Protein AF-0000000074037702 (afdb_homodimer)

Solvent-accessible surface area (backbone atoms only — not comparable to full-atom values): 39899 Å² total; per-residue (Å²): 132,70,35,28,35,38,38,33,36,63,48,64,68,59,49,52,52,49,49,64,68,39,44,64,65,28,54,77,67,60,34,40,82,45,74,21,61,36,52,68,51,40,50,53,49,41,75,76,37,53,92,36,38,46,36,39,38,24,31,40,81,41,82,82,58,33,24,54,58,50,44,34,51,38,41,74,76,39,65,73,39,30,30,32,38,37,31,65,74,81,49,63,68,59,52,51,54,35,53,71,35,64,40,73,46,75,42,53,50,84,68,50,69,69,58,52,50,48,54,50,50,52,41,48,51,50,35,50,50,52,51,50,51,51,51,46,53,51,50,52,52,49,43,45,53,50,23,55,59,33,34,53,66,37,39,57,61,43,72,45,77,73,55,58,32,37,36,6,21,34,71,46,76,30,81,44,92,63,34,65,39,29,72,33,33,47,78,43,48,47,62,93,45,33,35,38,38,37,39,34,43,26,44,36,50,61,50,63,24,32,49,53,43,44,38,48,51,48,50,48,51,48,58,51,39,72,38,62,57,64,87,67,65,45,51,53,57,50,44,51,52,48,49,51,52,50,51,58,48,36,73,73,42,67,80,54,48,74,24,27,32,39,31,38,36,32,60,76,76,29,32,38,31,30,31,27,37,78,39,64,60,64,30,55,39,49,89,86,52,90,56,76,48,74,71,61,78,50,48,76,61,51,72,46,72,46,83,51,54,81,65,25,32,41,35,41,50,32,68,44,35,43,60,30,57,48,42,98,88,45,76,52,48,64,59,49,50,43,49,47,54,56,73,34,65,86,48,84,50,45,24,56,30,33,45,53,46,61,64,69,22,53,92,59,61,58,40,45,29,36,32,38,38,36,34,41,62,45,77,67,78,72,83,124,133,70,35,28,36,38,38,34,37,64,47,65,68,58,50,51,52,49,50,63,68,38,44,66,64,28,53,78,66,57,34,43,83,43,77,22,59,37,51,67,50,40,50,54,48,41,74,77,38,52,93,36,40,46,36,39,41,25,31,40,82,40,80,83,60,33,23,54,58,50,45,33,50,39,41,74,76,41,64,73,41,30,29,34,36,38,34,65,74,82,50,63,68,59,53,52,52,34,53,72,37,66,40,75,47,74,42,54,51,84,67,51,70,70,57,54,51,49,55,50,49,50,41,48,51,50,36,51,49,53,51,50,51,51,51,46,54,51,50,52,52,49,43,46,55,50,22,52,58,32,33,53,68,36,40,57,60,44,73,45,77,72,56,59,33,36,35,7,20,33,72,47,76,31,81,43,93,63,36,65,40,30,74,34,34,45,76,42,48,48,62,94,45,33,36,39,38,37,40,34,42,27,44,35,50,60,49,62,25,33,48,51,45,45,38,49,52,47,51,47,50,49,56,51,37,71,39,61,57,63,88,67,66,44,51,52,57,50,43,50,52,49,48,51,50,49,51,59,47,36,74,73,42,68,80,53,47,75,23,28,34,37,31,40,38,33,61,77,77,29,32,38,32,31,31,27,37,77,41,66,54,61,29,59,40,49,89,85,51,88,54,77,50,68,69,57,80,50,47,74,62,52,71,46,74,45,84,52,54,80,67,25,31,42,34,40,49,32,70,45,36,42,59,31,56,46,41,99,86,45,76,52,48,63,59,50,50,44,49,48,56,57,72,34,65,87,48,83,50,46,24,56,29,32,45,50,45,60,66,68,24,53,91,58,60,57,41,44,30,35,31,38,37,36,34,41,62,44,78,67,78,72,83,122

Foldseek 3Di:
DFAEEEEEALDVVVVVVVCVLCVVVQVVVRYYYHYYNDLVRVVVCCVVQVVRYAEYEYEQDDPDDGLLRSQLVCCVVRVLHAYEYEYQDPDPVSLVSSVVSNHPYYAHPVGDSVVVSVSVVVSNVVSVVVVVVVVVVVVVVVLLVVLVVLQCVQAPADWDDLLFKIKGKDKDFFPDQQAQWDKGWDWDDDPSWKIKIKIKIKRDHSNVRSVLSSVLVVQLVCVCVVVVDCVPVDQLVSLVSSVVSVVVVCVVPVPMDMKMKMWMFTSPQTKIKMAIDPWFDKAKADPPDLDDPPRPPHDRRDIDMDGDDAFIKIKGKGPVLLVQQADPVDNPSNSSLNVLLVVLVVDPGVNVSQVSSSVNGHPDRHHMIMMMMMGGGPPPPPPD/DFAEEEEEALDVVVVVVVCVLCVVVQVVVRYDYHYYNHLVRVVVCCVVQVVRYAEYEYEQDDPDDGLLRSQLVCCVVRVLHAYEYEYQDPDPVSVVSSVVSNHPYYAHPVGDSVVVSVSVVVSNVVSVVVVVVVVVVVVVVVLLVVLVVLQCVQAPADWDDLLFKIKGKDKDFFPDQQAQWDKGWDWDDDPSWKIKIKIKIKRDHSNVRSVLSSVLVVQLVCVCVVVVDCVPVDQLVSLVSSVVSVVVVCVVPVPMDMKMKMWMFTSPQTKIKMAIDPWFDKAKQDPPDLDDRPRDPHDRRDIDMDGDDAFIKIKGKGPVLLVQQADPVDNPSNSSLSVLLVVLVVDPGVNVSQVSSSVNGHPDRHHMIMMMMMGGGRPPPPPD

pLDDT: mean 84.78, std 13.95, range [20.73, 98.31]

InterPro domains:
  IPR001789 Signal transduction response regulator, receiver domain [PF00072] (5-118)
  IPR001789 Signal transduction response regulator, receiver domain [PS50110] (4-124)
  IPR001789 Signal transduction response regulator, receiver domain [SM00448] (3-120)
  IPR011006 CheY-like superfamily [SSF52172] (4-147)
  IPR036457 PPM-type phosphatase-like domain superfamily [G3DSA:3.60.40.10] (162-375)
  IPR050595 Bacterial response regulator [PTHR44591] (5-125)

Radius of gyration: 33.38 Å; Cα contacts (8 Å, |Δi|>4): 1522; chains: 2; bounding box: 56×100×73 Å

Organism: NCBI:txid159291

Sequence (768 aa):
MGRYVLLVDDEQGILSALKRELRPWARDRDLEIATASSAEEAQRFLANNYLDVVIVLSDQRMPGTKGHELLALCEQRYPEIMRLMLTGYTDIKDITSAIRSGINSFILKPWDHEDLIYELTKAYNLFEMHQRNREYHRTVKNELALAAVLRGETARGGDYNHGWCDVGCRHVPSPEQTSRGVDLFQQVPIGKEFLLILAAHLDCDGVRGSMIGATMVLRVLHTVLDRQDCSGLDVAILAAELSSVMGAVSREIPSVIIRYTVGILDNKGPVFRYAGNGYPPFVVVRRDDYGEIETVPEHPGRVRSVQIEEGDLLAVASPGLLESLASPEDLNAPRVLAKHVRDTGQEPSLSRRAELVLAAGSPGELTDKTLLLVQTGGAGEAHCMGRYVLLVDDEQGILSALKRELRPWARDRDLEIATASSAEEAQRFLANNYLDVVIVLSDQRMPGTKGHELLALCEQRYPEIMRLMLTGYTDIKDITSAIRSGINSFILKPWDHEDLIYELTKAYNLFEMHQRNREYHRTVKNELALAAVLRGETARGGDYNHGWCDVGCRHVPSPEQTSRGVDLFQQVPIGKEFLLILAAHLDCDGVRGSMIGATMVLRVLHTVLDRQDCSGLDVAILAAELSSVMGAVSREIPSVIIRYTVGILDNKGPVFRYAGNGYPPFVVVRRDDYGEIETVPEHPGRVRSVQIEEGDLLAVASPGLLESLASPEDLNAPRVLAKHVRDTGQEPSLSRRAELVLAAGSPGELTDKTLLLVQTGGAGEAHC

Structure (mmCIF, N/CA/C/O backbone):
data_AF-0000000074037702-model_v1
#
loop_
_entity.id
_entity.type
_entity.pdbx_description
1 polymer 'Stage II sporulation protein E (SpoIIE)'
#
loop_
_atom_site.group_PDB
_atom_site.id
_atom_site.type_symbol
_atom_site.label_atom_id
_atom_site.label_alt_id
_atom_site.label_comp_id
_atom_site.label_asym_id
_atom_site.label_entity_id
_atom_site.label_seq_id
_atom_site.pdbx_PDB_ins_code
_atom_site.Cartn_x
_atom_site.Cartn_y
_atom_site.Cartn_z
_atom_site.occupancy
_atom_site.B_iso_or_equiv
_atom_site.auth_seq_id
_atom_site.auth_comp_id
_atom_site.auth_asym_id
_atom_site.auth_atom_id
_atom_site.pdbx_PDB_model_num
ATOM 1 N N . MET A 1 1 ? 21.062 -10.047 -16.297 1 53.41 1 MET A N 1
ATOM 2 C CA . MET A 1 1 ? 21.656 -11.328 -16.672 1 53.41 1 MET A CA 1
ATOM 3 C C . MET A 1 1 ? 20.594 -12.312 -17.141 1 53.41 1 MET A C 1
ATOM 5 O O . MET A 1 1 ? 19.453 -12.25 -16.688 1 53.41 1 MET A O 1
ATOM 9 N N . GLY A 1 2 ? 20.781 -12.992 -18.297 1 75.75 2 GLY A N 1
ATOM 10 C CA . GLY A 1 2 ? 19.766 -13.766 -18.969 1 75.75 2 GLY A CA 1
ATOM 11 C C . GLY A 1 2 ? 19.391 -15.039 -18.234 1 75.75 2 GLY A C 1
ATOM 12 O O . GLY A 1 2 ? 20.109 -15.477 -17.328 1 75.75 2 GLY A O 1
ATOM 13 N N . ARG A 1 3 ? 18.328 -15.547 -18.203 1 91.25 3 ARG A N 1
ATOM 14 C CA . ARG A 1 3 ? 17.844 -16.797 -17.609 1 91.25 3 ARG A CA 1
ATOM 15 C C . ARG A 1 3 ? 18.109 -17.969 -18.547 1 91.25 3 ARG A C 1
ATOM 17 O O . ARG A 1 3 ? 18.234 -17.797 -19.766 1 91.25 3 ARG A O 1
ATOM 24 N N . TYR A 1 4 ? 18.359 -19.172 -17.984 1 96.5 4 TYR A N 1
ATOM 25 C CA . TYR A 1 4 ? 18.859 -20.312 -18.75 1 96.5 4 TYR A CA 1
ATOM 26 C C . TYR A 1 4 ? 17.828 -21.438 -18.781 1 96.5 4 TYR A C 1
ATOM 28 O O . TYR A 1 4 ? 17.141 -21.672 -17.781 1 96.5 4 TYR A O 1
ATOM 36 N N . VAL A 1 5 ? 17.812 -22.109 -19.922 1 97.88 5 VAL A N 1
ATOM 37 C CA . VAL A 1 5 ? 17.344 -23.484 -20.016 1 97.88 5 VAL A CA 1
ATOM 38 C C . VAL A 1 5 ? 18.547 -24.422 -20.156 1 97.88 5 VAL A C 1
ATOM 40 O O . VAL A 1 5 ? 19.359 -24.266 -21.062 1 97.88 5 VAL A O 1
ATOM 43 N N . LEU A 1 6 ? 18.625 -25.328 -19.234 1 98.31 6 LEU A N 1
ATOM 44 C CA . LEU A 1 6 ? 19.75 -26.25 -19.266 1 98.31 6 LEU A CA 1
ATOM 45 C C . LEU A 1 6 ? 19.344 -27.578 -19.875 1 98.31 6 LEU A C 1
ATOM 47 O O . LEU A 1 6 ? 18.422 -28.25 -19.375 1 98.31 6 LEU A O 1
ATOM 51 N N . LEU A 1 7 ? 19.953 -27.938 -20.969 1 98.12 7 LEU A N 1
ATOM 52 C CA . LEU A 1 7 ? 19.75 -29.219 -21.641 1 98.12 7 LEU A CA 1
ATOM 53 C C . LEU A 1 7 ? 20.859 -30.203 -21.281 1 98.12 7 LEU A C 1
ATOM 55 O O . LEU A 1 7 ? 22.047 -29.875 -21.406 1 98.12 7 LEU A O 1
ATOM 59 N N . VAL A 1 8 ? 20.453 -31.375 -20.859 1 97.69 8 VAL A N 1
ATOM 60 C CA . VAL A 1 8 ? 21.438 -32.344 -20.406 1 97.69 8 VAL A CA 1
ATOM 61 C C . VAL A 1 8 ? 21.266 -33.656 -21.188 1 97.69 8 VAL A C 1
ATOM 63 O O . VAL A 1 8 ? 20.203 -34.312 -21.094 1 97.69 8 VAL A O 1
ATOM 66 N N . ASP A 1 9 ? 22.188 -34.031 -21.922 1 96.44 9 ASP A N 1
ATOM 67 C CA . ASP A 1 9 ? 22.219 -35.25 -22.703 1 96.44 9 ASP A CA 1
ATOM 68 C C . ASP A 1 9 ? 23.641 -35.656 -23.078 1 96.44 9 ASP A C 1
ATOM 70 O O . ASP A 1 9 ? 24.453 -34.781 -23.422 1 96.44 9 ASP A O 1
ATOM 74 N N . ASP A 1 10 ? 23.922 -36.938 -23.016 1 95.75 10 ASP A N 1
ATOM 75 C CA . ASP A 1 10 ? 25.297 -37.344 -23.328 1 95.75 10 ASP A CA 1
ATOM 76 C C . ASP A 1 10 ? 25.5 -37.469 -24.844 1 95.75 10 ASP A C 1
ATOM 78 O O . ASP A 1 10 ? 26.641 -37.531 -25.312 1 95.75 10 ASP A O 1
ATOM 82 N N . GLU A 1 11 ? 24.453 -37.438 -25.625 1 95.25 11 GLU A N 1
ATOM 83 C CA . GLU A 1 11 ? 24.547 -37.5 -27.078 1 95.25 11 GLU A CA 1
ATOM 84 C C . GLU A 1 11 ? 24.516 -36.094 -27.703 1 95.25 11 GLU A C 1
ATOM 86 O O . GLU A 1 11 ? 23.469 -35.469 -27.75 1 95.25 11 GLU A O 1
ATOM 91 N N . GLN A 1 12 ? 25.578 -35.719 -28.312 1 95.06 12 GLN A N 1
ATOM 92 C CA . GLN A 1 12 ? 25.719 -34.375 -28.875 1 95.06 12 GLN A CA 1
ATOM 93 C C . GLN A 1 12 ? 24.688 -34.125 -29.969 1 95.06 12 GLN A C 1
ATOM 95 O O . GLN A 1 12 ? 24.219 -33 -30.125 1 95.06 12 GLN A O 1
ATOM 100 N N . GLY A 1 13 ? 24.359 -35.125 -30.703 1 95.06 13 GLY A N 1
ATOM 101 C CA . GLY A 1 13 ? 23.344 -35 -31.734 1 95.06 13 GLY A CA 1
ATOM 102 C C . GLY A 1 13 ? 22 -34.562 -31.188 1 95.06 13 GLY A C 1
ATOM 103 O O . GLY A 1 13 ? 21.328 -33.688 -31.781 1 95.06 13 GLY A O 1
ATOM 104 N N . ILE A 1 14 ? 21.656 -35.156 -30.062 1 95.06 14 ILE A N 1
ATOM 105 C CA . ILE A 1 14 ? 20.391 -34.844 -29.422 1 95.06 14 ILE A CA 1
ATOM 106 C C . ILE A 1 14 ? 20.422 -33.406 -28.906 1 95.06 14 ILE A C 1
ATOM 108 O O . ILE A 1 14 ? 19.469 -32.656 -29.078 1 95.06 14 ILE A O 1
ATOM 112 N N . LEU A 1 15 ? 21.531 -32.969 -28.266 1 96.69 15 LEU A N 1
ATOM 113 C CA . LEU A 1 15 ? 21.688 -31.625 -27.75 1 96.69 15 LEU A CA 1
ATOM 114 C C . LEU A 1 15 ? 21.562 -30.594 -28.875 1 96.69 15 LEU A C 1
ATOM 116 O O . LEU A 1 15 ? 20.891 -29.578 -28.719 1 96.69 15 LEU A O 1
ATOM 120 N N . SER A 1 16 ? 22.188 -30.891 -29.969 1 96.5 16 SER A N 1
ATOM 121 C CA . SER A 1 16 ? 22.125 -29.984 -31.109 1 96.5 16 SER A CA 1
ATOM 122 C C . SER A 1 16 ? 20.719 -29.859 -31.656 1 96.5 16 SER A C 1
ATOM 124 O O . SER A 1 16 ? 20.266 -28.766 -32 1 96.5 16 SER A O 1
ATOM 126 N N . ALA A 1 17 ? 20.062 -31.016 -31.766 1 95.69 17 ALA A N 1
ATOM 127 C CA . ALA A 1 17 ? 18.688 -31.031 -32.25 1 95.69 17 ALA A CA 1
ATOM 128 C C . ALA A 1 17 ? 17.781 -30.219 -31.344 1 95.69 17 ALA A C 1
ATOM 130 O O . ALA A 1 17 ? 16.969 -29.406 -31.812 1 95.69 17 ALA A O 1
ATOM 131 N N . LEU A 1 18 ? 17.938 -30.406 -30.047 1 96.5 18 LEU A N 1
ATOM 132 C CA . LEU A 1 18 ? 17.125 -29.688 -29.062 1 96.5 18 LEU A CA 1
ATOM 133 C C . LEU A 1 18 ? 17.391 -28.188 -29.125 1 96.5 18 LEU A C 1
ATOM 135 O O . LEU A 1 18 ? 16.453 -27.391 -29.094 1 96.5 18 LEU A O 1
ATOM 139 N N . LYS A 1 19 ? 18.641 -27.828 -29.172 1 96.38 19 LYS A N 1
ATOM 140 C CA . LYS A 1 19 ? 19.031 -26.422 -29.234 1 96.38 19 LYS A CA 1
ATOM 141 C C . LYS A 1 19 ? 18.375 -25.734 -30.438 1 96.38 19 LYS A C 1
ATOM 143 O O . LYS A 1 19 ? 17.828 -24.641 -30.297 1 96.38 19 LYS A O 1
ATOM 148 N N . ARG A 1 20 ? 18.453 -26.375 -31.531 1 95 20 ARG A N 1
ATOM 149 C CA . ARG A 1 20 ? 17.891 -25.828 -32.75 1 95 20 ARG A CA 1
ATOM 150 C C . ARG A 1 20 ? 16.375 -25.656 -32.594 1 95 20 ARG A C 1
ATOM 152 O O . ARG A 1 20 ? 15.828 -24.609 -32.969 1 95 20 ARG A O 1
ATOM 159 N N . GLU A 1 21 ? 15.789 -26.656 -32.094 1 94.69 21 GLU A N 1
ATOM 160 C CA . GLU A 1 21 ? 14.336 -26.656 -31.953 1 94.69 21 GLU A CA 1
ATOM 161 C C . GLU A 1 21 ? 13.859 -25.609 -30.938 1 94.69 21 GLU A C 1
ATOM 163 O O . GLU A 1 21 ? 12.805 -25.016 -31.125 1 94.69 21 GLU A O 1
ATOM 168 N N . LEU A 1 22 ? 14.664 -25.359 -29.953 1 96.31 22 LEU A N 1
ATOM 169 C CA . LEU A 1 22 ? 14.211 -24.547 -28.828 1 96.31 22 LEU A CA 1
ATOM 170 C C . LEU A 1 22 ? 14.617 -23.094 -29.016 1 96.31 22 LEU A C 1
ATOM 172 O O . LEU A 1 22 ? 14.133 -22.203 -28.312 1 96.31 22 LEU A O 1
ATOM 176 N N . ARG A 1 23 ? 15.484 -22.828 -29.922 1 95.75 23 ARG A N 1
ATOM 177 C CA . ARG A 1 23 ? 16.062 -21.5 -30.094 1 95.75 23 ARG A CA 1
ATOM 178 C C . ARG A 1 23 ? 14.984 -20.438 -30.234 1 95.75 23 ARG A C 1
ATOM 180 O O . ARG A 1 23 ? 15 -19.422 -29.531 1 95.75 23 ARG A O 1
ATOM 187 N N . PRO A 1 24 ? 13.984 -20.625 -31.109 1 95.75 24 PRO A N 1
ATOM 188 C CA . PRO A 1 24 ? 12.945 -19.609 -31.219 1 95.75 24 PRO A CA 1
ATOM 189 C C . PRO A 1 24 ? 12.148 -19.438 -29.922 1 95.75 24 PRO A C 1
ATOM 191 O O . PRO A 1 24 ? 11.852 -18.297 -29.531 1 95.75 24 PRO A O 1
ATOM 194 N N . TRP A 1 25 ? 11.828 -20.531 -29.344 1 95 25 TRP A N 1
ATOM 195 C CA . TRP A 1 25 ? 11.062 -20.516 -28.109 1 95 25 TRP A CA 1
ATOM 196 C C . TRP A 1 25 ? 11.828 -19.781 -27 1 95 25 TRP A C 1
ATOM 198 O O . TRP A 1 25 ? 11.258 -18.953 -26.281 1 95 25 TRP A O 1
ATOM 208 N N . ALA A 1 26 ? 13.109 -20 -26.906 1 95.81 26 ALA A N 1
ATOM 209 C CA . ALA A 1 26 ? 13.961 -19.391 -25.891 1 95.81 26 ALA A CA 1
ATOM 210 C C . ALA A 1 26 ? 14.141 -17.891 -26.156 1 95.81 26 ALA A C 1
ATOM 212 O O . ALA A 1 26 ? 14.086 -17.078 -25.219 1 95.81 26 ALA A O 1
ATOM 213 N N . ARG A 1 27 ? 14.289 -17.547 -27.359 1 94.06 27 ARG A N 1
ATOM 214 C CA . ARG A 1 27 ? 14.469 -16.141 -27.734 1 94.06 27 ARG A CA 1
ATOM 215 C C . ARG A 1 27 ? 13.234 -15.32 -27.375 1 94.06 27 ARG A C 1
ATOM 217 O O . ARG A 1 27 ? 13.352 -14.219 -26.844 1 94.06 27 ARG A O 1
ATOM 224 N N . ASP A 1 28 ? 12.125 -15.883 -27.641 1 93.75 28 ASP A N 1
ATOM 225 C CA . ASP A 1 28 ? 10.867 -15.203 -27.359 1 93.75 28 ASP A CA 1
ATOM 226 C C . ASP A 1 28 ? 10.719 -14.898 -25.875 1 93.75 28 ASP A C 1
ATOM 228 O O . ASP A 1 28 ? 9.93 -14.031 -25.484 1 93.75 28 ASP A O 1
ATOM 232 N N . ARG A 1 29 ? 11.484 -15.57 -25.078 1 93.31 29 ARG A N 1
ATOM 233 C CA . ARG A 1 29 ? 11.344 -15.445 -23.625 1 93.31 29 ARG A CA 1
ATOM 234 C C . ARG A 1 29 ? 12.633 -14.906 -23 1 93.31 29 ARG A C 1
ATOM 236 O O . ARG A 1 29 ? 12.789 -14.938 -21.781 1 93.31 29 ARG A O 1
ATOM 243 N N . ASP A 1 30 ? 13.547 -14.469 -23.906 1 93.81 30 ASP A N 1
ATOM 244 C CA . ASP A 1 30 ? 14.828 -13.914 -23.484 1 93.81 30 ASP A CA 1
ATOM 245 C C . ASP A 1 30 ? 15.602 -14.914 -22.625 1 93.81 30 ASP A C 1
ATOM 247 O O . ASP A 1 30 ? 16.141 -14.547 -21.578 1 93.81 30 ASP A O 1
ATOM 251 N N . LEU A 1 31 ? 15.531 -16.203 -23.031 1 96.25 31 LEU A N 1
ATOM 252 C CA . LEU A 1 31 ? 16.266 -17.266 -22.344 1 96.25 31 LEU A CA 1
ATOM 253 C C . LEU A 1 31 ? 17.5 -17.672 -23.156 1 96.25 31 LEU A C 1
ATOM 255 O O . LEU A 1 31 ? 17.469 -17.656 -24.391 1 96.25 31 LEU A O 1
ATOM 259 N N . GLU A 1 32 ? 18.453 -18 -22.484 1 96.88 32 GLU A N 1
ATOM 260 C CA . GLU A 1 32 ? 19.625 -18.594 -23.109 1 96.88 32 GLU A CA 1
ATOM 261 C C . GLU A 1 32 ? 19.641 -20.109 -22.953 1 96.88 32 GLU A C 1
ATOM 263 O O . GLU A 1 32 ? 19.141 -20.641 -21.938 1 96.88 32 GLU A O 1
ATOM 268 N N . ILE A 1 33 ? 20.172 -20.812 -23.984 1 97.69 33 ILE A N 1
ATOM 269 C CA . ILE A 1 33 ? 20.219 -22.266 -23.922 1 97.69 33 ILE A CA 1
ATOM 270 C C . ILE A 1 33 ? 21.625 -22.719 -23.531 1 97.69 33 ILE A C 1
ATOM 272 O O . ILE A 1 33 ? 22.594 -22.391 -24.219 1 97.69 33 ILE A O 1
ATOM 276 N N . ALA A 1 34 ? 21.719 -23.328 -22.422 1 97.69 34 ALA A N 1
ATOM 277 C CA . ALA A 1 34 ? 22.953 -23.984 -22 1 97.69 34 ALA A CA 1
ATOM 278 C C . ALA A 1 34 ? 22.875 -25.5 -22.156 1 97.69 34 ALA A C 1
ATOM 280 O O . ALA A 1 34 ? 21.781 -26.062 -22.125 1 97.69 34 ALA A O 1
ATOM 281 N N . THR A 1 35 ? 24 -26.141 -22.375 1 97.75 35 THR A N 1
ATOM 282 C CA . THR A 1 35 ? 24.031 -27.578 -22.547 1 97.75 35 THR A CA 1
ATOM 283 C C . THR A 1 35 ? 25.078 -28.219 -21.641 1 97.75 35 THR A C 1
ATOM 285 O O . THR A 1 35 ? 26.047 -27.578 -21.25 1 97.75 35 THR A O 1
ATOM 288 N N . ALA A 1 36 ? 24.797 -29.359 -21.219 1 97.75 36 ALA A N 1
ATOM 289 C CA . ALA A 1 36 ? 25.719 -30.219 -20.5 1 97.75 36 ALA A CA 1
ATOM 290 C C . ALA A 1 36 ? 25.719 -31.641 -21.062 1 97.75 36 ALA A C 1
ATOM 292 O O . ALA A 1 36 ? 24.672 -32.188 -21.375 1 97.75 36 ALA A O 1
ATOM 293 N N . SER A 1 37 ? 26.859 -32.281 -21.156 1 96.88 37 SER A N 1
ATOM 294 C CA . SER A 1 37 ? 26.969 -33.594 -21.797 1 96.88 37 SER A CA 1
ATOM 295 C C . SER A 1 37 ? 27.031 -34.688 -20.75 1 96.88 37 SER A C 1
ATOM 297 O O . SER A 1 37 ? 27.281 -35.844 -21.094 1 96.88 37 SER A O 1
ATOM 299 N N . SER A 1 38 ? 26.938 -34.312 -19.547 1 96 38 SER A N 1
ATOM 300 C CA . SER A 1 38 ? 26.891 -35.281 -18.438 1 96 38 SER A CA 1
ATOM 301 C C . SER A 1 38 ? 26.188 -34.688 -17.219 1 96 38 SER A C 1
ATOM 303 O O . SER A 1 38 ? 26 -33.469 -17.125 1 96 38 SER A O 1
ATOM 305 N N . ALA A 1 39 ? 25.781 -35.594 -16.312 1 95.88 39 ALA A N 1
ATOM 306 C CA . ALA A 1 39 ? 25.156 -35.156 -15.062 1 95.88 39 ALA A CA 1
ATOM 307 C C . ALA A 1 39 ? 26.125 -34.312 -14.234 1 95.88 39 ALA A C 1
ATOM 309 O O . ALA A 1 39 ? 25.719 -33.344 -13.586 1 95.88 39 ALA A O 1
ATOM 310 N N . GLU A 1 40 ? 27.391 -34.688 -14.289 1 95.44 40 GLU A N 1
ATOM 311 C CA . GLU A 1 40 ? 28.406 -33.938 -13.547 1 95.44 40 GLU A CA 1
ATOM 312 C C . GLU A 1 40 ? 28.562 -32.531 -14.07 1 95.44 40 GLU A C 1
ATOM 314 O O . GLU A 1 40 ? 28.656 -31.578 -13.289 1 95.44 40 GLU A O 1
ATOM 319 N N . GLU A 1 41 ? 28.547 -32.438 -15.352 1 96.88 41 GLU A N 1
ATOM 320 C CA . GLU A 1 41 ? 28.641 -31.125 -15.969 1 96.88 41 GLU A CA 1
ATOM 321 C C . GLU A 1 41 ? 27.406 -30.281 -15.641 1 96.88 41 GLU A C 1
ATOM 323 O O . GLU A 1 41 ? 27.531 -29.078 -15.391 1 96.88 41 GLU A O 1
ATOM 328 N N . ALA A 1 42 ? 26.312 -30.906 -15.68 1 97.75 42 ALA A N 1
ATOM 329 C CA . ALA A 1 42 ? 25.062 -30.219 -15.352 1 97.75 42 ALA A CA 1
ATOM 330 C C . ALA A 1 42 ? 25.078 -29.719 -13.914 1 97.75 42 ALA A C 1
ATOM 332 O O . ALA A 1 42 ? 24.703 -28.578 -13.641 1 97.75 42 ALA A O 1
ATOM 333 N N . GLN A 1 43 ? 25.547 -30.531 -12.984 1 96.56 43 GLN A N 1
ATOM 334 C CA . GLN A 1 43 ? 25.609 -30.156 -11.57 1 96.56 43 GLN A CA 1
ATOM 335 C C . GLN A 1 43 ? 26.547 -28.969 -11.352 1 96.56 43 GLN A C 1
ATOM 337 O O . GLN A 1 43 ? 26.25 -28.078 -10.555 1 96.56 43 GLN A O 1
ATOM 342 N N . ARG A 1 44 ? 27.625 -28.984 -12.055 1 96.44 44 ARG A N 1
ATOM 343 C CA . ARG A 1 44 ? 28.562 -27.859 -11.969 1 96.44 44 ARG A CA 1
ATOM 344 C C . ARG A 1 44 ? 27.922 -26.578 -12.477 1 96.44 44 ARG A C 1
ATOM 346 O O . ARG A 1 44 ? 28.062 -25.516 -11.852 1 96.44 44 ARG A O 1
ATOM 353 N N . PHE A 1 45 ? 27.266 -26.688 -13.57 1 96.88 45 PHE A N 1
ATOM 354 C CA . PHE A 1 45 ? 26.578 -25.531 -14.133 1 96.88 45 PHE A CA 1
ATOM 355 C C . PHE A 1 45 ? 25.531 -24.984 -13.156 1 96.88 45 PHE A C 1
ATOM 357 O O . PHE A 1 45 ? 25.469 -23.781 -12.922 1 96.88 45 PHE A O 1
ATOM 364 N N . LEU A 1 46 ? 24.75 -25.859 -12.586 1 96.75 46 LEU A N 1
ATOM 365 C CA . LEU A 1 46 ? 23.703 -25.484 -11.648 1 96.75 46 LEU A CA 1
ATOM 366 C C . LEU A 1 46 ? 24.297 -24.828 -10.398 1 96.75 46 LEU A C 1
ATOM 368 O O . LEU A 1 46 ? 23.781 -23.828 -9.906 1 96.75 46 LEU A O 1
ATOM 372 N N . ALA A 1 47 ? 25.375 -25.422 -9.906 1 95.06 47 ALA A N 1
ATOM 373 C CA . ALA A 1 47 ? 26.016 -24.891 -8.703 1 95.06 47 ALA A CA 1
ATOM 374 C C . ALA A 1 47 ? 26.438 -23.438 -8.906 1 95.06 47 ALA A C 1
ATOM 376 O O . ALA A 1 47 ? 26.359 -22.625 -7.98 1 95.06 47 ALA A O 1
ATOM 377 N N . ASN A 1 48 ? 26.797 -23.094 -10.141 1 94.5 48 ASN A N 1
ATOM 378 C CA . ASN A 1 48 ? 27.344 -21.766 -10.422 1 94.5 48 ASN A CA 1
ATOM 379 C C . ASN A 1 48 ? 26.266 -20.797 -10.906 1 94.5 48 ASN A C 1
ATOM 381 O O . ASN A 1 48 ? 26.438 -19.578 -10.836 1 94.5 48 ASN A O 1
ATOM 385 N N . ASN A 1 49 ? 25.125 -21.422 -11.422 1 93.81 49 ASN A N 1
ATOM 386 C CA . ASN A 1 49 ? 24.188 -20.562 -12.109 1 93.81 49 ASN A CA 1
ATOM 387 C C . ASN A 1 49 ? 22.75 -20.797 -11.648 1 93.81 49 ASN A C 1
ATOM 389 O O . ASN A 1 49 ? 21.797 -20.453 -12.352 1 93.81 49 ASN A O 1
ATOM 393 N N . TYR A 1 50 ? 22.516 -21.391 -10.516 1 92.19 50 TYR A N 1
ATOM 394 C CA . TYR A 1 50 ? 21.188 -21.875 -10.133 1 92.19 50 TYR A CA 1
ATOM 395 C C . TYR A 1 50 ? 20.203 -20.734 -10.047 1 92.19 50 TYR A C 1
ATOM 397 O O . TYR A 1 50 ? 19 -20.906 -10.289 1 92.19 50 TYR A O 1
ATOM 405 N N . LEU A 1 51 ? 20.641 -19.516 -9.797 1 89.25 51 LEU A N 1
ATOM 406 C CA . LEU A 1 51 ? 19.75 -18.375 -9.656 1 89.25 51 LEU A CA 1
ATOM 407 C C . LEU A 1 51 ? 19.188 -17.953 -11.016 1 89.25 51 LEU A C 1
ATOM 409 O O . LEU A 1 51 ? 18.141 -17.297 -11.078 1 89.25 51 LEU A O 1
ATOM 413 N N . ASP A 1 52 ? 19.875 -18.422 -12.062 1 94.06 52 ASP A N 1
ATOM 414 C CA . ASP A 1 52 ? 19.484 -17.953 -13.391 1 94.06 52 ASP A CA 1
ATOM 415 C C . ASP A 1 52 ? 18.906 -19.094 -14.234 1 94.06 52 ASP A C 1
ATOM 417 O O . ASP A 1 52 ? 18.531 -18.891 -15.383 1 94.06 52 ASP A O 1
ATOM 421 N N . VAL A 1 53 ? 18.828 -20.234 -13.664 1 96.19 53 VAL A N 1
ATOM 422 C CA . VAL A 1 53 ? 18.312 -21.375 -14.422 1 96.19 53 VAL A CA 1
ATOM 423 C C . VAL A 1 53 ? 16.797 -21.516 -14.18 1 96.19 53 VAL A C 1
ATOM 425 O O . VAL A 1 53 ? 16.359 -21.547 -13.031 1 96.19 53 VAL A O 1
ATOM 428 N N . VAL A 1 54 ? 16.062 -21.641 -15.281 1 96.38 54 VAL A N 1
ATOM 429 C CA . VAL A 1 54 ? 14.602 -21.703 -15.211 1 96.38 54 VAL A CA 1
ATOM 430 C C . VAL A 1 54 ? 14.156 -23.156 -15.328 1 96.38 54 VAL A C 1
ATOM 432 O O . VAL A 1 54 ? 13.297 -23.625 -14.57 1 96.38 54 VAL A O 1
ATOM 435 N N . ILE A 1 55 ? 14.711 -23.859 -16.281 1 96.88 55 ILE A N 1
ATOM 436 C CA . ILE A 1 55 ? 14.312 -25.219 -16.609 1 96.88 55 ILE A CA 1
ATOM 437 C C . ILE A 1 55 ? 15.555 -26.094 -16.781 1 96.88 55 ILE A C 1
ATOM 439 O O . ILE A 1 55 ? 16.547 -25.656 -17.375 1 96.88 55 ILE A O 1
ATOM 443 N N . VAL A 1 56 ? 15.484 -27.281 -16.297 1 97.12 56 VAL A N 1
ATOM 444 C CA . VAL A 1 56 ? 16.438 -28.328 -16.625 1 97.12 56 VAL A CA 1
ATOM 445 C C . VAL A 1 56 ? 15.734 -29.469 -17.359 1 97.12 56 VAL A C 1
ATOM 447 O O . VAL A 1 56 ? 14.734 -30 -16.875 1 97.12 56 VAL A O 1
ATOM 450 N N . LEU A 1 57 ? 16.094 -29.703 -18.531 1 96.06 57 LEU A N 1
ATOM 451 C CA . LEU A 1 57 ? 15.641 -30.844 -19.328 1 96.06 57 LEU A CA 1
ATOM 452 C C . LEU A 1 57 ? 16.734 -31.906 -19.438 1 96.06 57 LEU A C 1
ATOM 454 O O . LEU A 1 57 ? 17.766 -31.672 -20.078 1 96.06 57 LEU A O 1
ATOM 458 N N . SER A 1 58 ? 16.469 -33.031 -18.859 1 94.12 58 SER A N 1
ATOM 459 C CA . SER A 1 58 ? 17.531 -34.031 -18.766 1 94.12 58 SER A CA 1
ATOM 460 C C . SER A 1 58 ? 17.125 -35.344 -19.422 1 94.12 58 SER A C 1
ATOM 462 O O . SER A 1 58 ? 15.984 -35.781 -19.266 1 94.12 58 SER A O 1
ATOM 464 N N . ASP A 1 59 ? 18.078 -35.906 -20.078 1 91.5 59 ASP A N 1
ATOM 465 C CA . ASP A 1 59 ? 17.922 -37.281 -20.5 1 91.5 59 ASP A CA 1
ATOM 466 C C . ASP A 1 59 ? 17.906 -38.25 -19.297 1 91.5 59 ASP A C 1
ATOM 468 O O . ASP A 1 59 ? 18.531 -37.969 -18.281 1 91.5 59 ASP A O 1
ATOM 472 N N . GLN A 1 60 ? 17.219 -39.281 -19.469 1 86.12 60 GLN A N 1
ATOM 473 C CA . GLN A 1 60 ? 17.109 -40.281 -18.406 1 86.12 60 GLN A CA 1
ATOM 474 C C . GLN A 1 60 ? 18.344 -41.188 -18.359 1 86.12 60 GLN A C 1
ATOM 476 O O . GLN A 1 60 ? 18.844 -41.531 -17.297 1 86.12 60 GLN A O 1
ATOM 481 N N . ARG A 1 61 ? 18.75 -41.625 -19.516 1 87.56 61 ARG A N 1
ATOM 482 C CA . ARG A 1 61 ? 19.828 -42.594 -19.594 1 87.56 61 ARG A CA 1
ATOM 483 C C . ARG A 1 61 ? 21.141 -41.938 -20.016 1 87.56 61 ARG A C 1
ATOM 485 O O . ARG A 1 61 ? 21.281 -41.5 -21.172 1 87.56 61 ARG A O 1
ATOM 492 N N . MET A 1 62 ? 22.047 -41.781 -19.172 1 90.06 62 MET A N 1
ATOM 493 C CA . MET A 1 62 ? 23.406 -41.281 -19.391 1 90.06 62 MET A CA 1
ATOM 494 C C . MET A 1 62 ? 24.422 -42.094 -18.594 1 90.06 62 MET A C 1
ATOM 496 O O . MET A 1 62 ? 24.078 -42.719 -17.609 1 90.06 62 MET A O 1
ATOM 500 N N . PRO A 1 63 ? 25.656 -42.125 -19.141 1 91.44 63 PRO A N 1
ATOM 501 C CA . PRO A 1 63 ? 26.703 -42.781 -18.328 1 91.44 63 PRO A CA 1
ATOM 502 C C . PRO A 1 63 ? 26.859 -42.125 -16.953 1 91.44 63 PRO A C 1
ATOM 504 O O . PRO A 1 63 ? 26.828 -40.906 -16.844 1 91.44 63 PRO A O 1
ATOM 507 N N . GLY A 1 64 ? 26.906 -43.031 -15.984 1 90.5 64 GLY A N 1
ATOM 508 C CA . GLY A 1 64 ? 27.062 -42.5 -14.633 1 90.5 64 GLY A CA 1
ATOM 509 C C . GLY A 1 64 ? 25.75 -42.219 -13.938 1 90.5 64 GLY A C 1
ATOM 510 O O . GLY A 1 64 ? 24.891 -43.125 -13.836 1 90.5 64 GLY A O 1
ATOM 511 N N . THR A 1 65 ? 25.562 -41 -13.539 1 89 65 THR A N 1
ATOM 512 C CA . THR A 1 65 ? 24.344 -40.562 -12.844 1 89 65 THR A CA 1
ATOM 513 C C . THR A 1 65 ? 23.172 -40.469 -13.805 1 89 65 THR A C 1
ATOM 515 O O . THR A 1 65 ? 23.266 -39.844 -14.852 1 89 65 THR A O 1
ATOM 518 N N . LYS A 1 66 ? 22.078 -41.031 -13.477 1 87.69 66 LYS A N 1
ATOM 519 C CA . LYS A 1 66 ? 20.891 -41.031 -14.328 1 87.69 66 LYS A CA 1
ATOM 520 C C . LYS A 1 66 ? 20.109 -39.75 -14.234 1 87.69 66 LYS A C 1
ATOM 522 O O . LYS A 1 66 ? 20.266 -38.969 -13.273 1 87.69 66 LYS A O 1
ATOM 527 N N . GLY A 1 67 ? 19.359 -39.531 -15.258 1 88.88 67 GLY A N 1
ATOM 528 C CA . GLY A 1 67 ? 18.609 -38.281 -15.328 1 88.88 67 GLY A CA 1
ATOM 529 C C . GLY A 1 67 ? 17.703 -38.062 -14.125 1 88.88 67 GLY A C 1
ATOM 530 O O . GLY A 1 67 ? 17.625 -36.969 -13.602 1 88.88 67 GLY A O 1
ATOM 531 N N . HIS A 1 68 ? 16.953 -39.125 -13.617 1 83.75 68 HIS A N 1
ATOM 532 C CA . HIS A 1 68 ? 16.047 -38.969 -12.5 1 83.75 68 HIS A CA 1
ATOM 533 C C . HIS A 1 68 ? 16.781 -38.625 -11.211 1 83.75 68 HIS A C 1
ATOM 535 O O . HIS A 1 68 ? 16.266 -37.906 -10.352 1 83.75 68 HIS A O 1
ATOM 541 N N . GLU A 1 69 ? 18 -39.125 -11.055 1 87.19 69 GLU A N 1
ATOM 542 C CA . GLU A 1 69 ? 18.828 -38.812 -9.891 1 87.19 69 GLU A CA 1
ATOM 543 C C . GLU A 1 69 ? 19.297 -37.344 -9.93 1 87.19 69 GLU A C 1
ATOM 545 O O . GLU A 1 69 ? 19.297 -36.656 -8.898 1 87.19 69 GLU A O 1
ATOM 550 N N . LEU A 1 70 ? 19.703 -36.938 -11.133 1 91.75 70 LEU A N 1
ATOM 551 C CA . LEU A 1 70 ? 20.109 -35.562 -11.32 1 91.75 70 LEU A CA 1
ATOM 552 C C . LEU A 1 70 ? 18.953 -34.625 -10.984 1 91.75 70 LEU A C 1
ATOM 554 O O . LEU A 1 70 ? 19.141 -33.625 -10.25 1 91.75 70 LEU A O 1
ATOM 558 N N . LEU A 1 71 ? 17.781 -34.844 -11.477 1 91.31 71 LEU A N 1
ATOM 559 C CA . LEU A 1 71 ? 16.609 -34 -11.281 1 91.31 71 LEU A CA 1
ATOM 560 C C . LEU A 1 71 ? 16.172 -34.031 -9.82 1 91.31 71 LEU A C 1
ATOM 562 O O . LEU A 1 71 ? 15.672 -33 -9.312 1 91.31 71 LEU A O 1
ATOM 566 N N . ALA A 1 72 ? 16.328 -35.156 -9.133 1 86.06 72 ALA A N 1
ATOM 567 C CA . ALA A 1 72 ? 16.031 -35.25 -7.711 1 86.06 72 ALA A CA 1
ATOM 568 C C . ALA A 1 72 ? 16.953 -34.344 -6.898 1 86.06 72 ALA A C 1
ATOM 570 O O . ALA A 1 72 ? 16.5 -33.656 -5.973 1 86.06 72 ALA A O 1
ATOM 571 N N . LEU A 1 73 ? 18.188 -34.406 -7.27 1 89.25 73 LEU A N 1
ATOM 572 C CA . LEU A 1 73 ? 19.156 -33.5 -6.621 1 89.25 73 LEU A CA 1
ATOM 573 C C . LEU A 1 73 ? 18.797 -32.031 -6.867 1 89.25 73 LEU A C 1
ATOM 575 O O . LEU A 1 73 ? 18.891 -31.219 -5.961 1 89.25 73 LEU A O 1
ATOM 579 N N . CYS A 1 74 ? 18.406 -31.75 -8.062 1 92.5 74 CYS A N 1
ATOM 580 C CA . CYS A 1 74 ? 18 -30.406 -8.43 1 92.5 74 CYS A CA 1
ATOM 581 C C . CYS A 1 74 ? 16.812 -29.953 -7.602 1 92.5 74 CYS A C 1
ATOM 583 O O . CYS A 1 74 ? 16.766 -28.812 -7.133 1 92.5 74 CYS A O 1
ATOM 585 N N . GLU A 1 75 ? 15.898 -30.812 -7.41 1 89 75 GLU A N 1
ATOM 586 C CA . GLU A 1 75 ? 14.719 -30.5 -6.613 1 89 75 GLU A CA 1
ATOM 587 C C . GLU A 1 75 ? 15.102 -30.141 -5.18 1 89 75 GLU A C 1
ATOM 589 O O . GLU A 1 75 ? 14.562 -29.188 -4.605 1 89 75 GLU A O 1
ATOM 594 N N . GLN A 1 76 ? 15.992 -30.891 -4.625 1 87.25 76 GLN A N 1
ATOM 595 C CA . GLN A 1 76 ? 16.406 -30.719 -3.236 1 87.25 76 GLN A CA 1
ATOM 596 C C . GLN A 1 76 ? 17.172 -29.422 -3.051 1 87.25 76 GLN A C 1
ATOM 598 O O . GLN A 1 76 ? 16.953 -28.688 -2.082 1 87.25 76 GLN A O 1
ATOM 603 N N . ARG A 1 77 ? 18.016 -29.141 -4.012 1 91.75 77 ARG A N 1
ATOM 604 C CA . ARG A 1 77 ? 18.922 -28.016 -3.848 1 91.75 77 ARG A CA 1
ATOM 605 C C . ARG A 1 77 ? 18.312 -26.734 -4.43 1 91.75 77 ARG A C 1
ATOM 607 O O . ARG A 1 77 ? 18.547 -25.641 -3.904 1 91.75 77 ARG A O 1
ATOM 614 N N . TYR A 1 78 ? 17.641 -26.984 -5.539 1 92.5 78 TYR A N 1
ATOM 615 C CA . TYR A 1 78 ? 17.109 -25.844 -6.273 1 92.5 78 TYR A CA 1
ATOM 616 C C . TYR A 1 78 ? 15.641 -26.062 -6.633 1 92.5 78 TYR A C 1
ATOM 618 O O . TYR A 1 78 ? 15.297 -26.156 -7.812 1 92.5 78 TYR A O 1
ATOM 626 N N . PRO A 1 79 ? 14.742 -25.969 -5.652 1 87.56 79 PRO A N 1
ATOM 627 C CA . PRO A 1 79 ? 13.352 -26.359 -5.859 1 87.56 79 PRO A CA 1
ATOM 628 C C . PRO A 1 79 ? 12.609 -25.422 -6.82 1 87.56 79 PRO A C 1
ATOM 630 O O . PRO A 1 79 ? 11.555 -25.781 -7.344 1 87.56 79 PRO A O 1
ATOM 633 N N . GLU A 1 80 ? 13.172 -24.281 -7.102 1 88.38 80 GLU A N 1
ATOM 634 C CA . GLU A 1 80 ? 12.484 -23.328 -7.957 1 88.38 80 GLU A CA 1
ATOM 635 C C . GLU A 1 80 ? 12.672 -23.656 -9.43 1 88.38 80 GLU A C 1
ATOM 637 O O . GLU A 1 80 ? 11.922 -23.172 -10.281 1 88.38 80 GLU A O 1
ATOM 642 N N . ILE A 1 81 ? 13.664 -24.469 -9.719 1 93.94 81 ILE A N 1
ATOM 643 C CA . ILE A 1 81 ? 13.961 -24.812 -11.102 1 93.94 81 ILE A CA 1
ATOM 644 C C . ILE A 1 81 ? 13 -25.906 -11.586 1 93.94 81 ILE A C 1
ATOM 646 O O . ILE A 1 81 ? 12.734 -26.859 -10.867 1 93.94 81 ILE A O 1
ATOM 650 N N . MET A 1 82 ? 12.422 -25.609 -12.727 1 93.25 82 MET A N 1
ATOM 651 C CA . MET A 1 82 ? 11.531 -26.609 -13.312 1 93.25 82 MET A CA 1
ATOM 652 C C . MET A 1 82 ? 12.328 -27.781 -13.875 1 93.25 82 MET A C 1
ATOM 654 O O . MET A 1 82 ? 13.344 -27.578 -14.547 1 93.25 82 MET A O 1
ATOM 658 N N . ARG A 1 83 ? 11.875 -28.953 -13.594 1 92.69 83 ARG A N 1
ATOM 659 C CA . ARG A 1 83 ? 12.609 -30.172 -13.914 1 92.69 83 ARG A CA 1
ATOM 660 C C . ARG A 1 83 ? 11.82 -31.031 -14.891 1 92.69 83 ARG A C 1
ATOM 662 O O . ARG A 1 83 ? 10.727 -31.516 -14.57 1 92.69 83 ARG A O 1
ATOM 669 N N . LEU A 1 84 ? 12.383 -31.234 -16.047 1 90.81 84 LEU A N 1
ATOM 670 C CA . LEU A 1 84 ? 11.758 -32.062 -17.062 1 90.81 84 LEU A CA 1
ATOM 671 C C . LEU A 1 84 ? 12.68 -33.219 -17.438 1 90.81 84 LEU A C 1
ATOM 673 O O . LEU A 1 84 ? 13.906 -33.062 -17.469 1 90.81 84 LEU A O 1
ATOM 677 N N . MET A 1 85 ? 12.086 -34.344 -17.781 1 87.81 85 MET A N 1
ATOM 678 C CA . MET A 1 85 ? 12.836 -35.531 -18.203 1 87.81 85 MET A CA 1
ATOM 679 C C . MET A 1 85 ? 12.562 -35.875 -19.672 1 87.81 85 MET A C 1
ATOM 681 O O . MET A 1 85 ? 11.414 -35.812 -20.109 1 87.81 85 MET A O 1
ATOM 685 N N . LEU A 1 86 ? 13.609 -36 -20.438 1 87.06 86 LEU A N 1
ATOM 686 C CA . LEU A 1 86 ? 13.523 -36.5 -21.797 1 87.06 86 LEU A CA 1
ATOM 687 C C . LEU A 1 86 ? 13.875 -38 -21.859 1 87.06 86 LEU A C 1
ATOM 689 O O . LEU A 1 86 ? 14.977 -38.375 -21.469 1 87.06 86 LEU A O 1
ATOM 693 N N . THR A 1 87 ? 12.953 -38.812 -22.234 1 79.44 87 THR A N 1
ATOM 694 C CA . THR A 1 87 ? 13.211 -40.25 -22.094 1 79.44 87 THR A CA 1
ATOM 695 C C . THR A 1 87 ? 12.75 -41.031 -23.328 1 79.44 87 THR A C 1
ATOM 697 O O . THR A 1 87 ? 11.805 -40.625 -24 1 79.44 87 THR A O 1
ATOM 700 N N . GLY A 1 88 ? 13.516 -41.938 -23.797 1 73.62 88 GLY A N 1
ATOM 701 C CA . GLY A 1 88 ? 13.125 -42.844 -24.859 1 73.62 88 GLY A CA 1
ATOM 702 C C . GLY A 1 88 ? 12.25 -43.969 -24.359 1 73.62 88 GLY A C 1
ATOM 703 O O . GLY A 1 88 ? 11.641 -44.688 -25.156 1 73.62 88 GLY A O 1
ATOM 704 N N . TYR A 1 89 ? 12.43 -44.344 -23.047 1 60.78 89 TYR A N 1
ATOM 705 C CA . TYR A 1 89 ? 11.938 -45.625 -22.562 1 60.78 89 TYR A CA 1
ATOM 706 C C . TYR A 1 89 ? 10.438 -45.562 -22.281 1 60.78 89 TYR A C 1
ATOM 708 O O . TYR A 1 89 ? 9.945 -44.562 -21.766 1 60.78 89 TYR A O 1
ATOM 716 N N . THR A 1 90 ? 9.711 -46.281 -22.953 1 55.59 90 THR A N 1
ATOM 717 C CA . THR A 1 90 ? 8.273 -46.562 -22.875 1 55.59 90 THR A CA 1
ATOM 718 C C . THR A 1 90 ? 7.914 -47.219 -21.562 1 55.59 90 THR A C 1
ATOM 720 O O . THR A 1 90 ? 6.75 -47.562 -21.312 1 55.59 90 THR A O 1
ATOM 723 N N . ASP A 1 91 ? 8.914 -47.594 -20.766 1 54.41 91 ASP A N 1
ATOM 724 C CA . ASP A 1 91 ? 8.438 -48.406 -19.656 1 54.41 91 ASP A CA 1
ATOM 725 C C . ASP A 1 91 ? 7.754 -47.531 -18.594 1 54.41 91 ASP A C 1
ATOM 727 O O . ASP A 1 91 ? 8.328 -46.562 -18.125 1 54.41 91 ASP A O 1
ATOM 731 N N . ILE A 1 92 ? 6.582 -47.812 -18.391 1 54.06 92 ILE A N 1
ATOM 732 C CA . ILE A 1 92 ? 5.652 -47.156 -17.469 1 54.06 92 ILE A CA 1
ATOM 733 C C . ILE A 1 92 ? 6.305 -47 -16.094 1 54.06 92 ILE A C 1
ATOM 735 O O . ILE A 1 92 ? 6.062 -46 -15.398 1 54.06 92 ILE A O 1
ATOM 739 N N . LYS A 1 93 ? 7.121 -48 -15.68 1 58.34 93 LYS A N 1
ATOM 740 C CA . LYS A 1 93 ? 7.766 -47.969 -14.367 1 58.34 93 LYS A CA 1
ATOM 741 C C . LYS A 1 93 ? 8.742 -46.812 -14.266 1 58.34 93 LYS A C 1
ATOM 743 O O . LYS A 1 93 ? 8.836 -46.156 -13.227 1 58.34 93 LYS A O 1
ATOM 748 N N . ASP A 1 94 ? 9.383 -46.562 -15.359 1 59.06 94 ASP A N 1
ATOM 749 C CA . ASP A 1 94 ? 10.375 -45.5 -15.391 1 59.06 94 ASP A CA 1
ATOM 750 C C . ASP A 1 94 ? 9.695 -44.125 -15.344 1 59.06 94 ASP A C 1
ATOM 752 O O . ASP A 1 94 ? 10.188 -43.219 -14.688 1 59.06 94 ASP A O 1
ATOM 756 N N . ILE A 1 95 ? 8.594 -44.125 -15.977 1 58.84 95 ILE A N 1
ATOM 757 C CA . ILE A 1 95 ? 7.82 -42.875 -15.984 1 58.84 95 ILE A CA 1
ATOM 758 C C . ILE A 1 95 ? 7.301 -42.594 -14.586 1 58.84 95 ILE A C 1
ATOM 760 O O . ILE A 1 95 ? 7.359 -41.438 -14.125 1 58.84 95 ILE A O 1
ATOM 764 N N . THR A 1 96 ? 6.863 -43.656 -13.961 1 58.19 96 THR A N 1
ATOM 765 C CA . THR A 1 96 ? 6.32 -43.5 -12.609 1 58.19 96 THR A CA 1
ATOM 766 C C . THR A 1 96 ? 7.398 -43.031 -11.648 1 58.19 96 THR A C 1
ATOM 768 O O . THR A 1 96 ? 7.137 -42.188 -10.789 1 58.19 96 THR A O 1
ATOM 771 N N . SER A 1 97 ? 8.578 -43.656 -11.766 1 59.16 97 SER A N 1
ATOM 772 C CA . SER A 1 97 ? 9.688 -43.25 -10.914 1 59.16 97 SER A CA 1
ATOM 773 C C . SER A 1 97 ? 10.031 -41.781 -11.125 1 59.16 97 SER A C 1
ATOM 775 O O . SER A 1 97 ? 10.367 -41.062 -10.172 1 59.16 97 SER A O 1
ATOM 777 N N . ALA A 1 98 ? 9.922 -41.375 -12.336 1 58.72 98 ALA A N 1
ATOM 778 C CA . ALA A 1 98 ? 10.234 -39.969 -12.68 1 58.72 98 ALA A CA 1
ATOM 779 C C . ALA A 1 98 ? 9.25 -39 -12.031 1 58.72 98 ALA A C 1
ATOM 781 O O . ALA A 1 98 ? 9.656 -37.969 -11.516 1 58.72 98 ALA A O 1
ATOM 782 N N . ILE A 1 99 ? 8.094 -39.438 -12.047 1 58.53 99 ILE A N 1
ATOM 783 C CA . ILE A 1 99 ? 7.039 -38.594 -11.469 1 58.53 99 ILE A CA 1
ATOM 784 C C . ILE A 1 99 ? 7.277 -38.438 -9.977 1 58.53 99 ILE A C 1
ATOM 786 O O . ILE A 1 99 ? 7.164 -37.312 -9.445 1 58.53 99 ILE A O 1
ATOM 790 N N . ARG A 1 100 ? 7.785 -39.562 -9.406 1 58.47 100 ARG A N 1
ATOM 791 C CA . ARG A 1 100 ? 8.023 -39.531 -7.969 1 58.47 100 ARG A CA 1
ATOM 792 C C . ARG A 1 100 ? 9.242 -38.688 -7.617 1 58.47 100 ARG A C 1
ATOM 794 O O . ARG A 1 100 ? 9.375 -38.25 -6.477 1 58.47 100 ARG A O 1
ATOM 801 N N . SER A 1 101 ? 10.047 -38.531 -8.633 1 58.34 101 SER A N 1
ATOM 802 C CA . SER A 1 101 ? 11.289 -37.812 -8.383 1 58.34 101 SER A CA 1
ATOM 803 C C . SER A 1 101 ? 11.062 -36.312 -8.383 1 58.34 101 SER A C 1
ATOM 805 O O . SER A 1 101 ? 12.016 -35.531 -8.297 1 58.34 101 SER A O 1
ATOM 807 N N . GLY A 1 102 ? 9.914 -35.938 -8.398 1 67.62 102 GLY A N 1
ATOM 808 C CA . GLY A 1 102 ? 9.641 -34.5 -8.297 1 67.62 102 GLY A CA 1
ATOM 809 C C . GLY A 1 102 ? 9.766 -33.781 -9.625 1 67.62 102 GLY A C 1
ATOM 810 O O . GLY A 1 102 ? 10.047 -32.562 -9.648 1 67.62 102 GLY A O 1
ATOM 811 N N . ILE A 1 103 ? 9.758 -34.594 -10.664 1 75.88 103 ILE A N 1
ATOM 812 C CA . ILE A 1 103 ? 9.859 -33.938 -11.969 1 75.88 103 ILE A CA 1
ATOM 813 C C . ILE A 1 103 ? 8.539 -33.25 -12.305 1 75.88 103 ILE A C 1
ATOM 815 O O . ILE A 1 103 ? 7.48 -33.656 -11.836 1 75.88 103 ILE A O 1
ATOM 819 N N . ASN A 1 104 ? 8.648 -32.219 -13.055 1 75.56 104 ASN A N 1
ATOM 820 C CA . ASN A 1 104 ? 7.465 -31.438 -13.445 1 75.56 104 ASN A CA 1
ATOM 821 C C . ASN A 1 104 ? 6.758 -32.094 -14.633 1 75.56 104 ASN A C 1
ATOM 823 O O . ASN A 1 104 ? 5.539 -31.969 -14.773 1 75.56 104 ASN A O 1
ATOM 827 N N . SER A 1 105 ? 7.547 -32.656 -15.477 1 77 105 SER A N 1
ATOM 828 C CA . SER A 1 105 ? 6.984 -33.312 -16.656 1 77 105 SER A CA 1
ATOM 829 C C . SER A 1 105 ? 8.008 -34.219 -17.328 1 77 105 SER A C 1
ATOM 831 O O . SER A 1 105 ? 9.172 -34.25 -16.922 1 77 105 SER A O 1
ATOM 833 N N . PHE A 1 106 ? 7.496 -35 -18.281 1 78.06 106 PHE A N 1
ATOM 834 C CA . PHE A 1 106 ? 8.391 -35.812 -19.094 1 78.06 106 PHE A CA 1
ATOM 835 C C . PHE A 1 106 ? 8.047 -35.688 -20.562 1 78.06 106 PHE A C 1
ATOM 837 O O . PHE A 1 106 ? 6.902 -35.375 -20.922 1 78.06 106 PHE A O 1
ATOM 844 N N . ILE A 1 107 ? 9.07 -35.812 -21.375 1 80.94 107 ILE A N 1
ATOM 845 C CA . ILE A 1 107 ? 8.945 -35.781 -22.828 1 80.94 107 ILE A CA 1
ATOM 846 C C . ILE A 1 107 ? 9.555 -37.062 -23.422 1 80.94 107 ILE A C 1
ATOM 848 O O . ILE A 1 107 ? 10.633 -37.5 -23.016 1 80.94 107 ILE A O 1
ATOM 852 N N . LEU A 1 108 ? 8.875 -37.594 -24.406 1 78.69 108 LEU A N 1
ATOM 853 C CA . LEU A 1 108 ? 9.336 -38.844 -25 1 78.69 108 LEU A CA 1
ATOM 854 C C . LEU A 1 108 ? 10.312 -38.594 -26.141 1 78.69 108 LEU A C 1
ATOM 856 O O . LEU A 1 108 ? 10.18 -37.625 -26.859 1 78.69 108 LEU A O 1
ATOM 860 N N . LYS A 1 109 ? 11.32 -39.5 -26.281 1 81.31 109 LYS A N 1
ATOM 861 C CA . LYS A 1 109 ? 12.195 -39.562 -27.453 1 81.31 109 LYS A CA 1
ATOM 862 C C . LYS A 1 109 ? 11.711 -40.625 -28.453 1 81.31 109 LYS A C 1
ATOM 864 O O . LYS A 1 109 ? 11.352 -41.75 -28.062 1 81.31 109 LYS A O 1
ATOM 869 N N . PRO A 1 110 ? 11.602 -40.438 -29.703 1 83.94 110 PRO A N 1
ATOM 870 C CA . PRO A 1 110 ? 11.719 -39.094 -30.281 1 83.94 110 PRO A CA 1
ATOM 871 C C . PRO A 1 110 ? 10.539 -38.188 -29.922 1 83.94 110 PRO A C 1
ATOM 873 O O . PRO A 1 110 ? 9.461 -38.688 -29.578 1 83.94 110 PRO A O 1
ATOM 876 N N . TRP A 1 111 ? 10.797 -36.938 -29.906 1 84.75 111 TRP A N 1
ATOM 877 C CA . TRP A 1 111 ? 9.742 -36 -29.5 1 84.75 111 TRP A CA 1
ATOM 878 C C . TRP A 1 111 ? 9.109 -35.344 -30.719 1 84.75 111 TRP A C 1
ATOM 880 O O . TRP A 1 111 ? 9.719 -35.25 -31.781 1 84.75 111 TRP A O 1
ATOM 890 N N . ASP A 1 112 ? 7.816 -34.969 -30.609 1 84.25 112 ASP A N 1
ATOM 891 C CA . ASP A 1 112 ? 7.109 -34.062 -31.5 1 84.25 112 ASP A CA 1
ATOM 892 C C . ASP A 1 112 ? 7.367 -32.625 -31.125 1 84.25 112 ASP A C 1
ATOM 894 O O . ASP A 1 112 ? 7.344 -32.25 -29.953 1 84.25 112 ASP A O 1
ATOM 898 N N . HIS A 1 113 ? 7.695 -31.891 -32.094 1 87.31 113 HIS A N 1
ATOM 899 C CA . HIS A 1 113 ? 8.008 -30.484 -31.891 1 87.31 113 HIS A CA 1
ATOM 900 C C . HIS A 1 113 ? 6.941 -29.812 -31.031 1 87.31 113 HIS A C 1
ATOM 902 O O . HIS A 1 113 ? 7.266 -29.109 -30.062 1 87.31 113 HIS A O 1
ATOM 908 N N . GLU A 1 114 ? 5.719 -29.984 -31.391 1 82.81 114 GLU A N 1
ATOM 909 C CA . GLU A 1 114 ? 4.617 -29.328 -30.688 1 82.81 114 GLU A CA 1
ATOM 910 C C . GLU A 1 114 ? 4.543 -29.781 -29.219 1 82.81 114 GLU A C 1
ATOM 912 O O . GLU A 1 114 ? 4.289 -28.969 -28.328 1 82.81 114 GLU A O 1
ATOM 917 N N . ASP A 1 115 ? 4.828 -31.031 -29.031 1 79.69 115 ASP A N 1
ATOM 918 C CA . ASP A 1 115 ? 4.789 -31.578 -27.672 1 79.69 115 ASP A CA 1
ATOM 919 C C . ASP A 1 115 ? 5.926 -31.016 -26.828 1 79.69 115 ASP A C 1
ATOM 921 O O . ASP A 1 115 ? 5.727 -30.688 -25.656 1 79.69 115 ASP A O 1
ATOM 925 N N . LEU A 1 116 ? 7.059 -30.953 -27.406 1 88.56 116 LEU A N 1
ATOM 926 C CA . LEU A 1 116 ? 8.234 -30.438 -26.719 1 88.56 116 LEU A CA 1
ATOM 927 C C . LEU A 1 116 ? 8 -28.984 -26.266 1 88.56 116 LEU A C 1
ATOM 929 O O . LEU A 1 116 ? 8.188 -28.656 -25.094 1 88.56 116 LEU A O 1
ATOM 933 N N . ILE A 1 117 ? 7.496 -28.188 -27.172 1 89.94 117 ILE A N 1
ATOM 934 C CA . ILE A 1 117 ? 7.281 -26.766 -26.906 1 89.94 117 ILE A CA 1
ATOM 935 C C . ILE A 1 117 ? 6.176 -26.594 -25.875 1 89.94 117 ILE A C 1
ATOM 937 O O . ILE A 1 117 ? 6.277 -25.734 -24.984 1 89.94 117 ILE A O 1
ATOM 941 N N . TYR A 1 118 ? 5.223 -27.359 -26 1 81.38 118 TYR A N 1
ATOM 942 C CA . TYR A 1 118 ? 4.102 -27.297 -25.078 1 81.38 118 TYR A CA 1
ATOM 943 C C . TYR A 1 118 ? 4.562 -27.562 -23.656 1 81.38 118 TYR A C 1
ATOM 945 O O . TYR A 1 118 ? 4.254 -26.797 -22.734 1 81.38 118 TYR A O 1
ATOM 953 N N . GLU A 1 119 ? 5.289 -28.641 -23.453 1 82.88 119 GLU A N 1
ATOM 954 C CA . GLU A 1 119 ? 5.742 -29.016 -22.125 1 82.88 119 GLU A CA 1
ATOM 955 C C . GLU A 1 119 ? 6.707 -27.984 -21.547 1 82.88 119 GLU A C 1
ATOM 957 O O . GLU A 1 119 ? 6.656 -27.672 -20.359 1 82.88 119 GLU A O 1
ATOM 962 N N . LEU A 1 120 ? 7.516 -27.469 -22.375 1 90.62 120 LEU A N 1
ATOM 963 C CA . LEU A 1 120 ? 8.453 -26.438 -21.938 1 90.62 120 LEU A CA 1
ATOM 964 C C . LEU A 1 120 ? 7.707 -25.156 -21.562 1 90.62 120 LEU A C 1
ATOM 966 O O . LEU A 1 120 ? 8.055 -24.5 -20.578 1 90.62 120 LEU A O 1
ATOM 970 N N . THR A 1 121 ? 6.75 -24.859 -22.359 1 88.44 121 THR A N 1
ATOM 971 C CA . THR A 1 121 ? 5.961 -23.656 -22.078 1 88.44 121 THR A CA 1
ATOM 972 C C . THR A 1 121 ? 5.211 -23.812 -20.766 1 88.44 121 THR A C 1
ATOM 974 O O . THR A 1 121 ? 5.16 -22.875 -19.953 1 88.44 121 THR A O 1
ATOM 977 N N . LYS A 1 122 ? 4.688 -24.969 -20.547 1 81 122 LYS A N 1
ATOM 978 C CA . LYS A 1 122 ? 4.004 -25.25 -19.297 1 81 122 LYS A CA 1
ATOM 979 C C . LYS A 1 122 ? 4.953 -25.078 -18.109 1 81 122 LYS A C 1
ATOM 981 O O . LYS A 1 122 ? 4.602 -24.453 -17.109 1 81 122 LYS A O 1
ATOM 986 N N . ALA A 1 123 ? 6.121 -25.641 -18.234 1 86.56 123 ALA A N 1
ATOM 987 C CA . ALA A 1 123 ? 7.125 -25.547 -17.172 1 86.56 123 ALA A CA 1
ATOM 988 C C . ALA A 1 123 ? 7.547 -24.109 -16.953 1 86.56 123 ALA A C 1
ATOM 990 O O . ALA A 1 123 ? 7.676 -23.656 -15.797 1 86.56 123 ALA A O 1
ATOM 991 N N . TYR A 1 124 ? 7.711 -23.406 -18.016 1 91.56 124 TYR A N 1
ATOM 992 C CA . TYR A 1 124 ? 8.094 -22 -17.922 1 91.56 124 TYR A CA 1
ATOM 993 C C . TYR A 1 124 ? 7.027 -21.188 -17.219 1 91.56 124 TYR A C 1
ATOM 995 O O . TYR A 1 124 ? 7.336 -20.359 -16.359 1 91.56 124 TYR A O 1
ATOM 1003 N N . ASN A 1 125 ? 5.82 -21.438 -17.625 1 85.44 125 ASN A N 1
ATOM 1004 C CA . ASN A 1 125 ? 4.715 -20.734 -16.984 1 85.44 125 ASN A CA 1
ATOM 1005 C C . ASN A 1 125 ? 4.637 -21.031 -15.492 1 85.44 125 ASN A C 1
ATOM 1007 O O . ASN A 1 125 ? 4.348 -20.141 -14.695 1 85.44 125 ASN A O 1
ATOM 1011 N N . LEU A 1 126 ? 4.895 -22.281 -15.219 1 83.56 126 LEU A N 1
ATOM 1012 C CA . LEU A 1 126 ? 4.906 -22.656 -13.805 1 83.56 126 LEU A CA 1
ATOM 1013 C C . LEU A 1 126 ? 6.031 -21.938 -13.062 1 83.56 126 LEU A C 1
ATOM 1015 O O . LEU A 1 126 ? 5.832 -21.453 -11.945 1 83.56 126 LEU A O 1
ATOM 1019 N N . PHE A 1 127 ? 7.18 -21.812 -13.672 1 88.19 127 PHE A N 1
ATOM 1020 C CA . PHE A 1 127 ? 8.305 -21.078 -13.109 1 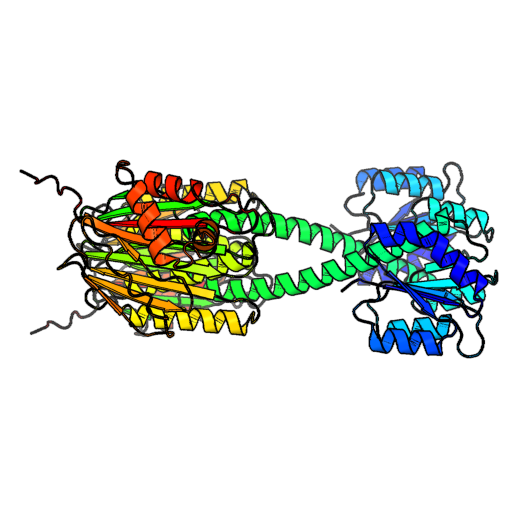88.19 127 PHE A CA 1
ATOM 1021 C C . PHE A 1 127 ? 7.934 -19.625 -12.852 1 88.19 127 PHE A C 1
ATOM 1023 O O . PHE A 1 127 ? 8.164 -19.094 -11.758 1 88.19 127 PHE A O 1
ATOM 1030 N N . GLU A 1 128 ? 7.336 -19.016 -13.812 1 87.5 128 GLU A N 1
ATOM 1031 C CA . GLU A 1 128 ? 6.941 -17.625 -13.695 1 87.5 128 GLU A CA 1
ATOM 1032 C C . GLU A 1 128 ? 5.922 -17.422 -12.578 1 87.5 128 GLU A C 1
ATOM 1034 O O . GLU A 1 128 ? 5.996 -16.438 -11.828 1 87.5 128 GLU A O 1
ATOM 1039 N N . MET A 1 129 ? 5.074 -18.375 -12.523 1 85.12 129 MET A N 1
ATOM 1040 C CA . MET A 1 129 ? 4.051 -18.297 -11.484 1 85.12 129 MET A CA 1
ATOM 1041 C C . MET A 1 129 ? 4.68 -18.391 -10.102 1 85.12 129 MET A C 1
ATOM 1043 O O . MET A 1 129 ? 4.293 -17.656 -9.188 1 85.12 129 MET A O 1
ATOM 1047 N N . HIS A 1 130 ? 5.656 -19.25 -9.969 1 84.75 130 HIS A N 1
ATOM 1048 C CA . HIS A 1 130 ? 6.367 -19.375 -8.703 1 84.75 130 HIS A CA 1
ATOM 1049 C C . HIS A 1 130 ? 7.117 -18.078 -8.359 1 84.75 130 HIS A C 1
ATOM 1051 O O . HIS A 1 130 ? 7.098 -17.641 -7.215 1 84.75 130 HIS A O 1
ATOM 1057 N N . GLN A 1 131 ? 7.711 -17.531 -9.344 1 86.31 131 GLN A N 1
ATOM 1058 C CA . GLN A 1 131 ? 8.445 -16.281 -9.148 1 86.31 131 GLN A CA 1
ATOM 1059 C C . GLN A 1 131 ? 7.508 -15.148 -8.734 1 86.31 131 GLN A C 1
ATOM 1061 O O . GLN A 1 131 ? 7.812 -14.398 -7.805 1 86.31 131 GLN A O 1
ATOM 1066 N N . ARG A 1 132 ? 6.367 -15.094 -9.398 1 82.94 132 ARG A N 1
ATOM 1067 C CA . ARG A 1 132 ? 5.387 -14.062 -9.078 1 82.94 132 ARG A CA 1
ATOM 1068 C C . ARG A 1 132 ? 4.848 -14.242 -7.66 1 82.94 132 ARG A C 1
ATOM 1070 O O . ARG A 1 132 ? 4.629 -13.258 -6.945 1 82.94 132 ARG A O 1
ATOM 1077 N N . ASN A 1 133 ? 4.652 -15.414 -7.32 1 83.56 133 ASN A N 1
ATOM 1078 C CA . ASN A 1 133 ? 4.164 -15.688 -5.973 1 83.56 133 ASN A CA 1
ATOM 1079 C C . ASN A 1 133 ? 5.184 -15.281 -4.914 1 83.56 133 ASN A C 1
ATOM 1081 O O . ASN A 1 133 ? 4.816 -14.727 -3.873 1 83.56 133 ASN A O 1
ATOM 1085 N N . ARG A 1 134 ? 6.402 -15.531 -5.176 1 81.88 134 ARG A N 1
ATOM 1086 C CA . ARG A 1 134 ? 7.453 -15.117 -4.254 1 81.88 134 ARG A CA 1
ATOM 1087 C C . ARG A 1 134 ? 7.527 -13.602 -4.152 1 81.88 134 ARG A C 1
ATOM 1089 O O . ARG A 1 134 ? 7.656 -13.047 -3.057 1 81.88 134 ARG A O 1
ATOM 1096 N N . GLU A 1 135 ? 7.52 -12.992 -5.258 1 82.88 135 GLU A N 1
ATOM 1097 C CA . GLU A 1 135 ? 7.523 -11.531 -5.297 1 82.88 135 GLU A CA 1
ATOM 1098 C C . GLU A 1 135 ? 6.332 -10.953 -4.535 1 82.88 135 GLU A C 1
ATOM 1100 O O . GLU A 1 135 ? 6.473 -9.961 -3.814 1 82.88 135 GLU A O 1
ATOM 1105 N N . TYR A 1 136 ? 5.195 -11.602 -4.695 1 79.38 136 TYR A N 1
ATOM 1106 C CA . TYR A 1 136 ? 3.99 -11.195 -3.98 1 79.38 136 TYR A CA 1
ATOM 1107 C C . TYR A 1 136 ? 4.207 -11.25 -2.473 1 79.38 136 TYR A C 1
ATOM 1109 O O . TYR A 1 136 ? 3.898 -10.297 -1.76 1 79.38 136 TYR A O 1
ATOM 1117 N N . HIS A 1 137 ? 4.742 -12.328 -2.062 1 81.12 137 HIS A N 1
ATOM 1118 C CA . HIS A 1 137 ? 4.949 -12.492 -0.63 1 81.12 137 HIS A CA 1
ATOM 1119 C C . HIS A 1 137 ? 5.902 -11.438 -0.083 1 81.12 137 HIS A C 1
ATOM 1121 O O . HIS A 1 137 ? 5.684 -10.898 1.006 1 81.12 137 HIS A O 1
ATOM 1127 N N . ARG A 1 138 ? 6.867 -11.18 -0.845 1 82 138 ARG A N 1
ATOM 1128 C CA . ARG A 1 138 ? 7.82 -10.156 -0.438 1 82 138 ARG A CA 1
ATOM 1129 C C . ARG A 1 138 ? 7.164 -8.781 -0.42 1 82 138 ARG A C 1
ATOM 1131 O O . ARG A 1 138 ? 7.367 -8 0.515 1 82 138 ARG A O 1
ATOM 1138 N N . THR A 1 139 ? 6.395 -8.484 -1.464 1 82.94 139 THR A N 1
ATOM 1139 C CA . THR A 1 139 ? 5.699 -7.203 -1.573 1 82.94 139 THR A CA 1
ATOM 1140 C C . THR A 1 139 ? 4.746 -7.004 -0.399 1 82.94 139 THR A C 1
ATOM 1142 O O . THR A 1 139 ? 4.746 -5.949 0.237 1 82.94 139 THR A O 1
ATOM 1145 N N . VAL A 1 140 ? 4.012 -8.039 -0.114 1 81.81 140 VAL A N 1
ATOM 1146 C CA . VAL A 1 140 ? 3.031 -7.965 0.965 1 81.81 140 VAL A CA 1
ATOM 1147 C C . VAL A 1 140 ? 3.74 -7.707 2.293 1 81.81 140 VAL A C 1
ATOM 1149 O O . VAL A 1 140 ? 3.312 -6.859 3.078 1 81.81 140 VAL A O 1
ATOM 1152 N N . LYS A 1 141 ? 4.785 -8.367 2.482 1 84.94 141 LYS A N 1
ATOM 1153 C CA . LYS A 1 141 ? 5.527 -8.211 3.73 1 84.94 141 LYS A CA 1
ATOM 1154 C C . LYS A 1 141 ? 6.051 -6.789 3.883 1 84.94 141 LYS A C 1
ATOM 1156 O O . LYS A 1 141 ? 5.883 -6.168 4.938 1 84.94 141 LYS A O 1
ATOM 1161 N N . ASN A 1 142 ? 6.645 -6.285 2.908 1 87.19 142 ASN A N 1
ATOM 1162 C CA . ASN A 1 142 ? 7.184 -4.93 2.926 1 87.19 142 ASN A CA 1
ATOM 1163 C C . ASN A 1 142 ? 6.082 -3.889 3.109 1 87.19 142 ASN A C 1
ATOM 1165 O O . ASN A 1 142 ? 6.246 -2.934 3.871 1 87.19 142 ASN A O 1
ATOM 1169 N N . GLU A 1 143 ? 5.031 -4.113 2.451 1 88.75 143 GLU A N 1
ATOM 1170 C CA . GLU A 1 143 ? 3.938 -3.145 2.502 1 88.75 143 GLU A CA 1
ATOM 1171 C C . GLU A 1 143 ? 3.254 -3.156 3.867 1 88.75 143 GLU A C 1
ATOM 1173 O O . GLU A 1 143 ? 2.814 -2.115 4.355 1 88.75 143 GLU A O 1
ATOM 1178 N N . LEU A 1 144 ? 3.236 -4.293 4.441 1 87.25 144 LEU A N 1
ATOM 1179 C CA . LEU A 1 144 ? 2.697 -4.379 5.793 1 87.25 144 LEU A CA 1
ATOM 1180 C C . LEU A 1 144 ? 3.58 -3.621 6.777 1 87.25 144 LEU A C 1
ATOM 1182 O O . LEU A 1 144 ? 3.074 -2.951 7.684 1 87.25 144 LEU A O 1
ATOM 1186 N N . ALA A 1 145 ? 4.805 -3.766 6.641 1 90.25 145 ALA A N 1
ATOM 1187 C CA . ALA A 1 145 ? 5.742 -3.039 7.492 1 90.25 145 ALA A CA 1
ATOM 1188 C C . ALA A 1 145 ? 5.582 -1.531 7.324 1 90.25 145 ALA A C 1
ATOM 1190 O O . ALA A 1 145 ? 5.574 -0.787 8.305 1 90.25 145 ALA A O 1
ATOM 1191 N N . LEU A 1 146 ? 5.496 -1.078 6.121 1 93.25 146 LEU A N 1
ATOM 1192 C CA . LEU A 1 146 ? 5.305 0.341 5.844 1 93.25 146 LEU A CA 1
ATOM 1193 C C . LEU A 1 146 ? 3.967 0.826 6.395 1 93.25 146 LEU A C 1
ATOM 1195 O O . LEU A 1 146 ? 3.873 1.938 6.918 1 93.25 146 LEU A O 1
ATOM 1199 N N . ALA A 1 147 ? 2.973 -0.022 6.195 1 92.31 147 ALA A N 1
ATOM 1200 C CA . ALA A 1 147 ? 1.652 0.305 6.727 1 92.31 147 ALA A CA 1
ATOM 1201 C C . ALA A 1 147 ? 1.713 0.547 8.234 1 92.31 147 ALA A C 1
ATOM 1203 O O . ALA A 1 147 ? 1.049 1.449 8.75 1 92.31 147 ALA A O 1
ATOM 1204 N N . ALA A 1 148 ? 2.482 -0.241 8.922 1 90.19 148 ALA A N 1
ATOM 1205 C CA . ALA A 1 148 ? 2.635 -0.085 10.367 1 90.19 148 ALA A CA 1
ATOM 1206 C C . ALA A 1 148 ? 3.275 1.257 10.711 1 90.19 148 ALA A C 1
ATOM 1208 O O . ALA A 1 148 ? 2.855 1.928 11.656 1 90.19 148 ALA A O 1
ATOM 1209 N N . VAL A 1 149 ? 4.262 1.66 10.039 1 93.12 149 VAL A N 1
ATOM 1210 C CA . VAL A 1 149 ? 4.93 2.939 10.25 1 93.12 149 VAL A CA 1
ATOM 1211 C C . VAL A 1 149 ? 3.953 4.082 9.984 1 93.12 149 VAL A C 1
ATOM 1213 O O . VAL A 1 149 ? 3.869 5.031 10.773 1 93.12 149 VAL A O 1
ATOM 1216 N N . LEU A 1 150 ? 3.287 3.992 8.906 1 95.69 150 LEU A N 1
ATOM 1217 C CA . LEU A 1 150 ? 2.314 5.012 8.523 1 95.69 150 LEU A CA 1
ATOM 1218 C C . LEU A 1 150 ? 1.198 5.113 9.562 1 95.69 150 LEU A C 1
ATOM 1220 O O . LEU A 1 150 ? 0.756 6.211 9.898 1 95.69 150 LEU A O 1
ATOM 1224 N N . ARG A 1 151 ? 0.782 4.031 10.047 1 91.56 151 ARG A N 1
ATOM 1225 C CA . ARG A 1 151 ? -0.257 4.004 11.078 1 91.56 151 ARG A CA 1
ATOM 1226 C C . ARG A 1 151 ? 0.201 4.73 12.336 1 91.56 151 ARG A C 1
ATOM 1228 O O . ARG A 1 151 ? -0.606 5.352 13.031 1 91.56 151 ARG A O 1
ATOM 1235 N N . GLY A 1 152 ? 1.444 4.645 12.617 1 91.5 152 GLY A N 1
ATOM 1236 C CA . GLY A 1 152 ? 1.982 5.391 13.742 1 91.5 152 GLY A CA 1
ATOM 1237 C C . GLY A 1 152 ? 1.711 6.883 13.648 1 91.5 152 GLY A C 1
ATOM 1238 O O . GLY A 1 152 ? 1.61 7.562 14.672 1 91.5 152 GLY A O 1
ATOM 1239 N N . GLU A 1 153 ? 1.558 7.32 12.406 1 94.44 153 GLU A N 1
ATOM 1240 C CA . GLU A 1 153 ? 1.29 8.742 12.211 1 94.44 153 GLU A CA 1
ATOM 1241 C C . GLU A 1 153 ? -0.21 9.023 12.195 1 94.44 153 GLU A C 1
ATOM 1243 O O . GLU A 1 153 ? -0.645 10.117 12.555 1 94.44 153 GLU A O 1
ATOM 1248 N N . THR A 1 154 ? -0.998 8.023 11.805 1 95.31 154 THR A N 1
ATOM 1249 C CA . THR A 1 154 ? -2.432 8.258 11.664 1 95.31 154 THR A CA 1
ATOM 1250 C C . THR A 1 154 ? -3.17 7.855 12.938 1 95.31 154 THR A C 1
ATOM 1252 O O . THR A 1 154 ? -4.344 8.188 13.109 1 95.31 154 THR A O 1
ATOM 1255 N N . ALA A 1 155 ? -2.555 7.148 13.766 1 92 155 ALA A N 1
ATOM 1256 C CA . ALA A 1 155 ? -3.084 6.75 15.07 1 92 155 ALA A CA 1
ATOM 1257 C C . ALA A 1 155 ? -2.08 7.039 16.188 1 92 155 ALA A C 1
ATOM 1259 O O . ALA A 1 155 ? -1.539 6.113 16.797 1 92 155 ALA A O 1
ATOM 1260 N N . ARG A 1 156 ? -1.952 8.273 16.469 1 88.69 156 ARG A N 1
ATOM 1261 C CA . ARG A 1 156 ? -0.946 8.703 17.438 1 88.69 156 ARG A CA 1
ATOM 1262 C C . ARG A 1 156 ? -1.45 8.531 18.859 1 88.69 156 ARG A C 1
ATOM 1264 O O . ARG A 1 156 ? -2.33 9.273 19.312 1 88.69 156 ARG A O 1
ATOM 1271 N N . GLY A 1 157 ? -0.866 7.578 19.562 1 89.44 157 GLY A N 1
ATOM 1272 C CA . GLY A 1 157 ? -1.203 7.379 20.969 1 89.44 157 GLY A CA 1
ATOM 1273 C C . GLY A 1 157 ? -0.313 8.164 21.922 1 89.44 157 GLY A C 1
ATOM 1274 O O . GLY A 1 157 ? 0.703 8.719 21.5 1 89.44 157 GLY A O 1
ATOM 1275 N N . GLY A 1 158 ? -0.796 8.328 23.172 1 93.12 158 GLY A N 1
ATOM 1276 C CA . GLY A 1 158 ? 0.006 8.984 24.188 1 93.12 158 GLY A CA 1
ATOM 1277 C C . GLY A 1 158 ? -0.716 10.141 24.859 1 93.12 158 GLY A C 1
ATOM 1278 O O . GLY A 1 158 ? -1.938 10.258 24.75 1 93.12 158 GLY A O 1
ATOM 1279 N N . ASP A 1 159 ? 0.05 10.875 25.688 1 95 159 ASP A N 1
ATOM 1280 C CA . ASP A 1 159 ? -0.462 12.055 26.391 1 95 159 ASP A CA 1
ATOM 1281 C C . ASP A 1 159 ? 0.006 13.336 25.703 1 95 159 ASP A C 1
ATOM 1283 O O . ASP A 1 159 ? 1.169 13.445 25.312 1 95 159 ASP A O 1
ATOM 1287 N N . TYR A 1 160 ? -0.906 14.211 25.594 1 93 160 TYR A N 1
ATOM 1288 C CA . TYR A 1 160 ? -0.62 15.523 25.031 1 93 160 TYR A CA 1
ATOM 1289 C C . TYR A 1 160 ? -1.132 16.641 25.938 1 93 160 TYR A C 1
ATOM 1291 O O . TYR A 1 160 ? -2.207 16.516 26.531 1 93 160 TYR A O 1
ATOM 1299 N N . ASN A 1 161 ? -0.27 17.578 26.125 1 92.38 161 ASN A N 1
ATOM 1300 C CA . ASN A 1 161 ? -0.646 18.797 26.844 1 92.38 161 ASN A CA 1
ATOM 1301 C C . ASN A 1 161 ? -0.562 20.031 25.953 1 92.38 161 ASN A C 1
ATOM 1303 O O . ASN A 1 161 ? 0.526 20.422 25.531 1 92.38 161 ASN A O 1
ATOM 1307 N N . HIS A 1 162 ? -1.711 20.641 25.734 1 88.75 162 HIS A N 1
ATOM 1308 C CA . HIS A 1 162 ? -1.75 21.797 24.828 1 88.75 162 HIS A CA 1
ATOM 1309 C C . HIS A 1 162 ? -1.965 23.094 25.594 1 88.75 162 HIS A C 1
ATOM 1311 O O . HIS A 1 162 ? -2.355 24.109 25.016 1 88.75 162 HIS A O 1
ATOM 1317 N N . GLY A 1 163 ? -1.738 23.031 26.875 1 86.62 163 GLY A N 1
ATOM 1318 C CA . GLY A 1 163 ? -1.906 24.203 27.734 1 86.62 163 GLY A CA 1
ATOM 1319 C C . GLY A 1 163 ? -3.316 24.344 28.266 1 86.62 163 GLY A C 1
ATOM 1320 O O . GLY A 1 163 ? -3.523 24.312 29.484 1 86.62 163 GLY A O 1
ATOM 1321 N N . TRP A 1 164 ? -4.332 24.438 27.391 1 87.81 164 TRP A N 1
ATOM 1322 C CA . TRP A 1 164 ? -5.707 24.672 27.828 1 87.81 164 TRP A CA 1
ATOM 1323 C C . TRP A 1 164 ? -6.492 23.375 27.859 1 87.81 164 TRP A C 1
ATOM 1325 O O . TRP A 1 164 ? -7.602 23.312 28.406 1 87.81 164 TRP A O 1
ATOM 1335 N N . CYS A 1 165 ? -5.875 22.344 27.359 1 91.81 165 CYS A N 1
ATOM 1336 C CA . CYS A 1 165 ? -6.516 21.031 27.406 1 91.81 165 CYS A CA 1
ATOM 1337 C C . CYS A 1 165 ? -5.48 19.906 27.406 1 91.81 165 CYS A C 1
ATOM 1339 O O . CYS A 1 165 ? -4.367 20.094 26.906 1 91.81 165 CYS A O 1
ATOM 1341 N N . ASP A 1 166 ? -5.824 18.781 27.984 1 93.56 166 ASP A N 1
ATOM 1342 C CA . ASP A 1 166 ? -5.043 17.547 27.984 1 93.56 166 ASP A CA 1
ATOM 1343 C C . ASP A 1 166 ? -5.734 16.453 27.172 1 93.56 166 ASP A C 1
ATOM 1345 O O . ASP A 1 166 ? -6.961 16.359 27.156 1 93.56 166 ASP A O 1
ATOM 1349 N N . VAL A 1 167 ? -4.918 15.719 26.484 1 95.56 167 VAL A N 1
ATOM 1350 C CA . VAL A 1 167 ? -5.453 14.625 25.688 1 95.56 167 VAL A CA 1
ATOM 1351 C C . VAL A 1 167 ? -4.711 13.336 26.016 1 95.56 167 VAL A C 1
ATOM 1353 O O . VAL A 1 167 ? -3.504 13.344 26.25 1 95.56 167 VAL A O 1
ATOM 1356 N N . GLY A 1 168 ? -5.418 12.266 26.156 1 96.56 168 GLY A N 1
ATOM 1357 C CA . GLY A 1 168 ? -4.883 10.922 26.266 1 96.56 168 GLY A CA 1
ATOM 1358 C C . GLY A 1 168 ? -5.504 9.945 25.281 1 96.56 168 GLY A C 1
ATOM 1359 O O . GLY A 1 168 ? -6.727 9.922 25.109 1 96.56 168 GLY A O 1
ATOM 1360 N N . CYS A 1 169 ? -4.703 9.266 24.562 1 95.38 169 CYS A N 1
ATOM 1361 C CA . CYS A 1 169 ? -5.203 8.305 23.594 1 95.38 169 CYS A CA 1
ATOM 1362 C C . CYS A 1 169 ? -4.453 6.98 23.703 1 95.38 169 CYS A C 1
ATOM 1364 O O . CYS A 1 169 ? -3.242 6.965 23.938 1 95.38 169 CYS A O 1
ATOM 1366 N N . ARG A 1 170 ? -5.188 5.918 23.562 1 94.38 170 ARG A N 1
ATOM 1367 C CA . ARG A 1 170 ? -4.602 4.582 23.547 1 94.38 170 ARG A CA 1
ATOM 1368 C C . ARG A 1 170 ? -5.266 3.705 22.484 1 94.38 170 ARG A C 1
ATOM 1370 O O . ARG A 1 170 ? -6.473 3.797 22.266 1 94.38 170 ARG A O 1
ATOM 1377 N N . HIS A 1 171 ? -4.434 2.953 21.859 1 90.25 171 HIS A N 1
ATOM 1378 C CA . HIS A 1 171 ? -4.855 2.025 20.812 1 90.25 171 HIS A CA 1
ATOM 1379 C C . HIS A 1 171 ? -4.262 0.638 21.031 1 90.25 171 HIS A C 1
ATOM 1381 O O . HIS A 1 171 ? -3.061 0.503 21.281 1 90.25 171 HIS A O 1
ATOM 1387 N N . VAL A 1 172 ? -5.059 -0.372 21.016 1 84.69 172 VAL A N 1
ATOM 1388 C CA . VAL A 1 172 ? -4.625 -1.762 21.109 1 84.69 172 VAL A CA 1
ATOM 1389 C C . VAL A 1 172 ? -5.078 -2.535 19.875 1 84.69 172 VAL A C 1
ATOM 1391 O O . VAL A 1 172 ? -6.273 -2.777 19.688 1 84.69 172 VAL A O 1
ATOM 1394 N N . PRO A 1 173 ? -4.066 -2.963 19.062 1 77.75 173 PRO A N 1
ATOM 1395 C CA . PRO A 1 173 ? -4.449 -3.75 17.891 1 77.75 173 PRO A CA 1
ATOM 1396 C C . PRO A 1 173 ? -4.945 -5.148 18.25 1 77.75 173 PRO A C 1
ATOM 1398 O O . PRO A 1 173 ? -4.539 -5.703 19.281 1 77.75 173 PRO A O 1
ATOM 1401 N N . SER A 1 174 ? -5.852 -5.691 17.391 1 72.94 174 SER A N 1
ATOM 1402 C CA . SER A 1 174 ? -6.309 -7.066 17.562 1 72.94 174 SER A CA 1
ATOM 1403 C C . SER A 1 174 ? -5.176 -8.062 17.312 1 72.94 174 SER A C 1
ATOM 1405 O O . SER A 1 174 ? -4.332 -7.844 16.453 1 72.94 174 SER A O 1
ATOM 1407 N N . PRO A 1 175 ? -4.977 -9.023 18.234 1 61.84 175 PRO A N 1
ATOM 1408 C CA . PRO A 1 175 ? -3.924 -10.031 18.062 1 61.84 175 PRO A CA 1
ATOM 1409 C C . PRO A 1 175 ? -4.012 -10.766 16.734 1 61.84 175 PRO A C 1
ATOM 1411 O O . PRO A 1 175 ? -3 -11.242 16.219 1 61.84 175 PRO A O 1
ATOM 1414 N N . GLU A 1 176 ? -5.227 -11.078 16.391 1 55.41 176 GLU A N 1
ATOM 1415 C CA . GLU A 1 176 ? -5.32 -11.906 15.18 1 55.41 176 GLU A CA 1
ATOM 1416 C C . GLU A 1 176 ? -5.152 -11.062 13.922 1 55.41 176 GLU A C 1
ATOM 1418 O O . GLU A 1 176 ? -5.547 -9.891 13.891 1 55.41 176 GLU A O 1
ATOM 1423 N N . GLN A 1 177 ? -4.152 -11.422 13.094 1 51.22 177 GLN A N 1
ATOM 1424 C CA . GLN A 1 177 ? -3.801 -10.867 11.797 1 51.22 177 GLN A CA 1
ATOM 1425 C C . GLN A 1 177 ? -5.051 -10.5 11 1 51.22 177 GLN A C 1
ATOM 1427 O O . GLN A 1 177 ? -4.953 -9.906 9.922 1 51.22 177 GLN A O 1
ATOM 1432 N N . THR A 1 178 ? -6.191 -10.93 11.539 1 50.19 178 THR A N 1
ATOM 1433 C CA . THR A 1 178 ? -7.398 -10.766 10.734 1 50.19 178 THR A CA 1
ATOM 1434 C C . THR A 1 178 ?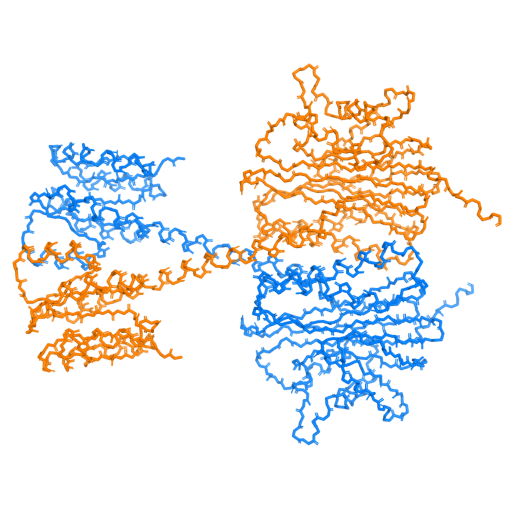 -8.148 -9.5 11.133 1 50.19 178 THR A C 1
ATOM 1436 O O . THR A 1 178 ? -9.375 -9.508 11.227 1 50.19 178 THR A O 1
ATOM 1439 N N . SER A 1 179 ? -7.363 -8.617 11.57 1 56.88 179 SER A N 1
ATOM 1440 C CA . SER A 1 179 ? -8.156 -7.438 11.891 1 56.88 179 SER A CA 1
ATOM 1441 C C . SER A 1 179 ? -9.039 -7.023 10.719 1 56.88 179 SER A C 1
ATOM 1443 O O . SER A 1 179 ? -8.57 -6.988 9.57 1 56.88 179 SER A O 1
ATOM 1445 N N . ARG A 1 180 ? -10.398 -7.16 10.961 1 63.75 180 ARG A N 1
ATOM 1446 C CA . ARG A 1 180 ? -11.438 -6.789 10.008 1 63.75 180 ARG A CA 1
ATOM 1447 C C . ARG A 1 180 ? -11.484 -5.277 9.805 1 63.75 180 ARG A C 1
ATOM 1449 O O . ARG A 1 180 ? -12.43 -4.754 9.219 1 63.75 180 ARG A O 1
ATOM 1456 N N . GLY A 1 181 ? -10.312 -4.59 10.188 1 81.75 181 GLY A N 1
ATOM 1457 C CA . GLY A 1 181 ? -10.406 -3.162 9.922 1 81.75 181 GLY A CA 1
ATOM 1458 C C . GLY A 1 181 ? -9.266 -2.367 10.531 1 81.75 181 GLY A C 1
ATOM 1459 O O . GLY A 1 181 ? -8.477 -2.898 11.312 1 81.75 181 GLY A O 1
ATOM 1460 N N . VAL A 1 182 ? -9.156 -1.114 10.117 1 86.81 182 VAL A N 1
ATOM 1461 C CA . VAL A 1 182 ? -8.109 -0.202 10.562 1 86.81 182 VAL A CA 1
ATOM 1462 C C . VAL A 1 182 ? -8.734 1.011 11.242 1 86.81 182 VAL A C 1
ATOM 1464 O O . VAL A 1 182 ? -9.664 1.626 10.711 1 86.81 182 VAL A O 1
ATOM 1467 N N . ASP A 1 183 ? -8.266 1.322 12.477 1 90.62 183 ASP A N 1
ATOM 1468 C CA . ASP A 1 183 ? -8.695 2.533 13.172 1 90.62 183 ASP A CA 1
ATOM 1469 C C . ASP A 1 183 ? -7.695 3.668 12.961 1 90.62 183 ASP A C 1
ATOM 1471 O O . ASP A 1 183 ? -6.484 3.439 12.938 1 90.62 183 ASP A O 1
ATOM 1475 N N . LEU A 1 184 ? -8.203 4.809 12.781 1 93.12 184 LEU A N 1
ATOM 1476 C CA . LEU A 1 184 ? -7.383 6.016 12.828 1 93.12 184 LEU A CA 1
ATOM 1477 C C . LEU A 1 184 ? -7.926 7 13.852 1 93.12 184 LEU A C 1
ATOM 1479 O O . LEU A 1 184 ? -9.133 7.047 14.102 1 93.12 184 LEU A O 1
ATOM 1483 N N . PHE A 1 185 ? -7.086 7.719 14.508 1 94.62 185 PHE A N 1
ATOM 1484 C CA . PHE A 1 185 ? -7.461 8.758 15.461 1 94.62 185 PHE A CA 1
ATOM 1485 C C . PHE A 1 185 ? -6.43 9.875 15.484 1 94.62 185 PHE A C 1
ATOM 1487 O O . PHE A 1 185 ? -5.223 9.617 15.5 1 94.62 185 PHE A O 1
ATOM 1494 N N . GLN A 1 186 ? -6.879 11.016 15.43 1 94.81 186 GLN A N 1
ATOM 1495 C CA . GLN A 1 186 ? -6.035 12.203 15.406 1 94.81 186 GLN A CA 1
ATOM 1496 C C . GLN A 1 186 ? -6.508 13.234 16.422 1 94.81 186 GLN A C 1
ATOM 1498 O O . GLN A 1 186 ? -7.715 13.414 16.625 1 94.81 186 GLN A O 1
ATOM 1503 N N . GLN A 1 187 ? -5.578 13.742 17.141 1 94.75 187 GLN A N 1
ATOM 1504 C CA . GLN A 1 187 ? -5.754 14.961 17.922 1 94.75 187 GLN A CA 1
ATOM 1505 C C . GLN A 1 187 ? -4.699 16 17.562 1 94.75 187 GLN A C 1
ATOM 1507 O O . GLN A 1 187 ? -3.5 15.742 17.672 1 94.75 187 GLN A O 1
ATOM 1512 N N . VAL A 1 188 ? -5.137 17.078 17.094 1 91.62 188 VAL A N 1
ATOM 1513 C CA . VAL A 1 188 ? -4.184 18.047 16.578 1 91.62 188 VAL A CA 1
ATOM 1514 C C . VAL A 1 188 ? -4.57 19.453 17.047 1 91.62 188 VAL A C 1
ATOM 1516 O O . VAL A 1 188 ? -5.668 19.938 16.75 1 91.62 188 VAL A O 1
ATOM 1519 N N . PRO A 1 189 ? -3.729 20.078 17.75 1 90.62 189 PRO A N 1
ATOM 1520 C CA . PRO A 1 189 ? -4.008 21.469 18.109 1 90.62 189 PRO A CA 1
ATOM 1521 C C . PRO A 1 189 ? -3.9 22.406 16.906 1 90.62 189 PRO A C 1
ATOM 1523 O O . PRO A 1 189 ? -3.029 22.234 16.062 1 90.62 189 PRO A O 1
ATOM 1526 N N . ILE A 1 190 ? -4.793 23.266 16.797 1 86.25 190 ILE A N 1
ATOM 1527 C CA . ILE A 1 190 ? -4.766 24.328 15.789 1 86.25 190 ILE A CA 1
ATOM 1528 C C . ILE A 1 190 ? -4.621 25.688 16.469 1 86.25 190 ILE A C 1
ATOM 1530 O O . ILE A 1 190 ? -5.598 26.234 16.984 1 86.25 190 ILE A O 1
ATOM 1534 N N . GLY A 1 191 ? -3.42 26.219 16.328 1 80.06 191 GLY A N 1
ATOM 1535 C CA . GLY A 1 191 ? -3.143 27.422 17.109 1 80.06 191 GLY A CA 1
ATOM 1536 C C . GLY A 1 191 ? -3.307 27.203 18.609 1 80.06 191 GLY A C 1
ATOM 1537 O O . GLY A 1 191 ? -2.994 26.125 19.125 1 80.06 191 GLY A O 1
ATOM 1538 N N . LYS A 1 192 ? -3.666 28.281 19.297 1 81.06 192 LYS A N 1
ATOM 1539 C CA . LYS A 1 192 ? -3.834 28.219 20.734 1 81.06 192 LYS A CA 1
ATOM 1540 C C . LYS A 1 192 ? -5.309 28.141 21.125 1 81.06 192 LYS A C 1
ATOM 1542 O O . LYS A 1 192 ? -5.656 28.156 22.297 1 81.06 192 LYS A O 1
ATOM 1547 N N . GLU A 1 193 ? -6.129 27.906 20.125 1 84.12 193 GLU A N 1
ATOM 1548 C CA . GLU A 1 193 ? -7.543 28.109 20.422 1 84.12 193 GLU A CA 1
ATOM 1549 C C . GLU A 1 193 ? -8.359 26.859 20.094 1 84.12 193 GLU A C 1
ATOM 1551 O O . GLU A 1 193 ? -9.477 26.688 20.594 1 84.12 193 GLU A O 1
ATOM 1556 N N . PHE A 1 194 ? -7.82 26 19.25 1 89.12 194 PHE A N 1
ATOM 1557 C CA . PHE A 1 194 ? -8.672 24.922 18.781 1 89.12 194 PHE A CA 1
ATOM 1558 C C . PHE A 1 194 ? -7.957 23.578 18.891 1 89.12 194 PHE A C 1
ATOM 1560 O O . PHE A 1 194 ? -6.727 23.516 18.859 1 89.12 194 PHE A O 1
ATOM 1567 N N . LEU A 1 195 ? -8.727 22.562 19.094 1 92.62 195 LEU A N 1
ATOM 1568 C CA . LEU A 1 195 ? -8.273 21.172 19.016 1 92.62 195 LEU A CA 1
ATOM 1569 C C . LEU A 1 195 ? -9.125 20.375 18.031 1 92.62 195 LEU A C 1
ATOM 1571 O O . LEU A 1 195 ? -10.336 20.281 18.203 1 92.62 195 LEU A O 1
ATOM 1575 N N . LEU A 1 196 ? -8.508 19.891 17.031 1 93.75 196 LEU A N 1
ATOM 1576 C CA . LEU A 1 196 ? -9.164 19.031 16.047 1 93.75 196 LEU A CA 1
ATOM 1577 C C . LEU A 1 196 ? -9.094 17.578 16.469 1 93.75 196 LEU A C 1
ATOM 1579 O O . LEU A 1 196 ? -8.031 17.094 16.891 1 93.75 196 LEU A O 1
ATOM 1583 N N . ILE A 1 197 ? -10.195 16.875 16.406 1 95.25 197 ILE A N 1
ATOM 1584 C CA . ILE A 1 197 ? -10.25 15.445 16.688 1 95.25 197 ILE A CA 1
ATOM 1585 C C . ILE A 1 197 ? -10.852 14.703 15.5 1 95.25 197 ILE A C 1
ATOM 1587 O O . ILE A 1 197 ? -11.906 15.086 14.992 1 95.25 197 ILE A O 1
ATOM 1591 N N . LEU A 1 198 ? -10.242 13.734 15.062 1 95.69 198 LEU A N 1
ATOM 1592 C CA . LEU A 1 198 ? -10.734 12.859 14.008 1 95.69 198 LEU A CA 1
ATOM 1593 C C . LEU A 1 198 ? -10.617 11.391 14.406 1 95.69 198 LEU A C 1
ATOM 1595 O O . LEU A 1 198 ? -9.555 10.953 14.852 1 95.69 198 LEU A O 1
ATOM 1599 N N . ALA A 1 199 ? -11.68 10.656 14.383 1 95.25 199 ALA A N 1
ATOM 1600 C CA . ALA A 1 199 ? -11.672 9.211 14.578 1 95.25 199 ALA A CA 1
ATOM 1601 C C . ALA A 1 199 ? -12.391 8.5 13.43 1 95.25 199 ALA A C 1
ATOM 1603 O O . ALA A 1 199 ? -13.422 8.977 12.953 1 95.25 199 ALA A O 1
ATOM 1604 N N . ALA A 1 200 ? -11.828 7.441 12.977 1 94.44 200 ALA A N 1
ATOM 1605 C CA . ALA A 1 200 ? -12.445 6.707 11.875 1 94.44 200 ALA A CA 1
ATOM 1606 C C . ALA A 1 200 ? -12.141 5.215 11.969 1 94.44 200 ALA A C 1
ATOM 1608 O O . ALA A 1 200 ? -11.156 4.812 12.602 1 94.44 200 ALA A O 1
ATOM 1609 N N . HIS A 1 201 ? -12.984 4.453 11.414 1 92.62 201 HIS A N 1
ATOM 1610 C CA . HIS A 1 201 ? -12.828 3.016 11.227 1 92.62 201 HIS A CA 1
ATOM 1611 C C . HIS A 1 201 ? -12.992 2.625 9.766 1 92.62 201 HIS A C 1
ATOM 1613 O O . HIS A 1 201 ? -14.016 2.939 9.141 1 92.62 201 HIS A O 1
ATOM 1619 N N . LEU A 1 202 ? -12 1.979 9.289 1 92.44 202 LEU A N 1
ATOM 1620 C CA . LEU A 1 202 ? -12 1.53 7.898 1 92.44 202 LEU A CA 1
ATOM 1621 C C . LEU A 1 202 ? -12.086 0.01 7.82 1 92.44 202 LEU A C 1
ATOM 1623 O O . LEU A 1 202 ? -11.203 -0.697 8.305 1 92.44 202 LEU A O 1
ATOM 1627 N N . ASP A 1 203 ? -13.078 -0.534 7.141 1 89.81 203 ASP A N 1
ATOM 1628 C CA . ASP A 1 203 ? -13.281 -1.974 7.016 1 89.81 203 ASP A CA 1
ATOM 1629 C C . ASP A 1 203 ? -12.492 -2.541 5.84 1 89.81 203 ASP A C 1
ATOM 1631 O O . ASP A 1 203 ? -13.07 -2.91 4.816 1 89.81 203 ASP A O 1
ATOM 1635 N N . CYS A 1 204 ? -11.266 -2.643 5.98 1 88.19 204 CYS A N 1
ATOM 1636 C CA . CYS A 1 204 ? -10.367 -3.199 4.977 1 88.19 204 CYS A CA 1
ATOM 1637 C C . CYS A 1 204 ? -9.055 -3.654 5.609 1 88.19 204 CYS A C 1
ATOM 1639 O O . CYS A 1 204 ? -8.906 -3.602 6.832 1 88.19 204 CYS A O 1
ATOM 1641 N N . ASP A 1 205 ? -8.148 -4.18 4.77 1 85 205 ASP A N 1
ATOM 1642 C CA . ASP A 1 205 ? -6.891 -4.699 5.301 1 85 205 ASP A CA 1
ATOM 1643 C C . ASP A 1 205 ? -5.973 -3.562 5.746 1 85 205 ASP A C 1
ATOM 1645 O O . ASP A 1 205 ? -6.262 -2.391 5.496 1 85 205 ASP A O 1
ATOM 1649 N N . GLY A 1 206 ? -4.906 -3.914 6.363 1 85.19 206 GLY A N 1
ATOM 1650 C CA . GLY A 1 206 ? -4.008 -2.955 6.988 1 85.19 206 GLY A CA 1
ATOM 1651 C C . GLY A 1 206 ? -3.354 -2.014 5.996 1 85.19 206 GLY A C 1
ATOM 1652 O O . GLY A 1 206 ? -3.193 -0.823 6.273 1 85.19 206 GLY A O 1
ATOM 1653 N N . VAL A 1 207 ? -2.936 -2.533 4.875 1 89.88 207 VAL A N 1
ATOM 1654 C CA . VAL A 1 207 ? -2.219 -1.721 3.898 1 89.88 207 VAL A CA 1
ATOM 1655 C C . VAL A 1 207 ? -3.164 -0.688 3.289 1 89.88 207 VAL A C 1
ATOM 1657 O O . VAL A 1 207 ? -2.887 0.513 3.32 1 89.88 207 VAL A O 1
ATOM 1660 N N . ARG A 1 208 ? -4.312 -1.143 2.785 1 91.75 208 ARG A N 1
ATOM 1661 C CA . ARG A 1 208 ? -5.297 -0.239 2.201 1 91.75 208 ARG A CA 1
ATOM 1662 C C . ARG A 1 208 ? -5.812 0.753 3.238 1 91.75 208 ARG A C 1
ATOM 1664 O O . ARG A 1 208 ? -5.945 1.945 2.951 1 91.75 208 ARG A O 1
ATOM 1671 N N . GLY A 1 209 ? -6.105 0.257 4.406 1 92.5 209 GLY A N 1
ATOM 1672 C CA . GLY A 1 209 ? -6.609 1.11 5.469 1 92.5 209 GLY A CA 1
ATOM 1673 C C . GLY A 1 209 ? -5.648 2.223 5.848 1 92.5 209 GLY A C 1
ATOM 1674 O O . GLY A 1 209 ? -6.07 3.35 6.117 1 92.5 209 GLY A O 1
ATOM 1675 N N . SER A 1 210 ? -4.402 1.864 5.938 1 93.75 210 SER A N 1
ATOM 1676 C CA . SER A 1 210 ? -3.406 2.869 6.293 1 93.75 210 SER A CA 1
ATOM 1677 C C . SER A 1 210 ? -3.318 3.959 5.23 1 93.75 210 SER A C 1
ATOM 1679 O O . SER A 1 210 ? -3.17 5.141 5.555 1 93.75 210 SER A O 1
ATOM 1681 N N . MET A 1 211 ? -3.391 3.619 3.994 1 95.81 211 MET A N 1
ATOM 1682 C CA . MET A 1 211 ? -3.316 4.594 2.908 1 95.81 211 MET A CA 1
ATOM 1683 C C . MET A 1 211 ? -4.535 5.508 2.912 1 95.81 211 MET A C 1
ATOM 1685 O O . MET A 1 211 ? -4.406 6.727 2.768 1 95.81 211 MET A O 1
ATOM 1689 N N . ILE A 1 212 ? -5.688 4.906 3.023 1 96.75 212 ILE A N 1
ATOM 1690 C CA . ILE A 1 212 ? -6.926 5.68 3.066 1 96.75 212 ILE A CA 1
ATOM 1691 C C . ILE A 1 212 ? -6.918 6.598 4.285 1 96.75 212 ILE A C 1
ATOM 1693 O O . ILE A 1 212 ? -7.262 7.777 4.184 1 96.75 212 ILE A O 1
ATOM 1697 N N . GLY A 1 213 ? -6.551 6.016 5.418 1 96.81 213 GLY A N 1
ATOM 1698 C CA . GLY A 1 213 ? -6.453 6.816 6.633 1 96.81 213 GLY A CA 1
ATOM 1699 C C . GLY A 1 213 ? -5.531 8.008 6.488 1 96.81 213 GLY A C 1
ATOM 1700 O O . GLY A 1 213 ? -5.867 9.117 6.918 1 96.81 213 GLY A O 1
ATOM 1701 N N . ALA A 1 214 ? -4.379 7.746 5.938 1 97.88 214 ALA A N 1
ATOM 1702 C CA . ALA A 1 214 ? -3.432 8.836 5.715 1 97.88 214 ALA A CA 1
ATOM 1703 C C . ALA A 1 214 ? -4.031 9.906 4.805 1 97.88 214 ALA A C 1
ATOM 1705 O O . ALA A 1 214 ? -3.824 11.102 5.023 1 97.88 214 ALA A O 1
ATOM 1706 N N . THR A 1 215 ? -4.738 9.492 3.768 1 97.94 215 THR A N 1
ATOM 1707 C CA . THR A 1 215 ? -5.402 10.422 2.859 1 97.94 215 THR A CA 1
ATOM 1708 C C . THR A 1 215 ? -6.391 11.305 3.615 1 97.94 215 THR A C 1
ATOM 1710 O O . THR A 1 215 ? -6.441 12.523 3.4 1 97.94 215 THR A O 1
ATOM 1713 N N . MET A 1 216 ? -7.148 10.719 4.426 1 97.38 216 MET A N 1
ATOM 1714 C CA . MET A 1 216 ? -8.148 11.438 5.215 1 97.38 216 MET A CA 1
ATOM 1715 C C . MET A 1 216 ? -7.484 12.461 6.129 1 97.38 216 MET A C 1
ATOM 1717 O O . MET A 1 216 ? -7.898 13.617 6.176 1 97.38 216 MET A O 1
ATOM 1721 N N . VAL A 1 217 ? -6.484 12.008 6.832 1 97.75 217 VAL A N 1
ATOM 1722 C CA . VAL A 1 217 ? -5.809 12.875 7.789 1 97.75 217 VAL A CA 1
ATOM 1723 C C . VAL A 1 217 ? -5.16 14.047 7.055 1 97.75 217 VAL A C 1
ATOM 1725 O O . VAL A 1 217 ? -5.305 15.203 7.469 1 97.75 217 VAL A O 1
ATOM 1728 N N . LEU A 1 218 ? -4.469 13.75 5.996 1 97.69 218 LEU A N 1
ATOM 1729 C CA . LEU A 1 218 ? -3.799 14.797 5.238 1 97.69 218 LEU A CA 1
ATOM 1730 C C . LEU A 1 218 ? -4.809 15.797 4.676 1 97.69 218 LEU A C 1
ATOM 1732 O O . LEU A 1 218 ? -4.582 17 4.723 1 97.69 218 LEU A O 1
ATOM 1736 N N . ARG A 1 219 ? -5.922 15.289 4.16 1 96.44 219 ARG A N 1
ATOM 1737 C CA . ARG A 1 219 ? -6.961 16.172 3.635 1 96.44 219 ARG A CA 1
ATOM 1738 C C . ARG A 1 219 ? -7.469 17.125 4.715 1 96.44 219 ARG A C 1
ATOM 1740 O O . ARG A 1 219 ? -7.625 18.312 4.465 1 96.44 219 ARG A O 1
ATOM 1747 N N . VAL A 1 220 ? -7.699 16.609 5.844 1 94.94 220 VAL A N 1
ATOM 1748 C CA . VAL A 1 220 ? -8.219 17.406 6.949 1 94.94 220 VAL A CA 1
ATOM 1749 C C . VAL A 1 220 ? -7.18 18.438 7.371 1 94.94 220 VAL A C 1
ATOM 1751 O O . VAL A 1 220 ? -7.5 19.625 7.539 1 94.94 220 VAL A O 1
ATOM 1754 N N . LEU A 1 221 ? -5.949 18.016 7.523 1 93.75 221 LEU A N 1
ATOM 1755 C CA . LEU A 1 221 ? -4.895 18.922 7.953 1 93.75 221 LEU A CA 1
ATOM 1756 C C . LEU A 1 221 ? -4.656 20.016 6.914 1 93.75 221 LEU A C 1
ATOM 1758 O O . LEU A 1 221 ? -4.508 21.188 7.258 1 93.75 221 LEU A O 1
ATOM 1762 N N . HIS A 1 222 ? -4.641 19.609 5.676 1 93.81 222 HIS A N 1
ATOM 1763 C CA . HIS A 1 222 ? -4.473 20.578 4.605 1 93.81 222 HIS A CA 1
ATOM 1764 C C . HIS A 1 222 ? -5.609 21.594 4.609 1 93.81 222 HIS A C 1
ATOM 1766 O O . HIS A 1 222 ? -5.379 22.797 4.441 1 93.81 222 HIS A O 1
ATOM 1772 N N . THR A 1 223 ? -6.816 21.109 4.781 1 91.75 223 THR A N 1
ATOM 1773 C CA . THR A 1 223 ? -7.992 21.969 4.789 1 91.75 223 THR A CA 1
ATOM 1774 C C . THR A 1 223 ? -7.895 23 5.902 1 91.75 223 THR A C 1
ATOM 1776 O O . THR A 1 223 ? -8.211 24.172 5.695 1 91.75 223 THR A O 1
ATOM 1779 N N . VAL A 1 224 ? -7.414 22.578 7.027 1 89.44 224 VAL A N 1
ATOM 1780 C CA . VAL A 1 224 ? -7.316 23.469 8.188 1 89.44 224 VAL A CA 1
ATOM 1781 C C . VAL A 1 224 ? -6.164 24.453 7.996 1 89.44 224 VAL A C 1
ATOM 1783 O O . VAL A 1 224 ? -6.305 25.641 8.273 1 89.44 224 VAL A O 1
ATOM 1786 N N . LEU A 1 225 ? -5.086 24 7.508 1 88.5 225 LEU A N 1
ATOM 1787 C CA . LEU A 1 225 ? -3.881 24.828 7.406 1 88.5 225 LEU A CA 1
ATOM 1788 C C . LEU A 1 225 ? -3.996 25.828 6.262 1 88.5 225 LEU A C 1
ATOM 1790 O O . LEU A 1 225 ? -3.465 26.938 6.344 1 88.5 225 LEU A O 1
ATOM 1794 N N . ASP A 1 226 ? -4.676 25.391 5.27 1 86.94 226 ASP A N 1
ATOM 1795 C CA . ASP A 1 226 ? -4.883 26.297 4.145 1 86.94 226 ASP A CA 1
ATOM 1796 C C . ASP A 1 226 ? -5.754 27.484 4.551 1 86.94 226 ASP A C 1
ATOM 1798 O O . ASP A 1 226 ? -5.703 28.547 3.92 1 86.94 226 ASP A O 1
ATOM 1802 N N . ARG A 1 227 ? -6.508 27.203 5.652 1 80.81 227 ARG A N 1
ATOM 1803 C CA . ARG A 1 227 ? -7.391 28.266 6.121 1 80.81 227 ARG A CA 1
ATOM 1804 C C . ARG A 1 227 ? -6.73 29.078 7.23 1 80.81 227 ARG A C 1
ATOM 1806 O O . ARG A 1 227 ? -6.18 28.516 8.18 1 80.81 227 ARG A O 1
ATOM 1813 N N . GLN A 1 228 ? -5.844 29.922 7.094 1 63.25 228 GLN A N 1
ATOM 1814 C CA . GLN A 1 228 ? -5.027 30.75 7.969 1 63.25 228 GLN A CA 1
ATOM 1815 C C . GLN A 1 228 ? -5.82 31.219 9.188 1 63.25 228 GLN A C 1
ATOM 1817 O O . GLN A 1 228 ? -5.242 31.562 10.219 1 63.25 228 GLN A O 1
ATOM 1822 N N . ASP A 1 229 ? -7.074 31.344 9.07 1 59.72 229 ASP A N 1
ATOM 1823 C CA . ASP A 1 229 ? -7.93 31.797 10.164 1 59.72 229 ASP A CA 1
ATOM 1824 C C . ASP A 1 229 ? -8.898 30.688 10.594 1 59.72 229 ASP A C 1
ATOM 1826 O O . ASP A 1 229 ? -9.789 30.312 9.828 1 59.72 229 ASP A O 1
ATOM 1830 N N . CYS A 1 230 ? -8.539 30 11.609 1 58.62 230 CYS A N 1
ATOM 1831 C CA . CYS A 1 230 ? -9.344 28.891 12.125 1 58.62 230 CYS A CA 1
ATOM 1832 C C . CYS A 1 230 ? -10.672 29.406 12.672 1 58.62 230 CYS A C 1
ATOM 1834 O O . CYS A 1 230 ? -11.531 28.609 13.055 1 58.62 230 CYS A O 1
ATOM 1836 N N . SER A 1 231 ? -10.75 30.656 12.758 1 57.53 231 SER A N 1
ATOM 1837 C CA . SER A 1 231 ? -12.023 31.172 13.25 1 57.53 231 SER A CA 1
ATOM 1838 C C . SER A 1 231 ? -13.18 30.688 12.375 1 57.53 231 SER A C 1
ATOM 1840 O O . SER A 1 231 ? -14.297 30.516 12.867 1 57.53 231 SER A O 1
ATOM 1842 N N . GLY A 1 232 ? -12.797 30.344 11.203 1 59.69 232 GLY A N 1
ATOM 1843 C CA . GLY A 1 232 ? -13.828 29.906 10.266 1 59.69 232 GLY A CA 1
ATOM 1844 C C . GLY A 1 232 ? -13.852 28.406 10.07 1 59.69 232 GLY A C 1
ATOM 1845 O O . GLY A 1 232 ? -14.5 27.906 9.141 1 59.69 232 GLY A O 1
ATOM 1846 N N . LEU A 1 233 ? -13.148 27.875 10.945 1 65.38 233 LEU A N 1
ATOM 1847 C CA . LEU A 1 233 ? -13.117 26.422 10.781 1 65.38 233 LEU A CA 1
ATOM 1848 C C . LEU A 1 233 ? -14.484 25.812 11.086 1 65.38 233 LEU A C 1
ATOM 1850 O O . LEU A 1 233 ? -14.984 25.938 12.203 1 65.38 233 LEU A O 1
ATOM 1854 N N . ASP A 1 234 ? -14.984 25.375 10.07 1 83.19 234 ASP A N 1
ATOM 1855 C CA . ASP A 1 234 ? -16.297 24.75 10.133 1 83.19 234 ASP A CA 1
ATOM 1856 C C . ASP A 1 234 ? -16.203 23.234 9.969 1 83.19 234 ASP A C 1
ATOM 1858 O O . ASP A 1 234 ? -15.641 22.75 8.984 1 83.19 234 ASP A O 1
ATOM 1862 N N . VAL A 1 235 ? -16.703 22.609 10.961 1 90.25 235 VAL A N 1
ATOM 1863 C CA . VAL A 1 235 ? -16.75 21.156 10.969 1 90.25 235 VAL A CA 1
ATOM 1864 C C . VAL A 1 235 ? -17.469 20.656 9.727 1 90.25 235 VAL A C 1
ATOM 1866 O O . VAL A 1 235 ? -17.125 19.609 9.18 1 90.25 235 VAL A O 1
ATOM 1869 N N . ALA A 1 236 ? -18.359 21.484 9.281 1 89.56 236 ALA A N 1
ATOM 1870 C CA . ALA A 1 236 ? -19.109 21.109 8.078 1 89.56 236 ALA A CA 1
ATOM 1871 C C . ALA A 1 236 ? -18.188 21 6.867 1 89.56 236 ALA A C 1
ATOM 1873 O O . ALA A 1 236 ? -18.391 20.141 6.004 1 89.56 236 ALA A O 1
ATOM 1874 N N . ILE A 1 237 ? -17.266 21.875 6.793 1 91.06 237 ILE A N 1
ATOM 1875 C CA . ILE A 1 237 ? -16.297 21.859 5.691 1 91.06 237 ILE A CA 1
ATOM 1876 C C . ILE A 1 237 ? -15.438 20.609 5.781 1 91.06 237 ILE A C 1
ATOM 1878 O O . ILE A 1 237 ? -15.18 19.953 4.77 1 91.06 237 ILE A O 1
ATOM 1882 N N . LEU A 1 238 ? -14.969 20.281 6.977 1 92.75 238 LEU A N 1
ATOM 1883 C CA . LEU A 1 238 ? -14.156 19.094 7.168 1 92.75 238 LEU A CA 1
ATOM 1884 C C . LEU A 1 238 ? -14.938 17.844 6.789 1 92.75 238 LEU A C 1
ATOM 1886 O O . LEU A 1 238 ? -14.398 16.938 6.137 1 92.75 238 LEU A O 1
ATOM 1890 N N . ALA A 1 239 ? -16.219 17.812 7.176 1 92 239 ALA A N 1
ATOM 1891 C CA . ALA A 1 239 ? -17.062 16.672 6.836 1 92 239 ALA A CA 1
ATOM 1892 C C . ALA A 1 239 ? -17.234 16.547 5.324 1 92 239 ALA A C 1
ATOM 1894 O O . ALA A 1 239 ? -17.234 15.438 4.781 1 92 239 ALA A O 1
ATOM 1895 N N . ALA A 1 240 ? -17.391 17.656 4.695 1 92.31 240 ALA A N 1
ATOM 1896 C CA . ALA A 1 240 ? -17.531 17.656 3.24 1 92.31 240 ALA A CA 1
ATOM 1897 C C . ALA A 1 240 ? -16.266 17.141 2.568 1 92.31 240 ALA A C 1
ATOM 1899 O O . ALA A 1 240 ? -16.328 16.391 1.59 1 92.31 240 ALA A O 1
ATOM 1900 N N . GLU A 1 241 ? -15.117 17.594 3.051 1 93.5 241 GLU A N 1
ATOM 1901 C CA . GLU A 1 241 ? -13.844 17.141 2.5 1 93.5 241 GLU A CA 1
ATOM 1902 C C . GLU A 1 241 ? -13.648 15.648 2.719 1 93.5 241 GLU A C 1
ATOM 1904 O O . GLU A 1 241 ? -13.141 14.945 1.839 1 93.5 241 GLU A O 1
ATOM 1909 N N . LEU A 1 242 ? -14.016 15.18 3.896 1 94.56 242 LEU A N 1
ATOM 1910 C CA . LEU A 1 242 ? -13.906 13.75 4.18 1 94.56 242 LEU A CA 1
ATOM 1911 C C . LEU A 1 242 ? -14.844 12.953 3.281 1 94.56 242 LEU A C 1
ATOM 1913 O O . LEU A 1 242 ? -14.477 11.867 2.811 1 94.56 242 LEU A O 1
ATOM 1917 N N . SER A 1 243 ? -16.016 13.477 3.021 1 92.44 243 SER A N 1
ATOM 1918 C CA . SER A 1 243 ? -16.938 12.828 2.1 1 92.44 243 SER A CA 1
ATOM 1919 C C . SER A 1 243 ? -16.359 12.742 0.695 1 92.44 243 SER A C 1
ATOM 1921 O O . SER A 1 243 ? -16.547 11.742 -0.003 1 92.44 243 SER A O 1
ATOM 1923 N N . SER A 1 244 ? -15.68 13.797 0.303 1 93.94 244 SER A N 1
ATOM 1924 C CA . SER A 1 244 ? -15.023 13.789 -0.999 1 93.94 244 SER A CA 1
ATOM 1925 C C . SER A 1 244 ? -13.969 12.695 -1.082 1 93.94 244 SER A C 1
ATOM 1927 O O . SER A 1 244 ? -13.836 12.023 -2.111 1 93.94 244 SER A O 1
ATOM 1929 N N . VAL A 1 245 ? -13.195 12.539 -0.032 1 94.25 245 VAL A N 1
ATOM 1930 C CA . VAL A 1 245 ? -12.195 11.477 0.017 1 94.25 245 VAL A CA 1
ATOM 1931 C C . VAL A 1 245 ? -12.875 10.117 -0.081 1 94.25 245 VAL A C 1
ATOM 1933 O O . VAL A 1 245 ? -12.43 9.242 -0.833 1 94.25 245 VAL A O 1
ATOM 1936 N N . MET A 1 246 ? -13.922 9.938 0.659 1 93.44 246 MET A N 1
ATOM 1937 C CA . MET A 1 246 ? -14.672 8.68 0.643 1 93.44 246 MET A CA 1
ATOM 1938 C C . MET A 1 246 ? -15.211 8.383 -0.752 1 93.44 246 MET A C 1
ATOM 1940 O O . MET A 1 246 ? -15.18 7.242 -1.206 1 93.44 246 MET A O 1
ATOM 1944 N N . GLY A 1 247 ? -15.68 9.438 -1.357 1 92.56 247 GLY A N 1
ATOM 1945 C CA . GLY A 1 247 ? -16.156 9.266 -2.725 1 92.56 247 GLY A CA 1
ATOM 1946 C C . GLY A 1 247 ? -15.062 8.805 -3.676 1 92.56 247 GLY A C 1
ATOM 1947 O O . GLY A 1 247 ? -15.289 7.914 -4.5 1 92.56 247 GLY A O 1
ATOM 1948 N N . ALA A 1 248 ? -13.914 9.398 -3.557 1 92.38 248 ALA A N 1
ATOM 1949 C CA . ALA A 1 248 ? -12.781 9.031 -4.406 1 92.38 248 ALA A CA 1
ATOM 1950 C C . ALA A 1 248 ? -12.359 7.582 -4.16 1 92.38 248 ALA A C 1
ATOM 1952 O O . ALA A 1 248 ? -12.055 6.852 -5.105 1 92.38 248 ALA A O 1
ATOM 1953 N N . VAL A 1 249 ? -12.312 7.129 -2.922 1 91.69 249 VAL A N 1
ATOM 1954 C CA . VAL A 1 249 ? -11.914 5.777 -2.545 1 91.69 249 VAL A CA 1
ATOM 1955 C C . VAL A 1 249 ? -12.953 4.773 -3.033 1 91.69 249 VAL A C 1
ATOM 1957 O O . VAL A 1 249 ? -12.609 3.734 -3.596 1 91.69 249 VAL A O 1
ATOM 1960 N N . SER A 1 250 ? -14.211 5.086 -2.83 1 90.5 250 SER A N 1
ATOM 1961 C CA . SER A 1 250 ? -15.305 4.176 -3.17 1 90.5 250 SER A CA 1
ATOM 1962 C C . SER A 1 250 ? -15.383 3.941 -4.676 1 90.5 250 SER A C 1
ATOM 1964 O O . SER A 1 250 ? -15.82 2.879 -5.121 1 90.5 250 SER A O 1
ATOM 1966 N N . ARG A 1 251 ? -15.031 4.93 -5.387 1 88.38 251 ARG A N 1
ATOM 1967 C CA . ARG A 1 251 ? -15.016 4.789 -6.84 1 88.38 251 ARG A CA 1
ATOM 1968 C C . ARG A 1 251 ? -14.008 3.729 -7.273 1 88.38 251 ARG A C 1
ATOM 1970 O O . ARG A 1 251 ? -14.25 3.002 -8.242 1 88.38 251 ARG A O 1
ATOM 1977 N N . GLU A 1 252 ? -12.953 3.639 -6.508 1 83.62 252 GLU A N 1
ATOM 1978 C CA . GLU A 1 252 ? -11.891 2.707 -6.867 1 83.62 252 GLU A CA 1
ATOM 1979 C C . GLU A 1 252 ? -12.094 1.354 -6.191 1 83.62 252 GLU A C 1
ATOM 1981 O O . GLU A 1 252 ? -11.797 0.311 -6.777 1 83.62 252 GLU A O 1
ATOM 1986 N N . ILE A 1 253 ? -12.523 1.398 -4.973 1 87.88 253 ILE A N 1
ATOM 1987 C CA . ILE A 1 253 ? -12.734 0.186 -4.188 1 87.88 253 ILE A CA 1
ATOM 1988 C C . ILE A 1 253 ? -14.086 0.256 -3.482 1 87.88 253 ILE A C 1
ATOM 1990 O O . ILE A 1 253 ? -14.164 0.604 -2.303 1 87.88 253 ILE A O 1
ATOM 1994 N N . PRO A 1 254 ? -15.047 -0.255 -4.062 1 86 254 PRO A N 1
ATOM 1995 C CA . PRO A 1 254 ? -16.406 -0.101 -3.529 1 86 254 PRO A CA 1
ATOM 1996 C C . PRO A 1 254 ? -16.641 -0.936 -2.273 1 86 254 PRO A C 1
ATOM 1998 O O . PRO A 1 254 ? -17.594 -0.672 -1.523 1 86 254 PRO A O 1
ATOM 2001 N N . SER A 1 255 ? -15.875 -1.854 -1.961 1 85.88 255 SER A N 1
ATOM 2002 C CA . SER A 1 255 ? -16.109 -2.787 -0.863 1 85.88 255 SER A CA 1
ATOM 2003 C C . SER A 1 255 ? -15.664 -2.193 0.47 1 85.88 255 SER A C 1
ATOM 2005 O O . SER A 1 255 ? -16 -2.725 1.532 1 85.88 255 SER A O 1
ATOM 2007 N N . VAL A 1 256 ? -15.016 -1.099 0.415 1 89.19 256 VAL A N 1
ATOM 2008 C CA . VAL A 1 256 ? -14.484 -0.534 1.652 1 89.19 256 VAL A CA 1
ATOM 2009 C C . VAL A 1 256 ? -15.547 0.337 2.318 1 89.19 256 VAL A C 1
ATOM 2011 O O . VAL A 1 256 ? -16.109 1.229 1.684 1 89.19 256 VAL A O 1
ATOM 2014 N N . ILE A 1 257 ? -15.844 0.144 3.525 1 91.38 257 ILE A N 1
ATOM 2015 C CA . ILE A 1 257 ? -16.766 0.951 4.32 1 91.38 257 ILE A CA 1
ATOM 2016 C C . ILE A 1 257 ? -15.969 1.836 5.281 1 91.38 257 ILE A C 1
ATOM 2018 O O . ILE A 1 257 ? -15.141 1.343 6.051 1 91.38 257 ILE A O 1
ATOM 2022 N N . ILE A 1 258 ? -16.25 3.1 5.223 1 93.25 258 ILE A N 1
ATOM 2023 C CA . ILE A 1 258 ? -15.547 4.066 6.062 1 93.25 258 ILE A CA 1
ATOM 2024 C C . ILE A 1 258 ? -16.531 4.738 7.012 1 93.25 258 ILE A C 1
ATOM 2026 O O . ILE A 1 258 ? -17.547 5.289 6.574 1 93.25 258 ILE A O 1
ATOM 2030 N N . ARG A 1 259 ? -16.359 4.703 8.258 1 91.88 259 ARG A N 1
ATOM 2031 C CA . ARG A 1 259 ? -17.078 5.453 9.289 1 91.88 259 ARG A CA 1
ATOM 2032 C C . ARG A 1 259 ? -16.141 6.43 10 1 91.88 259 ARG A C 1
ATOM 2034 O O . ARG A 1 259 ? -14.977 6.117 10.242 1 91.88 259 ARG A O 1
ATOM 2041 N N . TYR A 1 260 ? -16.609 7.633 10.25 1 93.62 260 TYR A N 1
ATOM 2042 C CA . TYR A 1 260 ? -15.734 8.602 10.891 1 93.62 260 TYR A CA 1
ATOM 2043 C C . TYR A 1 260 ? -16.547 9.586 11.734 1 93.62 260 TYR A C 1
ATOM 2045 O O . TYR A 1 260 ? -17.766 9.68 11.594 1 93.62 260 TYR A O 1
ATOM 2053 N N . THR A 1 261 ? -15.914 10.203 12.641 1 92.38 261 THR A N 1
ATOM 2054 C CA . THR A 1 261 ? -16.375 11.398 13.328 1 92.38 261 THR A CA 1
ATOM 2055 C C . THR A 1 261 ? -15.266 12.438 13.414 1 92.38 261 THR A C 1
ATOM 2057 O O . THR A 1 261 ? -14.086 12.094 13.531 1 92.38 261 THR A O 1
ATOM 2060 N N . VAL A 1 262 ? -15.609 13.656 13.195 1 93.69 262 VAL A N 1
ATOM 2061 C CA . VAL A 1 262 ? -14.656 14.758 13.25 1 93.69 262 VAL A CA 1
ATOM 2062 C C . VAL A 1 262 ? -15.242 15.906 14.062 1 93.69 262 VAL A C 1
ATOM 2064 O O . VAL A 1 262 ? -16.453 16.141 14.039 1 93.69 262 VAL A O 1
ATOM 2067 N N . GLY A 1 263 ? -14.391 16.516 14.789 1 91.75 263 GLY A N 1
ATOM 2068 C CA . GLY A 1 263 ? -14.867 17.625 15.594 1 91.75 263 GLY A CA 1
ATOM 2069 C C . GLY A 1 263 ? -13.781 18.625 15.93 1 91.75 263 GLY A C 1
ATOM 2070 O O . GLY A 1 263 ? -12.594 18.344 15.789 1 91.75 263 GLY A O 1
ATOM 2071 N N . ILE A 1 264 ? -14.219 19.797 16.312 1 92.62 264 ILE A N 1
ATOM 2072 C CA . ILE A 1 264 ? -13.336 20.875 16.719 1 92.62 264 ILE A CA 1
ATOM 2073 C C . ILE A 1 264 ? -13.766 21.391 18.094 1 92.62 264 ILE A C 1
ATOM 2075 O O . ILE A 1 264 ? -14.922 21.766 18.297 1 92.62 264 ILE A O 1
ATOM 2079 N N . LEU A 1 265 ? -12.859 21.312 18.984 1 92.38 265 LEU A N 1
ATOM 2080 C CA . LEU A 1 265 ? -13.047 21.922 20.297 1 92.38 265 LEU A CA 1
ATOM 2081 C C . LEU A 1 265 ? -12.492 23.344 20.328 1 92.38 265 LEU A C 1
ATOM 2083 O O . LEU A 1 265 ? -11.312 23.547 20.047 1 92.38 265 LEU A O 1
ATOM 2087 N N . ASP A 1 266 ? -13.383 24.25 20.625 1 90 266 ASP A N 1
ATOM 2088 C CA . ASP A 1 266 ? -13.016 25.656 20.703 1 90 266 ASP A CA 1
ATOM 2089 C C . ASP A 1 266 ? -12.773 26.062 22.156 1 90 266 ASP A C 1
ATOM 2091 O O . ASP A 1 266 ? -13.664 25.938 23 1 90 266 ASP A O 1
ATOM 2095 N N . ASN A 1 267 ? -11.602 26.594 22.453 1 87.5 267 ASN A N 1
ATOM 2096 C CA . ASN A 1 267 ? -11.203 26.969 23.812 1 87.5 267 ASN A CA 1
ATOM 2097 C C . ASN A 1 267 ? -12.047 28.125 24.344 1 87.5 267 ASN A C 1
ATOM 2099 O O . ASN A 1 267 ? -12.219 28.266 25.547 1 87.5 267 ASN A O 1
ATOM 2103 N N . LYS A 1 268 ? -12.398 29.031 23.469 1 82 268 LYS A N 1
ATOM 2104 C CA . LYS A 1 268 ? -13.25 30.141 23.906 1 82 268 LYS A CA 1
ATOM 2105 C C . LYS A 1 268 ? -14.672 29.656 24.172 1 82 268 LYS A C 1
ATOM 2107 O O . LYS A 1 268 ? -15.422 29.344 23.25 1 82 268 LYS A O 1
ATOM 2112 N N . GLY A 1 269 ? -15.18 29.688 25.688 1 76 269 GLY A N 1
ATOM 2113 C CA . GLY A 1 269 ? -16.438 29 25.938 1 76 269 GLY A CA 1
ATOM 2114 C C . GLY A 1 269 ? -16.516 27.641 25.266 1 76 269 GLY A C 1
ATOM 2115 O O . GLY A 1 269 ? -17.203 27.484 24.25 1 76 269 GLY A O 1
ATOM 2116 N N . PRO A 1 270 ? -15.758 26.922 25.922 1 78 270 PRO A N 1
ATOM 2117 C CA . PRO A 1 270 ? -15.43 25.75 25.109 1 78 270 PRO A CA 1
ATOM 2118 C C . PRO A 1 270 ? -16.672 25.062 24.562 1 78 270 PRO A C 1
ATOM 2120 O O . PRO A 1 270 ? -17.578 24.703 25.312 1 78 270 PRO A O 1
ATOM 2123 N N . VAL A 1 271 ? -16.75 25.047 23.375 1 88.88 271 VAL A N 1
ATOM 2124 C CA . VAL A 1 271 ? -17.797 24.375 22.625 1 88.88 271 VAL A CA 1
ATOM 2125 C C . VAL A 1 271 ? -17.172 23.344 21.672 1 88.88 271 VAL A C 1
ATOM 2127 O O . VAL A 1 271 ? -16.156 23.625 21.047 1 88.88 271 VAL A O 1
ATOM 2130 N N . PHE A 1 272 ? -17.734 22.188 21.719 1 91.25 272 PHE A N 1
ATOM 2131 C CA . PHE A 1 272 ? -17.297 21.141 20.812 1 91.25 272 PHE A CA 1
ATOM 2132 C C . PHE A 1 272 ? -18.312 20.938 19.703 1 91.25 272 PHE A C 1
ATOM 2134 O O . PHE A 1 272 ? -19.469 20.609 19.953 1 91.25 272 PHE A O 1
ATOM 2141 N N . ARG A 1 273 ? -17.906 21.188 18.438 1 89.94 273 ARG A N 1
ATOM 2142 C CA . ARG A 1 273 ? -18.719 20.953 17.25 1 89.94 273 ARG A CA 1
ATOM 2143 C C . ARG A 1 273 ? -18.219 19.719 16.5 1 89.94 273 ARG A C 1
ATOM 2145 O O . ARG A 1 273 ? -17.016 19.516 16.344 1 89.94 273 ARG A O 1
ATOM 2152 N N . TYR A 1 274 ? -19.125 18.875 16.141 1 91 274 TYR A N 1
ATOM 2153 C CA . TYR A 1 274 ? -18.672 17.641 15.523 1 91 274 TYR A CA 1
ATOM 2154 C C . TYR A 1 274 ? -19.688 17.125 14.5 1 91 274 TYR A C 1
ATOM 2156 O O . TYR A 1 274 ? -20.844 17.562 14.5 1 91 274 TYR A O 1
ATOM 2164 N N . ALA A 1 275 ? -19.234 16.359 13.586 1 90.25 275 ALA A N 1
ATOM 2165 C CA . ALA A 1 275 ? -20.016 15.648 12.57 1 90.25 275 ALA A CA 1
ATOM 2166 C C . ALA A 1 275 ? -19.438 14.266 12.305 1 90.25 275 ALA A C 1
ATOM 2168 O O . ALA A 1 275 ? -18.328 13.953 12.727 1 90.25 275 ALA A O 1
ATOM 2169 N N . GLY A 1 276 ? -20.234 13.383 11.672 1 89.69 276 GLY A N 1
ATOM 2170 C CA . GLY A 1 276 ? -19.734 12.047 11.414 1 89.69 276 GLY A CA 1
ATOM 2171 C C . GLY A 1 276 ? -20.547 11.289 10.391 1 89.69 276 GLY A C 1
ATOM 2172 O O . GLY A 1 276 ? -21.5 11.836 9.812 1 89.69 276 GLY A O 1
ATOM 2173 N N . ASN A 1 277 ? -20.062 10.133 10.156 1 89.31 277 ASN A N 1
ATOM 2174 C CA . ASN A 1 277 ? -20.688 9.172 9.258 1 89.31 277 ASN A CA 1
ATOM 2175 C C . ASN A 1 277 ? -20.625 7.754 9.82 1 89.31 277 ASN A C 1
ATOM 2177 O O . ASN A 1 277 ? -19.75 6.969 9.438 1 89.31 277 ASN A O 1
ATOM 2181 N N . GLY A 1 278 ? -21.547 7.406 10.656 1 87.94 278 GLY A N 1
ATOM 2182 C CA . GLY A 1 278 ? -21.719 6.039 11.125 1 87.94 278 GLY A CA 1
ATOM 2183 C C . GLY A 1 278 ? -20.766 5.664 12.234 1 87.94 278 GLY A C 1
ATOM 2184 O O . GLY A 1 278 ? -20.797 4.535 12.734 1 87.94 278 GLY A O 1
ATOM 2185 N N . TYR A 1 279 ? -19.828 6.48 12.641 1 90.25 279 TYR A N 1
ATOM 2186 C CA . TYR A 1 279 ? -18.938 6.23 13.766 1 90.25 279 TYR A CA 1
ATOM 2187 C C . TYR A 1 279 ? -19.656 6.488 15.094 1 90.25 279 TYR A C 1
ATOM 2189 O O . TYR A 1 279 ? -20.594 7.293 15.148 1 90.25 279 TYR A O 1
ATOM 2197 N N . PRO A 1 280 ? -19.25 5.801 16.125 1 87.12 280 PRO A N 1
ATOM 2198 C CA . PRO A 1 280 ? -19.859 6.082 17.422 1 87.12 280 PRO A CA 1
ATOM 2199 C C . PRO A 1 280 ? -19.719 7.543 17.844 1 87.12 280 PRO A C 1
ATOM 2201 O O . PRO A 1 280 ? -18.672 8.156 17.594 1 87.12 280 PRO A O 1
ATOM 2204 N N . PRO A 1 281 ? -20.641 8.039 18.5 1 81.44 281 PRO A N 1
ATOM 2205 C CA . PRO A 1 281 ? -20.594 9.453 18.859 1 81.44 281 PRO A CA 1
ATOM 2206 C C . PRO A 1 281 ? -19.625 9.75 20 1 81.44 281 PRO A C 1
ATOM 2208 O O . PRO A 1 281 ? -19.234 8.836 20.734 1 81.44 281 PRO A O 1
ATOM 2211 N N . PHE A 1 282 ? -19.312 11.008 20.141 1 89.38 282 PHE A N 1
ATOM 2212 C CA . PHE A 1 282 ? -18.547 11.492 21.281 1 89.38 282 PHE A CA 1
ATOM 2213 C C . PHE A 1 282 ? -19.391 11.438 22.547 1 89.38 282 PHE A C 1
ATOM 2215 O O . PHE A 1 282 ? -20.609 11.625 22.5 1 89.38 282 PHE A O 1
ATOM 2222 N N . VAL A 1 283 ? -18.75 11.188 23.641 1 88.69 283 VAL A N 1
ATOM 2223 C CA . VAL A 1 283 ? -19.422 11.164 24.938 1 88.69 283 VAL A CA 1
ATOM 2224 C C . VAL A 1 283 ? -18.797 12.211 25.859 1 88.69 283 VAL A C 1
ATOM 2226 O O . VAL A 1 283 ? -17.578 12.281 26 1 88.69 283 VAL A O 1
ATOM 2229 N N . VAL A 1 284 ? -19.625 13.039 26.438 1 89.94 284 VAL A N 1
ATOM 2230 C CA . VAL A 1 284 ? -19.156 13.984 27.438 1 89.94 284 VAL A CA 1
ATOM 2231 C C . VAL A 1 284 ? -19.438 13.43 28.844 1 89.94 284 VAL A C 1
ATOM 2233 O O . VAL A 1 284 ? -20.578 13.141 29.188 1 89.94 284 VAL A O 1
ATOM 2236 N N . VAL A 1 285 ? -18.422 13.234 29.547 1 88.38 285 VAL A N 1
ATOM 2237 C CA . VAL A 1 285 ? -18.531 12.742 30.922 1 88.38 285 VAL A CA 1
ATOM 2238 C C . VAL A 1 285 ? -18.375 13.906 31.906 1 88.38 285 VAL A C 1
ATOM 2240 O O . VAL A 1 285 ? -17.281 14.461 32.062 1 88.38 285 VAL A O 1
ATOM 2243 N N . ARG A 1 286 ? -19.484 14.203 32.625 1 83.62 286 ARG A N 1
ATOM 2244 C CA . ARG A 1 286 ? -19.484 15.312 33.594 1 83.62 286 ARG A CA 1
ATOM 2245 C C . ARG A 1 286 ? -19.297 14.812 35 1 83.62 286 ARG A C 1
ATOM 2247 O O . ARG A 1 286 ? -19.562 13.641 35.312 1 83.62 286 ARG A O 1
ATOM 2254 N N . ARG A 1 287 ? -18.625 15.547 36 1 69.56 287 ARG A N 1
ATOM 2255 C CA . ARG A 1 287 ? -18.375 15.172 37.375 1 69.56 287 ARG A CA 1
ATOM 2256 C C . ARG A 1 287 ? -19.656 14.773 38.094 1 69.56 287 ARG A C 1
ATOM 2258 O O . ARG A 1 287 ? -19.672 13.844 38.875 1 69.56 287 ARG A O 1
ATOM 2265 N N . ASP A 1 288 ? -20.594 15.68 38.062 1 59.06 288 ASP A N 1
ATOM 2266 C CA . ASP A 1 288 ? -21.766 15.406 38.875 1 59.06 288 ASP A CA 1
ATOM 2267 C C . ASP A 1 288 ? -22.75 14.508 38.156 1 59.06 288 ASP A C 1
ATOM 2269 O O . ASP A 1 288 ? -23.562 13.82 38.781 1 59.06 288 ASP A O 1
ATOM 2273 N N . ASP A 1 289 ? -23.297 14.805 36.938 1 52.56 289 ASP A N 1
ATOM 2274 C CA . ASP A 1 289 ? -24.547 14.344 36.344 1 52.56 289 ASP A CA 1
ATOM 2275 C C . ASP A 1 289 ? -24.297 13.266 35.281 1 52.56 289 ASP A C 1
ATOM 2277 O O . ASP A 1 289 ? -23.188 13.164 34.75 1 52.56 289 ASP A O 1
ATOM 2281 N N . TYR A 1 290 ? -25.234 12.148 35.281 1 45.75 290 TYR A N 1
ATOM 2282 C CA . TYR A 1 290 ? -25.531 11.227 34.188 1 45.75 290 TYR A CA 1
ATOM 2283 C C . TYR A 1 290 ? -25.609 11.961 32.844 1 45.75 290 TYR A C 1
ATOM 2285 O O . TYR A 1 290 ? -26.688 12.055 32.25 1 45.75 290 TYR A O 1
ATOM 2293 N N . GLY A 1 291 ? -25.031 12.945 32.594 1 45.56 291 GLY A N 1
ATOM 2294 C CA . GLY A 1 291 ? -25.328 13.758 31.422 1 45.56 291 GLY A CA 1
ATOM 2295 C C . GLY A 1 291 ? -25.312 12.969 30.125 1 45.56 291 GLY A C 1
ATOM 2296 O O . GLY A 1 291 ? -24.516 12.039 29.969 1 45.56 291 GLY A O 1
ATOM 2297 N N . GLU A 1 292 ? -26.562 12.875 29.578 1 46.44 292 GLU A N 1
ATOM 2298 C CA . GLU A 1 292 ? -27.016 12.25 28.344 1 46.44 292 GLU A CA 1
ATOM 2299 C C . GLU A 1 292 ? -26.141 12.656 27.156 1 46.44 292 GLU A C 1
ATOM 2301 O O . GLU A 1 292 ? -25.844 13.836 26.984 1 46.44 292 GLU A O 1
ATOM 2306 N N . ILE A 1 293 ? -25.297 11.828 26.875 1 50.44 293 ILE A N 1
ATOM 2307 C CA . ILE A 1 293 ? -24.641 11.906 25.562 1 50.44 293 ILE A CA 1
ATOM 2308 C C . ILE A 1 293 ? -25.688 11.867 24.453 1 50.44 293 ILE A C 1
ATOM 2310 O O . ILE A 1 293 ? -26.609 11.047 24.5 1 50.44 293 ILE A O 1
ATOM 2314 N N . GLU A 1 294 ? -26.109 13.016 24 1 46.97 294 GLU A N 1
ATOM 2315 C CA . GLU A 1 294 ? -27.016 12.898 22.859 1 46.97 294 GLU A CA 1
ATOM 2316 C C . GLU A 1 294 ? -26.375 12.102 21.719 1 46.97 294 GLU A C 1
ATOM 2318 O O . GLU A 1 294 ? -25.297 12.461 21.234 1 46.97 294 GLU A O 1
ATOM 2323 N N . THR A 1 295 ? -26.547 10.828 21.797 1 48.69 295 THR A N 1
ATOM 2324 C CA . THR A 1 295 ? -26.188 9.953 20.688 1 48.69 295 THR A CA 1
ATOM 2325 C C . THR A 1 295 ? -26.797 10.461 19.375 1 48.69 295 THR A C 1
ATOM 2327 O O . THR A 1 295 ? -28.016 10.609 19.281 1 48.69 295 THR A O 1
ATOM 2330 N N . VAL A 1 296 ? -26.531 11.477 18.766 1 46.41 296 VAL A N 1
ATOM 2331 C CA . VAL A 1 296 ? -27.25 11.844 17.547 1 46.41 296 VAL A CA 1
ATOM 2332 C C . VAL A 1 296 ? -26.812 10.961 16.391 1 46.41 296 VAL A C 1
ATOM 2334 O O . VAL A 1 296 ? -25.609 10.797 16.141 1 46.41 296 VAL A O 1
ATOM 2337 N N . PRO A 1 297 ? -27.844 10.219 16.047 1 48.88 297 PRO A N 1
ATOM 2338 C CA . PRO A 1 297 ? -27.609 9.523 14.773 1 48.88 297 PRO A CA 1
ATOM 2339 C C . PRO A 1 297 ? -26.922 10.398 13.734 1 48.88 297 PRO A C 1
ATOM 2341 O O . PRO A 1 297 ? -27.266 11.578 13.586 1 48.88 297 PRO A O 1
ATOM 2344 N N . GLU A 1 298 ? -25.75 10.227 13.516 1 52.22 298 GLU A N 1
ATOM 2345 C CA . GLU A 1 298 ? -24.984 11.023 12.555 1 52.22 298 GLU A CA 1
ATOM 2346 C C . GLU A 1 298 ? -25.578 10.898 11.148 1 52.22 298 GLU A C 1
ATOM 2348 O O . GLU A 1 298 ? -25.875 9.789 10.695 1 52.22 298 GLU A O 1
ATOM 2353 N N . HIS A 1 299 ? -26.547 11.742 10.781 1 53.44 299 HIS A N 1
ATOM 2354 C CA . HIS A 1 299 ? -26.672 11.906 9.336 1 53.44 299 HIS A CA 1
ATOM 2355 C C . HIS A 1 299 ? -25.406 12.508 8.734 1 53.44 299 HIS A C 1
ATOM 2357 O O . HIS A 1 299 ? -24.797 13.406 9.328 1 53.44 299 HIS A O 1
ATOM 2363 N N . PRO A 1 300 ? -25.031 11.844 7.715 1 59.31 300 PRO A N 1
ATOM 2364 C CA . PRO A 1 300 ? -23.859 12.398 7.043 1 59.31 300 PRO A CA 1
ATOM 2365 C C . PRO A 1 300 ? -23.953 13.914 6.848 1 59.31 300 PRO A C 1
ATOM 2367 O O . PRO A 1 300 ? -24.938 14.406 6.312 1 59.31 300 PRO A O 1
ATOM 2370 N N . GLY A 1 301 ? -23.094 14.602 7.473 1 64.25 301 GLY A N 1
ATOM 2371 C CA . GLY A 1 301 ? -22.875 16 7.141 1 64.25 301 GLY A CA 1
ATOM 2372 C C . GLY A 1 301 ? -23.531 16.953 8.109 1 64.25 301 GLY A C 1
ATOM 2373 O O . GLY A 1 301 ? -23.344 18.172 8.031 1 64.25 301 GLY A O 1
ATOM 2374 N N . ARG A 1 302 ? -24.391 16.469 9.031 1 79.31 302 ARG A N 1
ATOM 2375 C CA . ARG A 1 302 ? -25 17.406 9.961 1 79.31 302 ARG A CA 1
ATOM 2376 C C . ARG A 1 302 ? -24.062 17.734 11.117 1 79.31 302 ARG A C 1
ATOM 2378 O O . ARG A 1 302 ? -23.484 16.828 11.711 1 79.31 302 ARG A O 1
ATOM 2385 N N . VAL A 1 303 ? -23.953 19.016 11.43 1 87.69 303 VAL A N 1
ATOM 2386 C CA . VAL A 1 303 ? -23.062 19.469 12.492 1 87.69 303 VAL A CA 1
ATOM 2387 C C . VAL A 1 303 ? -23.844 19.562 13.805 1 87.69 303 VAL A C 1
ATOM 2389 O O . VAL A 1 303 ? -24.984 20.031 13.828 1 87.69 303 VAL A O 1
ATOM 2392 N N . ARG A 1 304 ? -23.312 19.094 14.828 1 86 304 ARG A N 1
ATOM 2393 C CA . ARG A 1 304 ? -23.828 19.203 16.188 1 86 304 ARG A CA 1
ATOM 2394 C C . ARG A 1 304 ? -22.828 19.906 17.094 1 86 304 ARG A C 1
ATOM 2396 O O . ARG A 1 304 ? -21.656 20.062 16.734 1 86 304 ARG A O 1
ATOM 2403 N N . SER A 1 305 ? -23.375 20.438 18.203 1 88.12 305 SER A N 1
ATOM 2404 C CA . SER A 1 305 ? -22.484 21.109 19.141 1 88.12 305 SER A CA 1
ATOM 2405 C C . SER A 1 305 ? -22.859 20.797 20.594 1 88.12 305 SER A C 1
ATOM 2407 O O . SER A 1 305 ? -24.016 20.484 20.891 1 88.12 305 SER A O 1
ATOM 2409 N N . VAL A 1 306 ? -21.922 20.781 21.406 1 86.62 306 VAL A N 1
ATOM 2410 C CA . VAL A 1 306 ? -22.125 20.578 22.844 1 86.62 306 VAL A CA 1
ATOM 2411 C C . VAL A 1 306 ? -21.203 21.5 23.625 1 86.62 306 VAL A C 1
ATOM 2413 O O . VAL A 1 306 ? -20.047 21.703 23.25 1 86.62 306 VAL A O 1
ATOM 2416 N N . GLN A 1 307 ? -21.797 22.094 24.641 1 88.5 307 GLN A N 1
ATOM 2417 C CA . GLN A 1 307 ? -21 22.922 25.547 1 88.5 307 GLN A CA 1
ATOM 2418 C C . GLN A 1 307 ? -20.141 22.062 26.469 1 88.5 307 GLN A C 1
ATOM 2420 O O . GLN A 1 307 ? -20.625 21.047 27 1 88.5 307 GLN A O 1
ATOM 2425 N N . ILE A 1 308 ? -18.875 22.422 26.547 1 88.88 308 ILE A N 1
ATOM 2426 C CA . ILE A 1 308 ? -17.953 21.719 27.422 1 88.88 308 ILE A CA 1
ATOM 2427 C C . ILE A 1 308 ? -17.578 22.609 28.625 1 88.88 308 ILE A C 1
ATOM 2429 O O . ILE A 1 308 ? -17.188 23.75 28.438 1 88.88 308 ILE A O 1
ATOM 2433 N N . GLU A 1 309 ? -17.766 22.047 29.781 1 84.81 309 GLU A N 1
ATOM 2434 C CA . GLU A 1 309 ? -17.422 22.781 30.984 1 84.81 309 GLU A CA 1
ATOM 2435 C C . GLU A 1 309 ? -16.062 22.328 31.531 1 84.81 309 GLU A C 1
ATOM 2437 O O . GLU A 1 309 ? -15.539 21.281 31.125 1 84.81 309 GLU A O 1
ATOM 2442 N N . GLU A 1 310 ? -15.477 23.219 32.375 1 83.75 310 GLU A N 1
ATOM 2443 C CA . GLU A 1 310 ? -14.211 22.859 33 1 83.75 310 GLU A CA 1
ATOM 2444 C C . GLU A 1 310 ? -14.336 21.547 33.781 1 83.75 310 GLU A C 1
ATOM 2446 O O . GLU A 1 310 ? -15.281 21.359 34.531 1 83.75 310 GLU A O 1
ATOM 2451 N N . GLY A 1 311 ? -13.453 20.625 33.5 1 79.88 311 GLY A N 1
ATOM 2452 C CA . GLY A 1 311 ? -13.461 19.344 34.188 1 79.88 311 GLY A CA 1
ATOM 2453 C C . GLY A 1 311 ? -14.188 18.25 33.406 1 79.88 311 GLY A C 1
ATOM 2454 O O . GLY A 1 311 ? -14.031 17.062 33.719 1 79.88 311 GLY A O 1
ATOM 2455 N N . ASP A 1 312 ? -14.984 18.641 32.469 1 85.94 312 ASP A N 1
ATOM 2456 C CA . ASP A 1 312 ? -15.641 17.641 31.609 1 85.94 312 ASP A CA 1
ATOM 2457 C C . ASP A 1 312 ? -14.617 16.797 30.859 1 85.94 312 ASP A C 1
ATOM 2459 O O . ASP A 1 312 ? -13.516 17.281 30.562 1 85.94 312 ASP A O 1
ATOM 2463 N N . LEU A 1 313 ? -14.953 15.602 30.672 1 90.81 313 LEU A N 1
ATOM 2464 C CA . LEU A 1 313 ? -14.141 14.734 29.828 1 90.81 313 LEU A CA 1
ATOM 2465 C C . LEU A 1 313 ? -14.859 14.398 28.531 1 90.81 313 LEU A C 1
ATOM 2467 O O . LEU A 1 313 ? -16 13.922 28.547 1 90.81 313 LEU A O 1
ATOM 2471 N N . LEU A 1 314 ? -14.289 14.75 27.453 1 92.25 314 LEU A N 1
ATOM 2472 C CA . LEU A 1 314 ? -14.766 14.328 26.156 1 92.25 314 LEU A CA 1
ATOM 2473 C C . LEU A 1 314 ? -14.133 13.008 25.734 1 92.25 314 LEU A C 1
ATOM 2475 O O . LEU A 1 314 ? -12.914 12.875 25.75 1 92.25 314 LEU A O 1
ATOM 2479 N N . ALA A 1 315 ? -14.969 12.023 25.391 1 93.5 315 ALA A N 1
ATOM 2480 C CA . ALA A 1 315 ? -14.469 10.688 25.078 1 93.5 315 ALA A CA 1
ATOM 2481 C C . ALA A 1 315 ? -14.984 10.219 23.719 1 93.5 315 ALA A C 1
ATOM 2483 O O . ALA A 1 315 ? -16.141 10.469 23.375 1 93.5 315 ALA A O 1
ATOM 2484 N N . VAL A 1 316 ? -14.133 9.586 22.953 1 93.31 316 VAL A N 1
ATOM 2485 C CA . VAL A 1 316 ? -14.531 8.883 21.734 1 93.31 316 VAL A CA 1
ATOM 2486 C C . VAL A 1 316 ? -13.859 7.512 21.688 1 93.31 316 VAL A C 1
ATOM 2488 O O . VAL A 1 316 ? -12.672 7.383 22 1 93.31 316 VAL A O 1
ATOM 2491 N N . ALA A 1 317 ? -14.656 6.523 21.406 1 93.19 317 ALA A N 1
ATOM 2492 C CA . ALA A 1 317 ? -14.188 5.145 21.438 1 93.19 317 ALA A CA 1
ATOM 2493 C C . ALA A 1 317 ? -14.5 4.43 20.125 1 93.19 317 ALA A C 1
ATOM 2495 O O . ALA A 1 317 ? -15.516 4.715 19.484 1 93.19 317 ALA A O 1
ATOM 2496 N N . SER A 1 318 ? -13.648 3.51 19.781 1 91 318 SER A N 1
ATOM 2497 C CA . SER A 1 318 ? -13.883 2.693 18.609 1 91 318 SER A CA 1
ATOM 2498 C C . SER A 1 318 ? -15.062 1.748 18.797 1 91 318 SER A C 1
ATOM 2500 O O . SER A 1 318 ? -15.398 1.396 19.938 1 91 318 SER A O 1
ATOM 2502 N N . PRO A 1 319 ? -15.648 1.331 17.656 1 87.06 319 PRO A N 1
ATOM 2503 C CA . PRO A 1 319 ? -16.734 0.349 17.75 1 87.06 319 PRO A CA 1
ATOM 2504 C C . PRO A 1 319 ? -16.297 -0.925 18.484 1 87.06 319 PRO A C 1
ATOM 2506 O O . PRO A 1 319 ? -17.078 -1.479 19.266 1 87.06 319 PRO A O 1
ATOM 2509 N N . GLY A 1 320 ? -15.117 -1.369 18.203 1 85.81 320 GLY A N 1
ATOM 2510 C CA . GLY A 1 320 ? -14.617 -2.568 18.859 1 85.81 320 GLY A CA 1
ATOM 2511 C C . GLY A 1 320 ? -14.57 -2.447 20.359 1 85.81 320 GLY A C 1
ATOM 2512 O O . GLY A 1 320 ? -14.875 -3.404 21.078 1 85.81 320 GLY A O 1
ATOM 2513 N N . LEU A 1 321 ? -14.117 -1.331 20.859 1 90.38 321 LEU A N 1
ATOM 2514 C CA . LEU A 1 321 ? -14.07 -1.118 22.297 1 90.38 321 LEU A CA 1
ATOM 2515 C C . LEU A 1 321 ? -15.477 -1.104 22.891 1 90.38 321 LEU A C 1
ATOM 2517 O O . LEU A 1 321 ? -15.719 -1.706 23.938 1 90.38 321 LEU A O 1
ATOM 2521 N N . LEU A 1 322 ? -16.391 -0.389 22.297 1 89.5 322 LEU A N 1
ATOM 2522 C CA . LEU A 1 322 ? -17.75 -0.297 22.797 1 89.5 322 LEU A CA 1
ATOM 2523 C C . LEU A 1 322 ? -18.406 -1.676 22.859 1 89.5 322 LEU A C 1
ATOM 2525 O O . LEU A 1 322 ? -19.125 -1.983 23.812 1 89.5 322 LEU A O 1
ATOM 2529 N N . GLU A 1 323 ? -18.125 -2.473 21.844 1 85.75 323 GLU A N 1
ATOM 2530 C CA . GLU A 1 323 ? -18.641 -3.838 21.828 1 85.75 323 GLU A CA 1
ATOM 2531 C C . GLU A 1 323 ? -18.062 -4.652 22.984 1 85.75 323 GLU A C 1
ATOM 2533 O O . GLU A 1 323 ? -18.75 -5.469 23.578 1 85.75 323 GLU A O 1
ATOM 2538 N N . SER A 1 324 ? -16.844 -4.449 23.234 1 87.75 324 SER A N 1
ATOM 2539 C CA . SER A 1 324 ? -16.172 -5.215 24.266 1 87.75 324 SER A CA 1
ATOM 2540 C C . SER A 1 324 ? -16.656 -4.812 25.656 1 87.75 324 SER A C 1
ATOM 2542 O O . SER A 1 324 ? -16.562 -5.602 26.609 1 87.75 324 SER A O 1
ATOM 2544 N N . LEU A 1 325 ? -17.094 -3.533 25.797 1 88.81 325 LEU A N 1
ATOM 2545 C CA . LEU A 1 325 ? -17.547 -3.023 27.094 1 88.81 325 LEU A CA 1
ATOM 2546 C C . LEU A 1 325 ? -19.016 -3.369 27.328 1 88.81 325 LEU A C 1
ATOM 2548 O O . LEU A 1 325 ? -19.5 -3.285 28.469 1 88.81 325 LEU A O 1
ATOM 2552 N N . ALA A 1 326 ? -19.672 -3.746 26.266 1 82.06 326 ALA A N 1
ATOM 2553 C CA . ALA A 1 326 ? -21.109 -3.99 26.328 1 82.06 326 ALA A CA 1
ATOM 2554 C C . ALA A 1 326 ? -21.406 -5.195 27.219 1 82.06 326 ALA A C 1
ATOM 2556 O O . ALA A 1 326 ? -20.656 -6.164 27.25 1 82.06 326 ALA A O 1
ATOM 2557 N N . SER A 1 327 ? -22.406 -5.027 28.094 1 76.94 327 SER A N 1
ATOM 2558 C CA . SER A 1 327 ? -22.922 -6.109 28.922 1 76.94 327 SER A CA 1
ATOM 2559 C C . SER A 1 327 ? -24.406 -6.355 28.641 1 76.94 327 SER A C 1
ATOM 2561 O O . SER A 1 327 ? -25.109 -5.465 28.156 1 76.94 327 SER A O 1
ATOM 2563 N N . PRO A 1 328 ? -24.828 -7.645 28.766 1 75.88 328 PRO A N 1
ATOM 2564 C CA . PRO A 1 328 ? -26.25 -7.941 28.562 1 75.88 328 PRO A CA 1
ATOM 2565 C C . PRO A 1 328 ? -27.156 -7.016 29.375 1 75.88 328 PRO A C 1
ATOM 2567 O O . PRO A 1 328 ? -28.297 -6.773 28.969 1 75.88 328 PRO A O 1
ATOM 2570 N N . GLU A 1 329 ? -26.688 -6.414 30.359 1 74.12 329 GLU A N 1
ATOM 2571 C CA . GLU A 1 329 ? -27.484 -5.586 31.25 1 74.12 329 GLU A CA 1
ATOM 2572 C C . GLU A 1 329 ? -27.578 -4.152 30.734 1 74.12 329 GLU A C 1
ATOM 2574 O O . GLU A 1 329 ? -28.516 -3.428 31.078 1 74.12 329 GLU A O 1
ATOM 2579 N N . ASP A 1 330 ? -26.688 -3.707 30.016 1 70.69 330 ASP A N 1
ATOM 2580 C CA . ASP A 1 330 ? -26.641 -2.342 29.5 1 70.69 330 ASP A CA 1
ATOM 2581 C C . ASP A 1 330 ? -26.031 -2.293 28.109 1 70.69 330 ASP A C 1
ATOM 2583 O O . ASP A 1 330 ? -24.812 -2.369 27.953 1 70.69 330 ASP A O 1
ATOM 2587 N N . LEU A 1 331 ? -26.938 -2.039 27.219 1 69.06 331 LEU A N 1
ATOM 2588 C CA . LEU A 1 331 ? -26.516 -2.082 25.828 1 69.06 331 LEU A CA 1
ATOM 2589 C C . LEU A 1 331 ? -26.312 -0.673 25.281 1 69.06 331 LEU A C 1
ATOM 2591 O O . LEU A 1 331 ? -25.984 -0.502 24.109 1 69.06 331 LEU A O 1
ATOM 2595 N N . ASN A 1 332 ? -26.547 0.269 26.219 1 80.38 332 ASN A N 1
ATOM 2596 C CA . ASN A 1 332 ? -26.312 1.638 25.781 1 80.38 332 ASN A CA 1
ATOM 2597 C C . ASN A 1 332 ? -24.828 1.98 25.781 1 80.38 332 ASN A C 1
ATOM 2599 O O . ASN A 1 332 ? -24.281 2.4 26.812 1 80.38 332 ASN A O 1
ATOM 2603 N N . ALA A 1 333 ? -24.172 1.974 24.641 1 82.81 333 ALA A N 1
ATOM 2604 C CA . ALA A 1 333 ? -22.719 2.047 24.5 1 82.81 333 ALA A CA 1
ATOM 2605 C C . ALA A 1 333 ? -22.188 3.355 25.078 1 82.81 333 ALA A C 1
ATOM 2607 O O . ALA A 1 333 ? -21.219 3.352 25.844 1 82.81 333 ALA A O 1
ATOM 2608 N N . PRO A 1 334 ? -22.812 4.492 24.812 1 80.69 334 PRO A N 1
ATOM 2609 C CA . PRO A 1 334 ? -22.312 5.746 25.391 1 80.69 334 PRO A CA 1
ATOM 2610 C C . PRO A 1 334 ? -22.359 5.762 26.906 1 80.69 334 PRO A C 1
ATOM 2612 O O . PRO A 1 334 ? -21.438 6.273 27.547 1 80.69 334 PRO A O 1
ATOM 2615 N N . ARG A 1 335 ? -23.422 5.199 27.438 1 83.5 335 ARG A N 1
ATOM 2616 C CA . ARG A 1 335 ? -23.562 5.168 28.891 1 83.5 335 ARG A CA 1
ATOM 2617 C C . ARG A 1 335 ? -22.531 4.254 29.516 1 83.5 335 ARG A C 1
ATOM 2619 O O . ARG A 1 335 ? -21.953 4.582 30.562 1 83.5 335 ARG A O 1
ATOM 2626 N N . VAL A 1 336 ? -22.359 3.148 28.906 1 85.69 336 VAL A N 1
ATOM 2627 C CA . VAL A 1 336 ? -21.375 2.191 29.422 1 85.69 336 VAL A CA 1
ATOM 2628 C C . VAL A 1 336 ? -19.984 2.801 29.375 1 85.69 336 VAL A C 1
ATOM 2630 O O . VAL A 1 336 ? -19.203 2.674 30.312 1 85.69 336 VAL A O 1
ATOM 2633 N N . LEU A 1 337 ? -19.672 3.443 28.281 1 89.94 337 LEU A N 1
ATOM 2634 C CA . LEU A 1 337 ? -18.375 4.09 28.156 1 89.94 337 LEU A CA 1
ATOM 2635 C C . LEU A 1 337 ? -18.188 5.141 29.25 1 89.94 337 LEU A C 1
ATOM 2637 O O . LEU A 1 337 ? -17.125 5.199 29.875 1 89.94 337 LEU A O 1
ATOM 2641 N N . ALA A 1 338 ? -19.188 5.961 29.453 1 88.69 338 ALA A N 1
ATOM 2642 C CA . ALA A 1 338 ? -19.125 7.023 30.453 1 88.69 338 ALA A CA 1
ATOM 2643 C C . ALA A 1 338 ? -18.844 6.445 31.844 1 88.69 338 ALA A C 1
ATOM 2645 O O . ALA A 1 338 ? -18.062 7.008 32.625 1 88.69 338 ALA A O 1
ATOM 2646 N N . LYS A 1 339 ? -19.516 5.379 32.125 1 87.44 339 LYS A N 1
ATOM 2647 C CA . LYS A 1 339 ? -19.344 4.738 33.438 1 87.44 339 LYS A CA 1
ATOM 2648 C C . LYS A 1 339 ? -17.891 4.277 33.625 1 87.44 339 LYS A C 1
ATOM 2650 O O . LYS A 1 339 ? -17.297 4.531 34.656 1 87.44 339 LYS A O 1
ATOM 2655 N N . HIS A 1 340 ? -17.375 3.605 32.656 1 91.25 340 HIS A N 1
ATOM 2656 C CA . HIS A 1 340 ? -16.016 3.084 32.75 1 91.25 340 HIS A CA 1
ATOM 2657 C C . HIS A 1 340 ? -14.992 4.215 32.875 1 91.25 340 HIS A C 1
ATOM 2659 O O . HIS A 1 340 ? -14 4.09 33.594 1 91.25 340 HIS A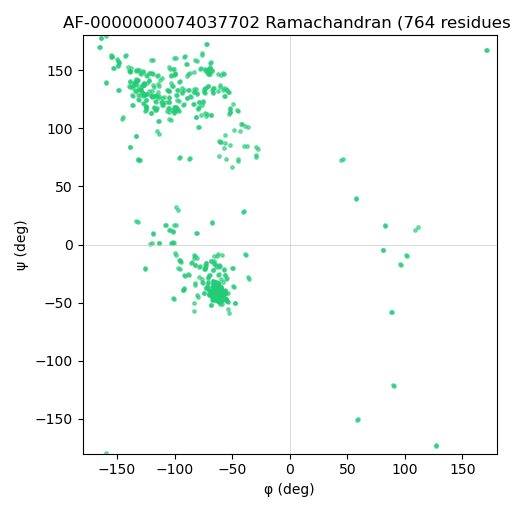 O 1
ATOM 2665 N N . VAL A 1 341 ? -15.219 5.246 32.125 1 91.56 341 VAL A N 1
ATOM 2666 C CA . VAL A 1 341 ? -14.32 6.391 32.188 1 91.56 341 VAL A CA 1
ATOM 2667 C C . VAL A 1 341 ? -14.352 7.027 33.562 1 91.56 341 VAL A C 1
ATOM 2669 O O . VAL A 1 341 ? -13.312 7.387 34.125 1 91.56 341 VAL A O 1
ATOM 2672 N N . ARG A 1 342 ? -15.523 7.129 34.125 1 88.94 342 ARG A N 1
ATOM 2673 C CA . ARG A 1 342 ? -15.68 7.703 35.469 1 88.94 342 ARG A CA 1
ATOM 2674 C C . ARG A 1 342 ? -14.953 6.863 36.5 1 88.94 342 ARG A C 1
ATOM 2676 O O . ARG A 1 342 ? -14.406 7.402 37.469 1 88.94 342 ARG A O 1
ATOM 2683 N N . ASP A 1 343 ? -15.031 5.586 36.281 1 90.19 343 ASP A N 1
ATOM 2684 C CA . ASP A 1 343 ? -14.438 4.656 37.25 1 90.19 343 ASP A CA 1
ATOM 2685 C C . ASP A 1 343 ? -12.922 4.828 37.281 1 90.19 343 ASP A C 1
ATOM 2687 O O . ASP A 1 343 ? -12.273 4.414 38.25 1 90.19 343 ASP A O 1
ATOM 2691 N N . THR A 1 344 ? -12.352 5.465 36.281 1 91.69 344 THR A N 1
ATOM 2692 C CA . THR A 1 344 ? -10.906 5.633 36.25 1 91.69 344 THR A CA 1
ATOM 2693 C C . THR A 1 344 ? -10.508 7.027 36.719 1 91.69 344 THR A C 1
ATOM 2695 O O . THR A 1 344 ? -9.375 7.461 36.5 1 91.69 344 THR A O 1
ATOM 2698 N N . GLY A 1 345 ? -11.336 7.762 37.375 1 87.75 345 GLY A N 1
ATOM 2699 C CA . GLY A 1 345 ? -11.156 9.156 37.719 1 87.75 345 GLY A CA 1
ATOM 2700 C C . GLY A 1 345 ? -9.977 9.398 38.656 1 87.75 345 GLY A C 1
ATOM 2701 O O . GLY A 1 345 ? -9.453 10.516 38.719 1 87.75 345 GLY A O 1
ATOM 2702 N N . GLN A 1 346 ? -9.492 8.383 39.312 1 88.25 346 GLN A N 1
ATOM 2703 C CA . GLN A 1 346 ? -8.391 8.531 40.25 1 88.25 346 GLN A CA 1
ATOM 2704 C C . GLN A 1 346 ? -7.055 8.617 39.5 1 88.25 346 GLN A C 1
ATOM 2706 O O . GLN A 1 346 ? -6.055 9.062 40.094 1 88.25 346 GLN A O 1
ATOM 2711 N N . GLU A 1 347 ? -7.016 8.188 38.312 1 91.31 347 GLU A N 1
ATOM 2712 C CA . GLU A 1 347 ? -5.797 8.203 37.5 1 91.31 347 GLU A CA 1
ATOM 2713 C C . GLU A 1 347 ? -5.594 9.562 36.844 1 91.31 347 GLU A C 1
ATOM 2715 O O . GLU A 1 347 ? -6.438 10.016 36.062 1 91.31 347 GLU A O 1
ATOM 2720 N N . PRO A 1 348 ? -4.449 10.188 37.156 1 90 348 PRO A N 1
ATOM 2721 C CA . PRO A 1 348 ? -4.227 11.531 36.594 1 90 348 PRO A CA 1
ATOM 2722 C C . PRO A 1 348 ? -3.922 11.516 35.094 1 90 348 PRO A C 1
ATOM 2724 O O . PRO A 1 348 ? -4.352 12.406 34.375 1 90 348 PRO A O 1
ATOM 2727 N N . SER A 1 349 ? -3.178 10.516 34.656 1 93.75 349 SER A N 1
ATOM 2728 C CA . SER A 1 349 ? -2.82 10.422 33.219 1 93.75 349 SER A CA 1
ATOM 2729 C C . SER A 1 349 ? -4.004 9.961 32.406 1 93.75 349 SER A C 1
ATOM 2731 O O . SER A 1 349 ? -4.559 8.883 32.625 1 93.75 349 SER A O 1
ATOM 2733 N N . LEU A 1 350 ? -4.363 10.75 31.438 1 95.19 350 LEU A N 1
ATOM 2734 C CA . LEU A 1 350 ? -5.512 10.406 30.594 1 95.19 350 LEU A CA 1
ATOM 2735 C C . LEU A 1 350 ? -5.215 9.164 29.75 1 95.19 350 LEU A C 1
ATOM 2737 O O . LEU A 1 350 ? -6.109 8.359 29.5 1 95.19 350 LEU A O 1
ATOM 2741 N N . SER A 1 351 ? -3.99 9.047 29.281 1 95.12 351 SER A N 1
ATOM 2742 C CA . SER A 1 351 ? -3.643 7.855 28.516 1 95.12 351 SER A CA 1
ATOM 2743 C C . SER A 1 351 ? -3.717 6.602 29.391 1 95.12 351 SER A C 1
ATOM 2745 O O . SER A 1 351 ? -4.102 5.535 28.906 1 95.12 351 SER A O 1
ATOM 2747 N N . ARG A 1 352 ? -3.346 6.742 30.625 1 95.75 352 ARG A N 1
ATOM 2748 C CA . ARG A 1 352 ? -3.457 5.613 31.531 1 95.75 352 ARG A CA 1
ATOM 2749 C C . ARG A 1 352 ? -4.918 5.293 31.828 1 95.75 352 ARG A C 1
ATOM 2751 O O . ARG A 1 352 ? -5.285 4.125 31.984 1 95.75 352 ARG A O 1
ATOM 2758 N N . ARG A 1 353 ? -5.715 6.34 32 1 95.69 353 ARG A N 1
ATOM 2759 C CA . ARG A 1 353 ? -7.148 6.117 32.125 1 95.69 353 ARG A CA 1
ATOM 2760 C C . ARG A 1 353 ? -7.703 5.336 30.953 1 95.69 353 ARG A C 1
ATOM 2762 O O . ARG A 1 353 ? -8.469 4.391 31.125 1 95.69 353 ARG A O 1
ATOM 2769 N N . ALA A 1 354 ? -7.348 5.785 29.766 1 95.69 354 ALA A N 1
ATOM 2770 C CA . ALA A 1 354 ? -7.781 5.086 28.547 1 95.69 354 ALA A CA 1
ATOM 2771 C C . ALA A 1 354 ? -7.332 3.627 28.578 1 95.69 354 ALA A C 1
ATOM 2773 O O . ALA A 1 354 ? -8.094 2.734 28.188 1 95.69 354 ALA A O 1
ATOM 2774 N N . GLU A 1 355 ? -6.133 3.393 29 1 94.75 355 GLU A N 1
ATOM 2775 C CA . GLU A 1 355 ? -5.59 2.041 29.078 1 94.75 355 GLU A CA 1
ATOM 2776 C C . GLU A 1 355 ? -6.426 1.175 30.031 1 94.75 355 GLU A C 1
ATOM 2778 O O . GLU A 1 355 ? -6.676 0.003 29.734 1 94.75 355 GLU A O 1
ATOM 2783 N N . LEU A 1 356 ? -6.762 1.739 31.109 1 95.25 356 LEU A N 1
ATOM 2784 C CA . LEU A 1 356 ? -7.559 1.023 32.094 1 95.25 356 LEU A CA 1
ATOM 2785 C C . LEU A 1 356 ? -8.938 0.677 31.547 1 95.25 356 LEU A C 1
ATOM 2787 O O . LEU A 1 356 ? -9.445 -0.422 31.766 1 95.25 356 LEU A O 1
ATOM 2791 N N . VAL A 1 357 ? -9.539 1.582 30.844 1 94.19 357 VAL A N 1
ATOM 2792 C CA . VAL A 1 357 ? -10.844 1.33 30.234 1 94.19 357 VAL A CA 1
ATOM 2793 C C . VAL A 1 357 ? -10.719 0.223 29.188 1 94.19 357 VAL A C 1
ATOM 2795 O O . VAL A 1 357 ? -11.586 -0.656 29.109 1 94.19 357 VAL A O 1
ATOM 2798 N N . LEU A 1 358 ? -9.688 0.278 28.375 1 92.62 358 LEU A N 1
ATOM 2799 C CA . LEU A 1 358 ? -9.453 -0.751 27.359 1 92.62 358 LEU A CA 1
ATOM 2800 C C . LEU A 1 358 ? -9.297 -2.121 28.016 1 92.62 358 LEU A C 1
ATOM 2802 O O . LEU A 1 358 ? -9.789 -3.123 27.484 1 92.62 358 LEU A O 1
ATOM 2806 N N . ALA A 1 359 ? -8.641 -2.148 29.125 1 90.5 359 ALA A N 1
ATOM 2807 C CA . ALA A 1 359 ? -8.383 -3.396 29.844 1 90.5 359 ALA A CA 1
ATOM 2808 C C . ALA A 1 359 ? -9.664 -3.965 30.438 1 90.5 359 ALA A C 1
ATOM 2810 O O . ALA A 1 359 ? -9.766 -5.172 30.672 1 90.5 359 ALA A O 1
ATOM 2811 N N . ALA A 1 360 ? -10.625 -3.078 30.703 1 89.88 360 ALA A N 1
ATOM 2812 C CA . ALA A 1 360 ? -11.891 -3.492 31.312 1 89.88 360 ALA A CA 1
ATOM 2813 C C . ALA A 1 360 ? -12.766 -4.227 30.297 1 89.88 360 ALA A C 1
ATOM 2815 O O . ALA A 1 360 ? -13.695 -4.945 30.672 1 89.88 360 ALA A O 1
ATOM 2816 N N . GLY A 1 361 ? -12.5 -4.004 29.016 1 84.5 361 GLY A N 1
ATOM 2817 C CA . GLY A 1 361 ? -13.281 -4.676 27.984 1 84.5 361 GLY A CA 1
ATOM 2818 C C . GLY A 1 361 ? -12.953 -6.156 27.875 1 84.5 361 GLY A C 1
ATOM 2819 O O . GLY A 1 361 ? -11.883 -6.598 28.281 1 84.5 361 GLY A O 1
ATOM 2820 N N . SER A 1 362 ? -13.969 -6.98 27.469 1 78.25 362 SER A N 1
ATOM 2821 C CA . SER A 1 362 ? -13.766 -8.406 27.234 1 78.25 362 SER A CA 1
ATOM 2822 C C . SER A 1 362 ? -12.617 -8.656 26.266 1 78.25 362 SER A C 1
ATOM 2824 O O . SER A 1 362 ? -12.453 -7.914 25.297 1 78.25 362 SER A O 1
ATOM 2826 N N . PRO A 1 363 ? -11.781 -9.609 26.781 1 63.56 363 PRO A N 1
ATOM 2827 C CA . PRO A 1 363 ? -10.695 -9.961 25.859 1 63.56 363 PRO A CA 1
ATOM 2828 C C . PRO A 1 363 ? -11.195 -10.555 24.547 1 63.56 363 PRO A C 1
ATOM 2830 O O . PRO A 1 363 ? -12.047 -11.445 24.562 1 63.56 363 PRO A O 1
ATOM 2833 N N . GLY A 1 364 ? -11.695 -9.797 23.672 1 58.78 364 GLY A N 1
ATOM 2834 C CA . GLY A 1 364 ? -12.148 -10.375 22.422 1 58.78 364 GLY A CA 1
ATOM 2835 C C . GLY A 1 364 ? -11.211 -10.086 21.25 1 58.78 364 GLY A C 1
ATOM 2836 O O . GLY A 1 364 ? -10.461 -9.109 21.281 1 58.78 364 GLY A O 1
ATOM 2837 N N . GLU A 1 365 ? -10.93 -11.156 20.547 1 58.53 365 GLU A N 1
ATOM 2838 C CA . GLU A 1 365 ? -9.852 -11.453 19.609 1 58.53 365 GLU A CA 1
ATOM 2839 C C . GLU A 1 365 ? -9.945 -10.586 18.359 1 58.53 365 GLU A C 1
ATOM 2841 O O . GLU A 1 365 ? -8.977 -10.445 17.609 1 58.53 365 GLU A O 1
ATOM 2846 N N . LEU A 1 366 ? -11.094 -9.867 17.984 1 58.84 366 LEU A N 1
ATOM 2847 C CA . LEU A 1 366 ? -11.109 -9.703 16.547 1 58.84 366 LEU A CA 1
ATOM 2848 C C . LEU A 1 366 ? -11.102 -8.227 16.156 1 58.84 366 LEU A C 1
ATOM 2850 O O . LEU A 1 366 ? -11.242 -7.879 14.984 1 58.84 366 LEU A O 1
ATOM 2854 N N . THR A 1 367 ? -11.055 -7.285 17.188 1 69.62 367 THR A N 1
ATOM 2855 C CA . THR A 1 367 ? -11.102 -5.945 16.625 1 69.62 367 THR A CA 1
ATOM 2856 C C . THR A 1 367 ? -10.133 -5.016 17.344 1 69.62 367 THR A C 1
ATOM 2858 O O . THR A 1 367 ? -9.789 -5.246 18.5 1 69.62 367 THR A O 1
ATOM 2861 N N . ASP A 1 368 ? -9.602 -4.066 16.672 1 79.56 368 ASP A N 1
ATOM 2862 C CA . ASP A 1 368 ? -8.812 -2.98 17.25 1 79.56 368 ASP A CA 1
ATOM 2863 C C . ASP A 1 368 ? -9.633 -2.176 18.25 1 79.56 368 ASP A C 1
ATOM 2865 O O . ASP A 1 368 ? -10.844 -2.043 18.109 1 79.56 368 ASP A O 1
ATOM 2869 N N . LYS A 1 369 ? -9.07 -1.811 19.406 1 88.5 369 LYS A N 1
ATOM 2870 C CA . LYS A 1 369 ? -9.727 -0.974 20.406 1 88.5 369 LYS A CA 1
ATOM 2871 C C . LYS A 1 369 ? -8.984 0.347 20.594 1 88.5 369 LYS A C 1
ATOM 2873 O O . LYS A 1 369 ? -7.762 0.361 20.75 1 88.5 369 LYS A O 1
ATOM 2878 N N . THR A 1 370 ? -9.727 1.369 20.5 1 92.56 370 THR A N 1
ATOM 2879 C CA . THR A 1 370 ? -9.141 2.699 20.641 1 92.56 370 THR A CA 1
ATOM 2880 C C . THR A 1 370 ? -10.008 3.582 21.531 1 92.56 370 THR A C 1
ATOM 2882 O O . THR A 1 370 ? -11.234 3.52 21.469 1 92.56 370 THR A O 1
ATOM 2885 N N . LEU A 1 371 ? -9.406 4.363 22.391 1 95.69 371 LEU A N 1
ATOM 2886 C CA . LEU A 1 371 ? -10.086 5.359 23.219 1 95.69 371 LEU A CA 1
ATOM 2887 C C . LEU A 1 371 ? -9.289 6.66 23.25 1 95.69 371 LEU A C 1
ATOM 2889 O O . LEU A 1 371 ? -8.078 6.645 23.469 1 95.69 371 LEU A O 1
ATOM 2893 N N . LEU A 1 372 ? -9.906 7.73 22.969 1 96.44 372 LEU A N 1
ATOM 2894 C CA . LEU A 1 372 ? -9.336 9.07 23.078 1 96.44 372 LEU A CA 1
ATOM 2895 C C . LEU A 1 372 ? -10.102 9.906 24.094 1 96.44 372 LEU A C 1
ATOM 2897 O O . LEU A 1 372 ? -11.328 9.953 24.078 1 96.44 372 LEU A O 1
ATOM 2901 N N . LEU A 1 373 ? -9.398 10.484 25.031 1 95.81 373 LEU A N 1
ATOM 2902 C CA . LEU A 1 373 ? -9.961 11.328 26.078 1 95.81 373 LEU A CA 1
ATOM 2903 C C . LEU A 1 373 ? -9.398 12.742 26 1 95.81 373 LEU A C 1
ATOM 2905 O O . LEU A 1 373 ? -8.203 12.93 25.781 1 95.81 373 LEU A O 1
ATOM 2909 N N . VAL A 1 374 ? -10.258 13.703 26.156 1 95 374 VAL A N 1
ATOM 2910 C CA . VAL A 1 374 ? -9.859 15.102 26.188 1 95 374 VAL A CA 1
ATOM 2911 C C . VAL A 1 374 ? -10.445 15.773 27.438 1 95 374 VAL A C 1
ATOM 2913 O O . VAL A 1 374 ? -11.633 15.625 27.734 1 95 374 VAL A O 1
ATOM 2916 N N . GLN A 1 375 ? -9.641 16.453 28.141 1 92.94 375 GLN A N 1
ATOM 2917 C CA . GLN A 1 375 ? -10.094 17.188 29.312 1 92.94 375 GLN A CA 1
ATOM 2918 C C . GLN A 1 375 ? -9.664 18.656 29.219 1 92.94 375 GLN A C 1
ATOM 2920 O O . GLN A 1 375 ? -8.492 18.953 28.984 1 92.94 375 GLN A O 1
ATOM 2925 N N . THR A 1 376 ? -10.695 19.531 29.438 1 87.88 376 THR A N 1
ATOM 2926 C CA . THR A 1 376 ? -10.383 20.953 29.422 1 87.88 376 THR A CA 1
ATOM 2927 C C . THR A 1 376 ? -10.008 21.422 30.828 1 87.88 376 THR A C 1
ATOM 2929 O O . THR A 1 376 ? -10.469 20.859 31.828 1 87.88 376 THR A O 1
ATOM 2932 N N . GLY A 1 377 ? -9.211 22.531 31.062 1 76.81 377 GLY A N 1
ATOM 2933 C CA . GLY A 1 377 ? -8.883 23.141 32.344 1 76.81 377 GLY A CA 1
ATOM 2934 C C . GLY A 1 377 ? -7.445 22.922 32.75 1 76.81 377 GLY A C 1
ATOM 2935 O O . GLY A 1 377 ? -7.121 23 33.938 1 76.81 377 GLY A O 1
ATOM 2936 N N . GLY A 1 378 ? -6.484 22.469 31.984 1 55.75 378 GLY A N 1
ATOM 2937 C CA . GLY A 1 378 ? -5.129 22.297 32.469 1 55.75 378 GLY A CA 1
ATOM 2938 C C . GLY A 1 378 ? -4.574 23.562 33.125 1 55.75 378 GLY A C 1
ATOM 2939 O O . GLY A 1 378 ? -5.055 24.672 32.844 1 55.75 378 GLY A O 1
ATOM 2940 N N . ALA A 1 379 ? -3.955 23.531 34.344 1 44.91 379 ALA A N 1
ATOM 2941 C CA . ALA A 1 379 ? -3.367 24.578 35.156 1 44.91 379 ALA A CA 1
ATOM 2942 C C . ALA A 1 379 ? -2.51 25.516 34.312 1 44.91 379 ALA A C 1
ATOM 2944 O O . ALA A 1 379 ? -1.506 25.109 33.719 1 44.91 379 ALA A O 1
ATOM 2945 N N . GLY A 1 380 ? -2.889 26.422 33.469 1 39.81 380 GLY A N 1
ATOM 2946 C CA . GLY A 1 380 ? -1.982 27.531 33.188 1 39.81 380 GLY A CA 1
ATOM 2947 C C . GLY A 1 380 ? -1.076 27.875 34.375 1 39.81 380 GLY A C 1
ATOM 2948 O O . GLY A 1 380 ? -1.552 28.234 35.438 1 39.81 380 GLY A O 1
ATOM 2949 N N . GLU A 1 381 ? -0.077 27.172 34.719 1 35.88 381 GLU A N 1
ATOM 2950 C CA . GLU A 1 381 ? 0.861 27.906 35.531 1 35.88 381 GLU A CA 1
ATOM 2951 C C . GLU A 1 381 ? 0.967 29.359 35.094 1 35.88 381 GLU A C 1
ATOM 2953 O O . GLU A 1 381 ? 1.216 29.641 33.906 1 35.88 381 GLU A O 1
ATOM 2958 N N . ALA A 1 382 ? 0.345 30.5 35.719 1 34.97 382 ALA A N 1
ATOM 2959 C CA . ALA A 1 382 ? 0.547 31.938 35.812 1 34.97 382 ALA A CA 1
ATOM 2960 C C . ALA A 1 382 ? 2.023 32.312 35.688 1 34.97 382 ALA A C 1
ATOM 2962 O O . ALA A 1 382 ? 2.857 31.859 36.469 1 34.97 382 ALA A O 1
ATOM 2963 N N . HIS A 1 383 ? 2.672 32.469 34.562 1 27.66 383 HIS A N 1
ATOM 2964 C CA . HIS A 1 383 ? 3.773 33.438 34.688 1 27.66 383 HIS A CA 1
ATOM 2965 C C . HIS A 1 383 ? 3.395 34.594 35.594 1 27.66 383 HIS A C 1
ATOM 2967 O O . HIS A 1 383 ? 2.473 35.344 35.281 1 27.66 383 HIS A O 1
ATOM 2973 N N . CYS A 1 384 ? 3.562 34.406 36.938 1 21.73 384 CYS A N 1
ATOM 2974 C CA . CYS A 1 384 ? 4.117 35.594 37.562 1 21.73 384 CYS A CA 1
ATOM 2975 C C . CYS A 1 384 ? 5.445 35.969 36.906 1 21.73 384 CYS A C 1
ATOM 2977 O O . CYS A 1 384 ? 6.293 35.125 36.656 1 21.73 384 CYS A O 1
ATOM 2979 N N . MET B 1 1 ? -18.562 -21.031 1.405 1 53.91 1 MET B N 1
ATOM 2980 C CA . MET B 1 1 ? -19 -22.172 0.619 1 53.91 1 MET B CA 1
ATOM 2981 C C . MET B 1 1 ? -17.828 -23.047 0.206 1 53.91 1 MET B C 1
ATOM 2983 O O . MET B 1 1 ? -16.719 -22.547 0.021 1 53.91 1 MET B O 1
ATOM 2987 N N . GLY B 1 2 ? -17.891 -24.391 0.396 1 76.62 2 GLY B N 1
ATOM 2988 C CA . GLY B 1 2 ? -16.766 -25.297 0.27 1 76.62 2 GLY B CA 1
ATOM 2989 C C . GLY B 1 2 ? -16.297 -25.484 -1.163 1 76.62 2 GLY B C 1
ATOM 2990 O O . GLY B 1 2 ? -17.016 -25.109 -2.102 1 76.62 2 GLY B O 1
ATOM 2991 N N . ARG B 1 3 ? -15.188 -25.703 -1.543 1 90.81 3 ARG B N 1
ATOM 2992 C CA . ARG B 1 3 ? -14.617 -25.969 -2.855 1 90.81 3 ARG B CA 1
ATOM 2993 C C . ARG B 1 3 ? -14.695 -27.453 -3.199 1 90.81 3 ARG B C 1
ATOM 2995 O O . ARG B 1 3 ? -14.758 -28.297 -2.307 1 90.81 3 ARG B O 1
ATOM 3002 N N . TYR B 1 4 ? -14.859 -27.781 -4.492 1 96.5 4 TYR B N 1
ATOM 3003 C CA . TYR B 1 4 ? -15.188 -29.141 -4.906 1 96.5 4 TYR B CA 1
ATOM 3004 C C . TYR B 1 4 ? -14.055 -29.75 -5.715 1 96.5 4 TYR B C 1
ATOM 3006 O O . TYR B 1 4 ? -13.391 -29.062 -6.492 1 96.5 4 TYR B O 1
ATOM 3014 N N . VAL B 1 5 ? -13.914 -31.047 -5.523 1 97.88 5 VAL B N 1
ATOM 3015 C CA . VAL B 1 5 ? -13.305 -31.938 -6.512 1 97.88 5 VAL B CA 1
ATOM 3016 C C . VAL B 1 5 ? -14.391 -32.75 -7.207 1 97.88 5 VAL B C 1
ATOM 3018 O O . VAL B 1 5 ? -15.172 -33.438 -6.555 1 97.88 5 VAL B O 1
ATOM 3021 N N . LEU B 1 6 ? -14.414 -32.625 -8.484 1 98.31 6 LEU B N 1
ATOM 3022 C CA . LEU B 1 6 ? -15.43 -33.344 -9.242 1 98.31 6 LEU B CA 1
ATOM 3023 C C . LEU B 1 6 ? -14.852 -34.594 -9.867 1 98.31 6 LEU B C 1
ATOM 3025 O O . LEU B 1 6 ? -13.906 -34.531 -10.656 1 98.31 6 LEU B O 1
ATOM 3029 N N . LEU B 1 7 ? -15.375 -35.719 -9.477 1 98.12 7 LEU B N 1
ATOM 3030 C CA . LEU B 1 7 ? -15.008 -37.031 -10.039 1 98.12 7 LEU B CA 1
ATOM 3031 C C . LEU B 1 7 ? -16.016 -37.469 -11.086 1 98.12 7 LEU B C 1
ATOM 3033 O O . LEU B 1 7 ? -17.219 -37.5 -10.812 1 98.12 7 LEU B O 1
ATOM 3037 N N . VAL B 1 8 ? -15.516 -37.844 -12.242 1 97.69 8 VAL B N 1
ATOM 3038 C CA . VAL B 1 8 ? -16.406 -38.188 -13.336 1 97.69 8 VAL B CA 1
ATOM 3039 C C . VAL B 1 8 ? -16.062 -39.594 -13.859 1 97.69 8 VAL B C 1
ATOM 3041 O O . VAL B 1 8 ? -14.953 -39.812 -14.359 1 97.69 8 VAL B O 1
ATOM 3044 N N . ASP B 1 9 ? -16.906 -40.5 -13.719 1 96.5 9 ASP B N 1
ATOM 3045 C CA . ASP B 1 9 ? -16.75 -41.875 -14.18 1 96.5 9 ASP B CA 1
ATOM 3046 C C . ASP B 1 9 ? -18.109 -42.562 -14.305 1 96.5 9 ASP B C 1
ATOM 3048 O O . ASP B 1 9 ? -19 -42.375 -13.469 1 96.5 9 ASP B O 1
ATOM 3052 N N . ASP B 1 10 ? -18.266 -43.344 -15.383 1 95.69 10 ASP B N 1
ATOM 3053 C CA . ASP B 1 10 ? -19.562 -44 -15.562 1 95.69 10 ASP B CA 1
ATOM 3054 C C . ASP B 1 10 ? -19.672 -45.25 -14.703 1 95.69 10 ASP B C 1
ATOM 3056 O O . ASP B 1 10 ? -20.766 -45.781 -14.516 1 95.69 10 ASP B O 1
ATOM 3060 N N . GLU B 1 11 ? -18.594 -45.719 -14.125 1 95.25 11 GLU B N 1
ATOM 3061 C CA . GLU B 1 11 ? -18.594 -46.906 -13.266 1 95.25 11 GLU B CA 1
ATOM 3062 C C . GLU B 1 11 ? -18.672 -46.5 -11.789 1 95.25 11 GLU B C 1
ATOM 3064 O O . GLU B 1 11 ? -17.703 -46.031 -11.211 1 95.25 11 GLU B O 1
ATOM 3069 N N . GLN B 1 12 ? -19.734 -46.875 -11.148 1 95.06 12 GLN B N 1
ATOM 3070 C CA . GLN B 1 12 ? -19.984 -46.5 -9.766 1 95.06 12 GLN B CA 1
ATOM 3071 C C . GLN B 1 12 ? -18.922 -47.062 -8.836 1 95.06 12 GLN B C 1
ATOM 3073 O O . GLN B 1 12 ? -18.578 -46.438 -7.828 1 95.06 12 GLN B O 1
ATOM 3078 N N . GLY B 1 13 ? -18.453 -48.219 -9.141 1 95.06 13 GLY B N 1
ATOM 3079 C CA . GLY B 1 13 ? -17.406 -48.812 -8.328 1 95.06 13 GLY B CA 1
ATOM 3080 C C . GLY B 1 13 ? -16.141 -47.969 -8.273 1 95.06 13 GLY B C 1
ATOM 3081 O O . GLY B 1 13 ? -15.531 -47.844 -7.215 1 95.06 13 GLY B O 1
ATOM 3082 N N . ILE B 1 14 ? -15.812 -47.438 -9.438 1 95.06 14 ILE B N 1
ATOM 3083 C CA . ILE B 1 14 ? -14.625 -46.625 -9.531 1 95.06 14 ILE B CA 1
ATOM 3084 C C . ILE B 1 14 ? -14.836 -45.312 -8.742 1 95.06 14 ILE B C 1
ATOM 3086 O O . ILE B 1 14 ? -13.953 -44.875 -7.996 1 95.06 14 ILE B O 1
ATOM 3090 N N . LEU B 1 15 ? -16.016 -44.688 -8.867 1 96.69 15 LEU B N 1
ATOM 3091 C CA . LEU B 1 15 ? -16.328 -43.469 -8.156 1 96.69 15 LEU B CA 1
ATOM 3092 C C . LEU B 1 15 ? -16.266 -43.656 -6.645 1 96.69 15 LEU B C 1
ATOM 3094 O O . LEU B 1 15 ? -15.719 -42.844 -5.918 1 96.69 15 LEU B O 1
ATOM 3098 N N . SER B 1 16 ? -16.781 -44.781 -6.211 1 96.44 16 SER B N 1
ATOM 3099 C CA . SER B 1 16 ? -16.766 -45.094 -4.789 1 96.44 16 SER B CA 1
ATOM 3100 C C . SER B 1 16 ? -15.344 -45.281 -4.281 1 96.44 16 SER B C 1
ATOM 3102 O O . SER B 1 16 ? -14.992 -44.812 -3.191 1 96.44 16 SER B O 1
ATOM 3104 N N . ALA B 1 17 ? -14.562 -46.031 -5.07 1 95.69 17 ALA B N 1
ATOM 3105 C CA . ALA B 1 17 ? -13.164 -46.25 -4.707 1 95.69 17 ALA B CA 1
ATOM 3106 C C . ALA B 1 17 ? -12.398 -44.938 -4.613 1 95.69 17 ALA B C 1
ATOM 3108 O O . ALA B 1 17 ? -11.656 -44.719 -3.656 1 95.69 17 ALA B O 1
ATOM 3109 N N . LEU B 1 18 ? -12.609 -44.062 -5.578 1 96.5 18 LEU B N 1
ATOM 3110 C CA . LEU B 1 18 ? -11.938 -42.781 -5.609 1 96.5 18 LEU B CA 1
ATOM 3111 C C . LEU B 1 18 ? -12.352 -41.938 -4.418 1 96.5 18 LEU B C 1
ATOM 3113 O O . LEU B 1 18 ? -11.508 -41.281 -3.777 1 96.5 18 LEU B O 1
ATOM 3117 N N . LYS B 1 19 ? -13.625 -41.875 -4.172 1 96.38 19 LYS B N 1
ATOM 3118 C CA . LYS B 1 19 ? -14.148 -41.094 -3.057 1 96.38 19 LYS B CA 1
ATOM 3119 C C . LYS B 1 19 ? -13.508 -41.5 -1.74 1 96.38 19 LYS B C 1
ATOM 3121 O O . LYS B 1 19 ? -13.07 -40.656 -0.953 1 96.38 19 LYS B O 1
ATOM 3126 N N . ARG B 1 20 ? -13.469 -42.781 -1.558 1 95 20 ARG B N 1
ATOM 3127 C CA . ARG B 1 20 ? -12.883 -43.312 -0.332 1 95 20 ARG B CA 1
ATOM 3128 C C . ARG B 1 20 ? -11.414 -42.938 -0.212 1 95 20 ARG B C 1
ATOM 3130 O O . ARG B 1 20 ? -10.961 -42.531 0.856 1 95 20 ARG B O 1
ATOM 3137 N N . GLU B 1 21 ? -10.75 -43.094 -1.297 1 94.69 21 GLU B N 1
ATOM 3138 C CA . GLU B 1 21 ? -9.312 -42.812 -1.318 1 94.69 21 GLU B CA 1
ATOM 3139 C C . GLU B 1 21 ? -9.008 -41.344 -1.113 1 94.69 21 GLU B C 1
ATOM 3141 O O . GLU B 1 21 ? -8.008 -41 -0.48 1 94.69 21 GLU B O 1
ATOM 3146 N N . LEU B 1 22 ? -9.891 -40.5 -1.564 1 96.31 22 LEU B N 1
ATOM 3147 C CA . LEU B 1 22 ? -9.594 -39.062 -1.619 1 96.31 22 LEU B CA 1
ATOM 3148 C C . LEU B 1 22 ? -10.141 -38.344 -0.388 1 96.31 22 LEU B C 1
ATOM 3150 O O . LEU B 1 22 ? -9.781 -37.219 -0.127 1 96.31 22 LEU B O 1
ATOM 3154 N N . ARG B 1 23 ? -10.969 -39 0.337 1 95.75 23 ARG B N 1
ATOM 3155 C CA . ARG B 1 23 ? -11.68 -38.344 1.446 1 95.75 23 ARG B CA 1
ATOM 3156 C C . ARG B 1 23 ? -10.703 -37.688 2.408 1 95.75 23 ARG B C 1
ATOM 3158 O O . ARG B 1 23 ? -10.859 -36.5 2.746 1 95.75 23 ARG B O 1
ATOM 3165 N N . PRO B 1 24 ? -9.641 -38.375 2.861 1 95.75 24 PRO B N 1
ATOM 3166 C CA . PRO B 1 24 ? -8.711 -37.719 3.771 1 95.75 24 PRO B CA 1
ATOM 3167 C C . PRO B 1 24 ? -8.008 -36.5 3.127 1 95.75 24 PRO B C 1
ATOM 3169 O O . PRO B 1 24 ? -7.852 -35.469 3.762 1 95.75 24 PRO B O 1
ATOM 3172 N N . TRP B 1 25 ? -7.609 -36.719 1.922 1 95.06 25 TRP B N 1
ATOM 3173 C CA . TRP B 1 25 ? -6.918 -35.656 1.188 1 95.06 25 TRP B CA 1
ATOM 3174 C C . TRP B 1 25 ? -7.812 -34.438 1.027 1 95.06 25 TRP B C 1
ATOM 3176 O O . TRP B 1 25 ? -7.371 -33.312 1.231 1 95.06 25 TRP B O 1
ATOM 3186 N N . ALA B 1 26 ? -9.062 -34.625 0.733 1 95.81 26 ALA B N 1
ATOM 3187 C CA . ALA B 1 26 ? -10.031 -33.562 0.53 1 95.81 26 ALA B CA 1
ATOM 3188 C C . ALA B 1 26 ? -10.344 -32.844 1.844 1 95.81 26 ALA B C 1
ATOM 3190 O O . ALA B 1 26 ? -10.422 -31.609 1.888 1 95.81 26 ALA B O 1
ATOM 3191 N N . ARG B 1 27 ? -10.469 -33.562 2.859 1 94.06 27 ARG B N 1
ATOM 3192 C CA . ARG B 1 27 ? -10.773 -33 4.172 1 94.06 27 ARG B CA 1
ATOM 3193 C C . ARG B 1 27 ? -9.648 -32.094 4.645 1 94.06 27 ARG B C 1
ATOM 3195 O O . ARG B 1 27 ? -9.914 -31 5.152 1 94.06 27 ARG B O 1
ATOM 3202 N N . ASP B 1 28 ? -8.477 -32.531 4.426 1 93.75 28 ASP B N 1
ATOM 3203 C CA . ASP B 1 28 ? -7.312 -31.75 4.844 1 93.75 28 ASP B CA 1
ATOM 3204 C C . ASP B 1 28 ? -7.277 -30.391 4.148 1 93.75 28 ASP B C 1
ATOM 3206 O O . ASP B 1 28 ? -6.605 -29.469 4.613 1 93.75 28 ASP B O 1
ATOM 3210 N N . ARG B 1 29 ? -8.008 -30.281 3.096 1 93.38 29 ARG B N 1
ATOM 3211 C CA . ARG B 1 29 ? -7.961 -29.062 2.287 1 93.38 29 ARG B CA 1
ATOM 3212 C C . ARG B 1 29 ? -9.32 -28.391 2.244 1 93.38 29 ARG B C 1
ATOM 3214 O O . ARG B 1 29 ? -9.547 -27.484 1.438 1 93.38 29 ARG B O 1
ATOM 3221 N N . ASP B 1 30 ? -10.234 -28.906 3.104 1 93.81 30 ASP B N 1
ATOM 3222 C CA . ASP B 1 30 ? -11.594 -28.375 3.211 1 93.81 30 ASP B CA 1
ATOM 3223 C C . ASP B 1 30 ? -12.312 -28.422 1.862 1 93.81 30 ASP B C 1
ATOM 3225 O O . ASP B 1 30 ? -12.945 -27.438 1.461 1 93.81 30 ASP B O 1
ATOM 3229 N N . LEU B 1 31 ? -12.07 -29.531 1.122 1 96.31 31 LEU B N 1
ATOM 3230 C CA . LEU B 1 31 ? -12.727 -29.75 -0.16 1 96.31 31 LEU B CA 1
ATOM 3231 C C . LEU B 1 31 ? -13.859 -30.766 -0.022 1 96.31 31 LEU B C 1
ATOM 3233 O O . LEU B 1 31 ? -13.766 -31.703 0.78 1 96.31 31 LEU B O 1
ATOM 3237 N N . GLU B 1 32 ? -14.812 -30.547 -0.732 1 96.88 32 GLU B N 1
ATOM 3238 C CA . GLU B 1 32 ? -15.891 -31.531 -0.858 1 96.88 32 GLU B CA 1
ATOM 3239 C C . GLU B 1 32 ? -15.75 -32.344 -2.139 1 96.88 32 GLU B C 1
ATOM 3241 O O . GLU B 1 32 ? -15.266 -31.844 -3.154 1 96.88 32 GLU B O 1
ATOM 3246 N N . ILE B 1 33 ? -16.156 -33.625 -2.068 1 97.75 33 ILE B N 1
ATOM 3247 C CA . ILE B 1 33 ? -16.062 -34.5 -3.236 1 97.75 33 ILE B CA 1
ATOM 3248 C C . ILE B 1 33 ? -17.422 -34.656 -3.898 1 97.75 33 ILE B C 1
ATOM 3250 O O . ILE B 1 33 ? -18.391 -35.062 -3.26 1 97.75 33 ILE B O 1
ATOM 3254 N N . ALA B 1 34 ? -17.531 -34.188 -5.082 1 97.69 34 ALA B N 1
ATOM 3255 C CA . ALA B 1 34 ? -18.719 -34.406 -5.906 1 97.69 34 ALA B CA 1
ATOM 3256 C C . ALA B 1 34 ? -18.453 -35.438 -6.977 1 97.69 34 ALA B C 1
ATOM 3258 O O . ALA B 1 34 ? -17.312 -35.656 -7.398 1 97.69 34 ALA B O 1
ATOM 3259 N N . THR B 1 35 ? -19.5 -36.125 -7.398 1 97.75 35 THR B N 1
ATOM 3260 C CA . THR B 1 35 ? -19.359 -37.156 -8.414 1 97.75 35 THR B CA 1
ATOM 3261 C C . THR B 1 35 ? -20.391 -36.969 -9.531 1 97.75 35 THR B C 1
ATOM 3263 O O . THR B 1 35 ? -21.453 -36.375 -9.312 1 97.75 35 THR B O 1
ATOM 3266 N N . ALA B 1 36 ? -20.016 -37.312 -10.656 1 97.75 36 ALA B N 1
ATOM 3267 C CA . ALA B 1 36 ? -20.891 -37.406 -11.828 1 97.75 36 ALA B CA 1
ATOM 3268 C C . ALA B 1 36 ? -20.703 -38.719 -12.562 1 97.75 36 ALA B C 1
ATOM 3270 O O . ALA B 1 36 ? -19.578 -39.188 -12.742 1 97.75 36 ALA B O 1
ATOM 3271 N N . SER B 1 37 ? -21.766 -39.312 -13.062 1 96.88 37 SER B N 1
ATOM 3272 C CA . SER B 1 37 ? -21.703 -40.625 -13.688 1 96.88 37 SER B CA 1
ATOM 3273 C C . SER B 1 37 ? -21.688 -40.531 -15.203 1 96.88 37 SER B C 1
ATOM 3275 O O . SER B 1 37 ? -21.812 -41.531 -15.906 1 96.88 37 SER B O 1
ATOM 3277 N N . SER B 1 38 ? -21.703 -39.312 -15.664 1 96.06 38 SER B N 1
ATOM 3278 C CA . SER B 1 38 ? -21.641 -39.062 -17.109 1 96.06 38 SER B CA 1
ATOM 3279 C C . SER B 1 38 ? -21.062 -37.688 -17.391 1 96.06 38 SER B C 1
ATOM 3281 O O . SER B 1 38 ? -21 -36.844 -16.5 1 96.06 38 SER B O 1
ATOM 3283 N N . ALA B 1 39 ? -20.625 -37.5 -18.641 1 95.94 39 ALA B N 1
ATOM 3284 C CA . ALA B 1 39 ? -20.109 -36.188 -19.047 1 95.94 39 ALA B CA 1
ATOM 3285 C C . ALA B 1 39 ? -21.203 -35.125 -18.953 1 95.94 39 ALA B C 1
ATOM 3287 O O . ALA B 1 39 ? -20.938 -34 -18.594 1 95.94 39 ALA B O 1
ATOM 3288 N N . GLU B 1 40 ? -22.422 -35.531 -19.266 1 95.5 40 GLU B N 1
ATOM 3289 C CA . GLU B 1 40 ? -23.547 -34.594 -19.203 1 95.5 40 GLU B CA 1
ATOM 3290 C C . GLU B 1 40 ? -23.828 -34.156 -17.781 1 95.5 40 GLU B C 1
ATOM 3292 O O . GLU B 1 40 ? -24.062 -32.969 -17.531 1 95.5 40 GLU B O 1
ATOM 3297 N N . GLU B 1 41 ? -23.75 -35.094 -16.922 1 96.88 41 GLU B N 1
ATOM 3298 C CA . GLU B 1 41 ? -23.938 -34.75 -15.516 1 96.88 41 GLU B CA 1
ATOM 3299 C C . GLU B 1 41 ? -22.828 -33.844 -15 1 96.88 41 GLU B C 1
ATOM 3301 O O . GLU B 1 41 ? -23.078 -32.906 -14.234 1 96.88 41 GLU B O 1
ATOM 3306 N N . ALA B 1 42 ? -21.672 -34.156 -15.406 1 97.81 42 ALA B N 1
ATOM 3307 C CA . ALA B 1 42 ? -20.516 -33.344 -15.023 1 97.81 42 ALA B CA 1
ATOM 3308 C C . ALA B 1 42 ? -20.672 -31.906 -15.539 1 97.81 42 ALA B C 1
ATOM 3310 O O . ALA B 1 42 ? -20.422 -30.938 -14.805 1 97.81 42 ALA B O 1
ATOM 3311 N N . GLN B 1 43 ? -21.094 -31.734 -16.766 1 96.56 43 GLN B N 1
ATOM 3312 C CA . GLN B 1 43 ? -21.281 -30.422 -17.375 1 96.56 43 GLN B CA 1
ATOM 3313 C C . GLN B 1 43 ? -22.344 -29.625 -16.625 1 96.56 43 GLN B C 1
ATOM 3315 O O . GLN B 1 43 ? -22.188 -28.406 -16.422 1 96.56 43 GLN B O 1
ATOM 3320 N N . ARG B 1 44 ? -23.375 -30.281 -16.25 1 96.44 44 ARG B N 1
ATOM 3321 C CA . ARG B 1 44 ? -24.438 -29.625 -15.477 1 96.44 44 ARG B CA 1
ATOM 3322 C C . ARG B 1 44 ? -23.891 -29.141 -14.133 1 96.44 44 ARG B C 1
ATOM 3324 O O . ARG B 1 44 ? -24.172 -28.016 -13.711 1 96.44 44 ARG B O 1
ATOM 3331 N N . PHE B 1 45 ? -23.156 -29.984 -13.508 1 96.94 45 PHE B N 1
ATOM 3332 C CA . PHE B 1 45 ? -22.578 -29.625 -12.219 1 96.94 45 PHE B CA 1
ATOM 3333 C C . PHE B 1 45 ? -21.656 -28.422 -12.367 1 96.94 45 PHE B C 1
ATOM 3335 O O . PHE B 1 45 ? -21.719 -27.484 -11.57 1 96.94 45 PHE B O 1
ATOM 3342 N N . LEU B 1 46 ? -20.812 -28.438 -13.359 1 96.75 46 LEU B N 1
ATOM 3343 C CA . LEU B 1 46 ? -19.875 -27.359 -13.617 1 96.75 46 LEU B CA 1
ATOM 3344 C C . LEU B 1 46 ? -20.594 -26.047 -13.922 1 96.75 46 LEU B C 1
ATOM 3346 O O . LEU B 1 46 ? -20.219 -24.984 -13.43 1 96.75 46 LEU B O 1
ATOM 3350 N N . ALA B 1 47 ? -21.641 -26.156 -14.727 1 95.12 47 ALA B N 1
ATOM 3351 C CA . ALA B 1 47 ? -22.391 -24.953 -15.094 1 95.12 47 ALA B CA 1
ATOM 3352 C C . ALA B 1 47 ? -22.969 -24.266 -13.867 1 95.12 47 ALA B C 1
ATOM 3354 O O . ALA B 1 47 ? -23.016 -23.031 -13.805 1 95.12 47 ALA B O 1
ATOM 3355 N N . ASN B 1 48 ? -23.266 -25.047 -12.836 1 94.5 48 ASN B N 1
ATOM 3356 C CA . ASN B 1 48 ? -23.938 -24.5 -11.656 1 94.5 48 ASN B CA 1
ATOM 3357 C C . ASN B 1 48 ? -22.938 -24.156 -10.555 1 94.5 48 ASN B C 1
ATOM 3359 O O . ASN B 1 48 ? -23.25 -23.375 -9.656 1 94.5 48 ASN B O 1
ATOM 3363 N N . ASN B 1 49 ? -21.703 -24.812 -10.672 1 93.88 49 ASN B N 1
ATOM 3364 C CA . ASN B 1 49 ? -20.828 -24.703 -9.516 1 93.88 49 ASN B CA 1
ATOM 3365 C C . ASN B 1 49 ? -19.406 -24.359 -9.938 1 93.88 49 ASN B C 1
ATOM 3367 O O . ASN B 1 49 ? -18.453 -24.594 -9.18 1 93.88 49 ASN B O 1
ATOM 3371 N N . TYR B 1 50 ? -19.156 -23.828 -11.094 1 92.25 50 TYR B N 1
ATOM 3372 C CA . TYR B 1 50 ? -17.812 -23.688 -11.648 1 92.25 50 TYR B CA 1
ATOM 3373 C C . TYR B 1 50 ? -16.953 -22.797 -10.766 1 92.25 50 TYR B C 1
ATOM 3375 O O . TYR B 1 50 ? -15.727 -22.969 -10.703 1 92.25 50 TYR B O 1
ATOM 3383 N N . LEU B 1 51 ? -17.516 -21.891 -10 1 89.44 51 LEU B N 1
ATOM 3384 C CA . LEU B 1 51 ? -16.766 -20.969 -9.156 1 89.44 51 LEU B CA 1
ATOM 3385 C C . LEU B 1 51 ? -16.172 -21.703 -7.953 1 89.44 51 LEU B C 1
ATOM 3387 O O . LEU B 1 51 ? -15.203 -21.234 -7.355 1 89.44 51 LEU B O 1
ATOM 3391 N N . ASP B 1 52 ? -16.75 -22.875 -7.699 1 94.12 52 ASP B N 1
ATOM 3392 C CA . ASP B 1 52 ? -16.344 -23.578 -6.48 1 94.12 52 ASP B CA 1
ATOM 3393 C C . ASP B 1 52 ? -15.617 -24.875 -6.809 1 94.12 52 ASP B C 1
ATOM 3395 O O . ASP B 1 52 ? -15.203 -25.609 -5.906 1 94.12 52 ASP B O 1
ATOM 3399 N N . VAL B 1 53 ? -15.445 -25.141 -8.039 1 96.25 53 VAL B N 1
ATOM 3400 C CA . VAL B 1 53 ? -14.773 -26.375 -8.422 1 96.25 53 VAL B CA 1
ATOM 3401 C C . VAL B 1 53 ? -13.281 -26.125 -8.609 1 96.25 53 VAL B C 1
ATOM 3403 O O . VAL B 1 53 ? -12.891 -25.203 -9.336 1 96.25 53 VAL B O 1
ATOM 3406 N N . VAL B 1 54 ? -12.477 -26.984 -7.992 1 96.5 54 VAL B N 1
ATOM 3407 C CA . VAL B 1 54 ? -11.031 -26.812 -8.023 1 96.5 54 VAL B CA 1
ATOM 3408 C C . VAL B 1 54 ? -10.422 -27.766 -9.055 1 96.5 54 VAL B C 1
ATOM 3410 O O . VAL B 1 54 ? -9.562 -27.359 -9.844 1 96.5 54 VAL B O 1
ATOM 3413 N N . ILE B 1 55 ? -10.852 -28.984 -9.016 1 96.94 55 ILE B N 1
ATOM 3414 C CA . ILE B 1 55 ? -10.297 -30.047 -9.852 1 96.94 55 ILE B CA 1
ATOM 3415 C C . ILE B 1 55 ? -11.422 -30.859 -10.469 1 96.94 55 ILE B C 1
ATOM 3417 O O . ILE B 1 55 ? -12.43 -31.141 -9.812 1 96.94 55 ILE B O 1
ATOM 3421 N N . VAL B 1 56 ? -11.258 -31.203 -11.703 1 97.19 56 VAL B N 1
ATOM 3422 C CA . VAL B 1 56 ? -12.086 -32.219 -12.359 1 97.19 56 VAL B CA 1
ATOM 3423 C C . VAL B 1 56 ? -11.219 -33.406 -12.742 1 97.19 56 VAL B C 1
ATOM 3425 O O . VAL B 1 56 ? -10.203 -33.281 -13.422 1 97.19 56 VAL B O 1
ATOM 3428 N N . LEU B 1 57 ? -11.492 -34.531 -12.203 1 96.06 57 LEU B N 1
ATOM 3429 C CA . LEU B 1 57 ? -10.875 -35.781 -12.57 1 96.06 57 LEU B CA 1
ATOM 3430 C C . LEU B 1 57 ? -11.844 -36.656 -13.359 1 96.06 57 LEU B C 1
ATOM 3432 O O . LEU B 1 57 ? -12.859 -37.125 -12.828 1 96.06 57 LEU B O 1
ATOM 3436 N N . SER B 1 58 ? -11.5 -36.875 -14.594 1 94.19 58 SER B N 1
ATOM 3437 C CA . SER B 1 58 ? -12.461 -37.531 -15.469 1 94.19 58 SER B CA 1
ATOM 3438 C C . SER B 1 58 ? -11.875 -38.812 -16.062 1 94.19 58 SER B C 1
ATOM 3440 O O . SER B 1 58 ? -10.711 -38.844 -16.453 1 94.19 58 SER B O 1
ATOM 3442 N N . ASP B 1 59 ? -12.719 -39.781 -16.156 1 91.62 59 ASP B N 1
ATOM 3443 C CA . ASP B 1 59 ? -12.406 -40.969 -16.953 1 91.62 59 ASP B CA 1
ATOM 3444 C C . ASP B 1 59 ? -12.352 -40.625 -18.438 1 91.62 59 ASP B C 1
ATOM 3446 O O . ASP B 1 59 ? -13.055 -39.719 -18.906 1 91.62 59 ASP B O 1
ATOM 3450 N N . GLN B 1 60 ? -11.562 -41.344 -19.109 1 86.19 60 GLN B N 1
ATOM 3451 C CA . GLN B 1 60 ? -11.414 -41.125 -20.547 1 86.19 60 GLN B CA 1
ATOM 3452 C C . GLN B 1 60 ? -12.539 -41.781 -21.328 1 86.19 60 GLN B C 1
ATOM 3454 O O . GLN B 1 60 ? -13.055 -41.219 -22.297 1 86.19 60 GLN B O 1
ATOM 3459 N N . ARG B 1 61 ? -12.836 -42.969 -20.938 1 87.75 61 ARG B N 1
ATOM 3460 C CA . ARG B 1 61 ? -13.805 -43.75 -21.703 1 87.75 61 ARG B CA 1
ATOM 3461 C C . ARG B 1 61 ? -15.148 -43.812 -20.984 1 87.75 61 ARG B C 1
ATOM 3463 O O . ARG B 1 61 ? -15.266 -44.469 -19.938 1 87.75 61 ARG B O 1
ATOM 3470 N N . MET B 1 62 ? -16.125 -43.156 -21.453 1 90.19 62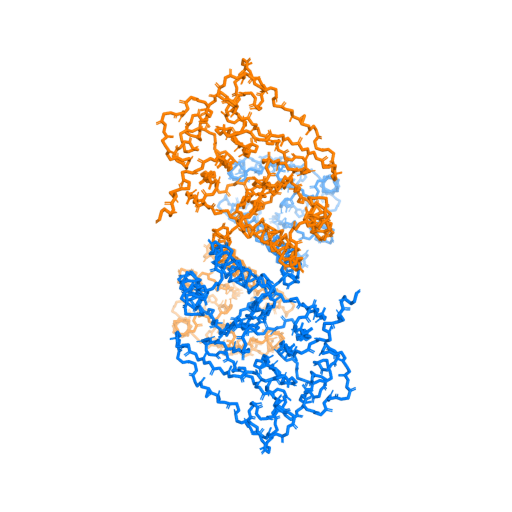 MET B N 1
ATOM 3471 C CA . MET B 1 62 ? -17.5 -43.188 -20.984 1 90.19 62 MET B CA 1
ATOM 3472 C C . MET B 1 62 ? -18.484 -43.156 -22.156 1 90.19 62 MET B C 1
ATOM 3474 O O . MET B 1 62 ? -18.125 -42.75 -23.266 1 90.19 62 MET B O 1
ATOM 3478 N N . PRO B 1 63 ? -19.672 -43.75 -21.891 1 91.44 63 PRO B N 1
ATOM 3479 C CA . PRO B 1 63 ? -20.672 -43.625 -22.953 1 91.44 63 PRO B CA 1
ATOM 3480 C C . PRO B 1 63 ? -20.969 -42.188 -23.312 1 91.44 63 PRO B C 1
ATOM 3482 O O . PRO B 1 63 ? -21.062 -41.312 -22.438 1 91.44 63 PRO B O 1
ATOM 3485 N N . GLY B 1 64 ? -21 -42 -24.641 1 90.62 64 GLY B N 1
ATOM 3486 C CA . GLY B 1 64 ? -21.281 -40.625 -25.094 1 90.62 64 GLY B CA 1
ATOM 3487 C C . GLY B 1 64 ? -20.047 -39.781 -25.266 1 90.62 64 GLY B C 1
ATOM 3488 O O . GLY B 1 64 ? -19.109 -40.188 -25.969 1 90.62 64 GLY B O 1
ATOM 3489 N N . THR B 1 65 ? -20 -38.688 -24.547 1 89.31 65 THR B N 1
ATOM 3490 C CA . THR B 1 65 ? -18.875 -37.75 -24.609 1 89.31 65 THR B CA 1
ATOM 3491 C C . THR B 1 65 ? -17.656 -38.312 -23.875 1 89.31 65 THR B C 1
ATOM 3493 O O . THR B 1 65 ? -17.766 -38.75 -22.719 1 89.31 65 THR B O 1
ATOM 3496 N N . LYS B 1 66 ? -16.531 -38.281 -24.438 1 87.81 66 LYS B N 1
ATOM 3497 C CA . LYS B 1 66 ? -15.312 -38.844 -23.859 1 87.81 66 LYS B CA 1
ATOM 3498 C C . LYS B 1 66 ? -14.68 -37.875 -22.875 1 87.81 66 LYS B C 1
ATOM 3500 O O . LYS B 1 66 ? -14.969 -36.656 -22.906 1 87.81 66 LYS B O 1
ATOM 3505 N N . GLY B 1 67 ? -13.906 -38.438 -22.047 1 89.06 67 GLY B N 1
ATOM 3506 C CA . GLY B 1 67 ? -13.281 -37.656 -21 1 89.06 67 GLY B CA 1
ATOM 3507 C C . GLY B 1 67 ? -12.469 -36.5 -21.547 1 89.06 67 GLY B C 1
ATOM 3508 O O . GLY B 1 67 ? -12.523 -35.375 -21.016 1 89.06 67 GLY B O 1
ATOM 3509 N N . HIS B 1 68 ? -11.648 -36.656 -22.641 1 83.81 68 HIS B N 1
ATOM 3510 C CA . HIS B 1 68 ? -10.812 -35.594 -23.188 1 83.81 68 HIS B CA 1
ATOM 3511 C C . HIS B 1 68 ? -11.656 -34.469 -23.766 1 83.81 68 HIS B C 1
ATOM 3513 O O . HIS B 1 68 ? -11.25 -33.312 -23.734 1 83.81 68 HIS B O 1
ATOM 3519 N N . GLU B 1 69 ? -12.82 -34.781 -24.312 1 87.31 69 GLU B N 1
ATOM 3520 C CA . GLU B 1 69 ? -13.734 -33.781 -24.828 1 87.31 69 GLU B CA 1
ATOM 3521 C C . GLU B 1 69 ? -14.344 -32.969 -23.703 1 87.31 69 GLU B C 1
ATOM 3523 O O . GLU B 1 69 ? -14.469 -31.734 -2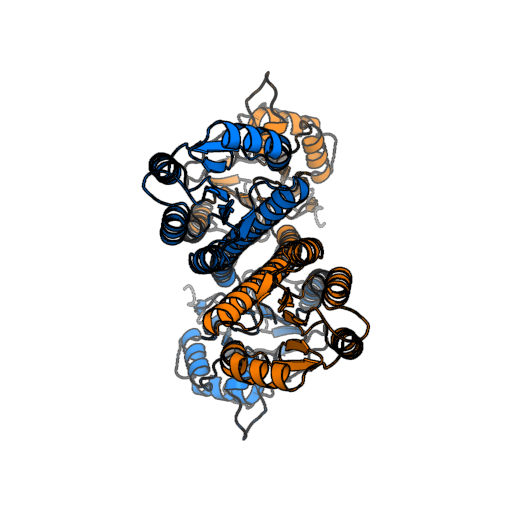3.828 1 87.31 69 GLU B O 1
ATOM 3528 N N . LEU B 1 70 ? -14.727 -33.688 -22.656 1 91.81 70 LEU B N 1
ATOM 3529 C CA . LEU B 1 70 ? -15.258 -33 -21.484 1 91.81 70 LEU B CA 1
ATOM 3530 C C . LEU B 1 70 ? -14.227 -32.031 -20.906 1 91.81 70 LEU B C 1
ATOM 3532 O O . LEU B 1 70 ? -14.547 -30.875 -20.625 1 91.81 70 LEU B O 1
ATOM 3536 N N . LEU B 1 71 ? -13.016 -32.438 -20.734 1 91.38 71 LEU B N 1
ATOM 3537 C CA . LEU B 1 71 ? -11.953 -31.625 -20.141 1 91.38 71 LEU B CA 1
ATOM 3538 C C . LEU B 1 71 ? -11.594 -30.453 -21.047 1 91.38 71 LEU B C 1
ATOM 3540 O O . LEU B 1 71 ? -11.234 -29.375 -20.562 1 91.38 71 LEU B O 1
ATOM 3544 N N . ALA B 1 72 ? -11.68 -30.641 -22.375 1 86.25 72 ALA B N 1
ATOM 3545 C CA . ALA B 1 72 ? -11.453 -29.562 -23.312 1 86.25 72 ALA B CA 1
ATOM 3546 C C . ALA B 1 72 ? -12.508 -28.469 -23.172 1 86.25 72 ALA B C 1
ATOM 3548 O O . ALA B 1 72 ? -12.18 -27.281 -23.203 1 86.25 72 ALA B O 1
ATOM 3549 N N . LEU B 1 73 ? -13.703 -28.922 -23.047 1 89.25 73 LEU B N 1
ATOM 3550 C CA . LEU B 1 73 ? -14.789 -27.984 -22.812 1 89.25 73 LEU B CA 1
ATOM 3551 C C . LEU B 1 73 ? -14.57 -27.219 -21.5 1 89.25 73 LEU B C 1
ATOM 3553 O O . LEU B 1 73 ? -14.805 -26.016 -21.438 1 89.25 73 LEU B O 1
ATOM 3557 N N . CYS B 1 74 ? -14.148 -27.922 -20.5 1 92.5 74 CYS B N 1
ATOM 3558 C CA . CYS B 1 74 ? -13.867 -27.312 -19.203 1 92.5 74 CYS B CA 1
ATOM 3559 C C . CYS B 1 74 ? -12.766 -26.266 -19.312 1 92.5 74 CYS B C 1
ATOM 3561 O O . CYS B 1 74 ? -12.867 -25.188 -18.734 1 92.5 74 CYS B O 1
ATOM 3563 N N . GLU B 1 75 ? -11.789 -26.562 -20.047 1 89 75 GLU B N 1
ATOM 3564 C CA . GLU B 1 75 ? -10.688 -25.609 -20.25 1 89 75 GLU B CA 1
ATOM 3565 C C . GLU B 1 75 ? -11.18 -24.328 -20.891 1 89 75 GLU B C 1
ATOM 3567 O O . GLU B 1 75 ? -10.781 -23.234 -20.5 1 89 75 GLU B O 1
ATOM 3572 N N . GLN B 1 76 ? -12.023 -24.469 -21.891 1 87.38 76 GLN B N 1
ATOM 3573 C CA . GLN B 1 76 ? -12.523 -23.328 -22.641 1 87.38 76 GLN B CA 1
ATOM 3574 C C . GLN B 1 76 ? -13.438 -22.453 -21.781 1 87.38 76 GLN B C 1
ATOM 3576 O O . GLN B 1 76 ? -13.336 -21.219 -21.812 1 87.38 76 GLN B O 1
ATOM 3581 N N . ARG B 1 77 ? -14.25 -23.125 -21 1 91.81 77 ARG B N 1
ATOM 3582 C CA . ARG B 1 77 ? -15.281 -22.391 -20.266 1 91.81 77 ARG B CA 1
ATOM 3583 C C . ARG B 1 77 ? -14.781 -21.984 -18.891 1 91.81 77 ARG B C 1
ATOM 3585 O O . ARG B 1 77 ? -15.148 -20.922 -18.375 1 91.81 77 ARG B O 1
ATOM 3592 N N . TYR B 1 78 ? -14.016 -22.906 -18.344 1 92.5 78 TYR B N 1
ATOM 3593 C CA . TYR B 1 78 ? -13.562 -22.719 -16.969 1 92.5 78 TYR B CA 1
ATOM 3594 C C . TYR B 1 78 ? -12.07 -22.969 -16.844 1 92.5 78 TYR B C 1
ATOM 3596 O O . TYR B 1 78 ? -11.648 -23.906 -16.141 1 92.5 78 TYR B O 1
ATOM 3604 N N . PRO B 1 79 ? -11.234 -22.062 -17.344 1 87.62 79 PRO B N 1
ATOM 3605 C CA . PRO B 1 79 ? -9.797 -22.312 -17.453 1 87.62 79 PRO B CA 1
ATOM 3606 C C . PRO B 1 79 ? -9.109 -22.391 -16.094 1 87.62 79 PRO B C 1
ATOM 3608 O O . PRO B 1 79 ? -7.992 -22.906 -15.984 1 87.62 79 PRO B O 1
ATOM 3611 N N . GLU B 1 80 ? -9.766 -21.969 -15.055 1 88.31 80 GLU B N 1
ATOM 3612 C CA . GLU B 1 80 ? -9.141 -21.953 -13.742 1 88.31 80 GLU B CA 1
ATOM 3613 C C . GLU B 1 80 ? -9.211 -23.328 -13.078 1 88.31 80 GLU B C 1
ATOM 3615 O O . GLU B 1 80 ? -8.469 -23.609 -12.133 1 88.31 80 GLU B O 1
ATOM 3620 N N . ILE B 1 81 ? -10.086 -24.172 -13.586 1 94 81 ILE B N 1
ATOM 3621 C CA . ILE B 1 81 ? -10.273 -25.484 -13 1 94 81 ILE B CA 1
ATOM 3622 C C . ILE B 1 81 ? -9.18 -26.422 -13.484 1 94 81 ILE B C 1
ATOM 3624 O O . ILE B 1 81 ? -8.844 -26.438 -14.672 1 94 81 ILE B O 1
ATOM 3628 N N . MET B 1 82 ? -8.586 -27.078 -12.508 1 93.31 82 MET B N 1
ATOM 3629 C CA . MET B 1 82 ? -7.57 -28.062 -12.867 1 93.31 82 MET B CA 1
ATOM 3630 C C . MET B 1 82 ? -8.211 -29.312 -13.461 1 93.31 82 MET B C 1
ATOM 3632 O O . MET B 1 82 ? -9.203 -29.812 -12.93 1 93.31 82 MET B O 1
ATOM 3636 N N . ARG B 1 83 ? -7.648 -29.766 -14.523 1 92.69 83 ARG B N 1
ATOM 3637 C CA . ARG B 1 83 ? -8.227 -30.859 -15.297 1 92.69 83 ARG B CA 1
ATOM 3638 C C . ARG B 1 83 ? -7.305 -32.062 -15.32 1 92.69 83 ARG B C 1
ATOM 3640 O O . ARG B 1 83 ? -6.188 -31.984 -15.844 1 92.69 83 ARG B O 1
ATOM 3647 N N . LEU B 1 84 ? -7.781 -33.156 -14.781 1 90.75 84 LEU B N 1
ATOM 3648 C CA . LEU B 1 84 ? -7.023 -34.375 -14.766 1 90.75 84 LEU B CA 1
ATOM 3649 C C . LEU B 1 84 ? -7.793 -35.5 -15.461 1 90.75 84 LEU B C 1
ATOM 3651 O O . LEU B 1 84 ? -9.023 -35.562 -15.375 1 90.75 84 LEU B O 1
ATOM 3655 N N . MET B 1 85 ? -7.055 -36.406 -16.109 1 87.75 85 MET B N 1
ATOM 3656 C CA . MET B 1 85 ? -7.656 -37.531 -16.797 1 87.75 85 MET B CA 1
ATOM 3657 C C . MET B 1 85 ? -7.27 -38.844 -16.109 1 87.75 85 MET B C 1
ATOM 3659 O O . MET B 1 85 ? -6.109 -39.062 -15.742 1 87.75 85 MET B O 1
ATOM 3663 N N . LEU B 1 86 ? -8.25 -39.656 -15.781 1 87.12 86 LEU B N 1
ATOM 3664 C CA . LEU B 1 86 ? -8.047 -41 -15.305 1 87.12 86 LEU B CA 1
ATOM 3665 C C . LEU B 1 86 ? -8.234 -42.031 -16.438 1 87.12 86 LEU B C 1
ATOM 3667 O O . LEU B 1 86 ? -9.305 -42.094 -17.031 1 87.12 86 LEU B O 1
ATOM 3671 N N . THR B 1 87 ? -7.199 -42.719 -16.797 1 79.38 87 THR B N 1
ATOM 3672 C CA . THR B 1 87 ? -7.316 -43.531 -18.016 1 79.38 87 THR B CA 1
ATOM 3673 C C . THR B 1 87 ? -6.715 -44.906 -17.797 1 79.38 87 THR B C 1
ATOM 3675 O O . THR B 1 87 ? -5.781 -45.094 -17.016 1 79.38 87 THR B O 1
ATOM 3678 N N . GLY B 1 88 ? -7.352 -45.938 -18.203 1 73.25 88 GLY B N 1
ATOM 3679 C CA . GLY B 1 88 ? -6.816 -47.281 -18.25 1 73.25 88 GLY B CA 1
ATOM 3680 C C . GLY B 1 88 ? -5.859 -47.5 -19.406 1 73.25 88 GLY B C 1
ATOM 3681 O O . GLY B 1 88 ? -5.133 -48.5 -19.422 1 73.25 88 GLY B O 1
ATOM 3682 N N . TYR B 1 89 ? -6.07 -46.75 -20.547 1 60.19 89 TYR B N 1
ATOM 3683 C CA . TYR B 1 89 ? -5.523 -47.156 -21.828 1 60.19 89 TYR B CA 1
ATOM 3684 C C . TYR B 1 89 ? -4.055 -46.781 -21.953 1 6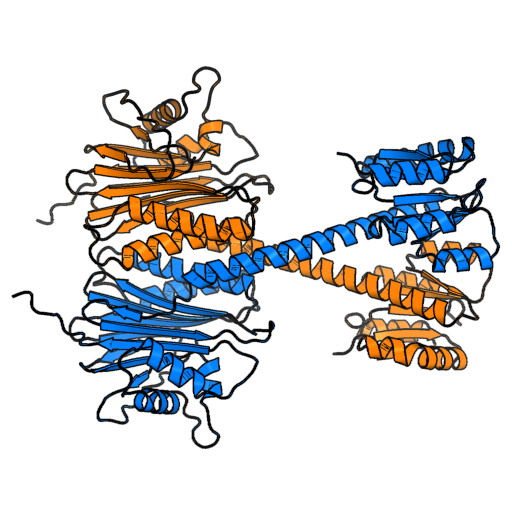0.19 89 TYR B C 1
ATOM 3686 O O . TYR B 1 89 ? -3.645 -45.719 -21.484 1 60.19 89 TYR B O 1
ATOM 3694 N N . THR B 1 90 ? -3.236 -47.688 -22.078 1 55.5 90 THR B N 1
ATOM 3695 C CA . THR B 1 90 ? -1.801 -47.75 -22.328 1 55.5 90 THR B CA 1
ATOM 3696 C C . THR B 1 90 ? -1.456 -47.062 -23.641 1 55.5 90 THR B C 1
ATOM 3698 O O . THR B 1 90 ? -0.289 -47 -24.031 1 55.5 90 THR B O 1
ATOM 3701 N N . ASP B 1 91 ? -2.449 -46.688 -24.438 1 53.91 91 ASP B N 1
ATOM 3702 C CA . ASP B 1 91 ? -1.96 -46.25 -25.734 1 53.91 91 ASP B CA 1
ATOM 3703 C C . ASP B 1 91 ? -1.419 -44.844 -25.672 1 53.91 91 ASP B C 1
ATOM 3705 O O . ASP B 1 91 ? -2.121 -43.906 -25.234 1 53.91 91 ASP B O 1
ATOM 3709 N N . ILE B 1 92 ? -0.234 -44.719 -25.938 1 53.75 92 ILE B N 1
ATOM 3710 C CA . ILE B 1 92 ? 0.577 -43.5 -25.938 1 53.75 92 ILE B CA 1
ATOM 3711 C C . ILE B 1 92 ? -0.147 -42.406 -26.719 1 53.75 92 ILE B C 1
ATOM 3713 O O . ILE B 1 92 ? -0.039 -41.219 -26.375 1 53.75 92 ILE B O 1
ATOM 3717 N N . LYS B 1 93 ? -0.88 -42.781 -27.812 1 57.91 93 LYS B N 1
ATOM 3718 C CA . LYS B 1 93 ? -1.577 -41.781 -28.641 1 57.91 93 LYS B CA 1
ATOM 3719 C C . LYS B 1 93 ? -2.678 -41.094 -27.859 1 57.91 93 LYS B C 1
ATOM 3721 O O . LYS B 1 93 ? -2.883 -39.875 -28.016 1 57.91 93 LYS B O 1
ATOM 3726 N N . ASP B 1 94 ? -3.283 -41.844 -27.016 1 59.03 94 ASP B N 1
ATOM 3727 C CA . ASP B 1 94 ? -4.375 -41.312 -26.203 1 59.03 94 ASP B CA 1
ATOM 3728 C C . ASP B 1 94 ? -3.85 -40.344 -25.141 1 59.03 94 ASP B C 1
ATOM 3730 O O . ASP B 1 94 ? -4.465 -39.312 -24.875 1 59.03 94 ASP B O 1
ATOM 3734 N N . ILE B 1 95 ? -2.732 -40.719 -24.688 1 58.66 95 ILE B N 1
ATOM 3735 C CA . ILE B 1 95 ? -2.088 -39.875 -23.688 1 58.66 95 ILE B CA 1
ATOM 3736 C C . ILE B 1 95 ? -1.667 -38.562 -24.297 1 58.66 95 ILE B C 1
ATOM 3738 O O . ILE B 1 95 ? -1.863 -37.5 -23.703 1 58.66 95 ILE B O 1
ATOM 3742 N N . THR B 1 96 ? -1.14 -38.688 -25.5 1 57.91 96 THR B N 1
ATOM 3743 C CA . THR B 1 96 ? -0.678 -37.5 -26.188 1 57.91 96 THR B CA 1
ATOM 3744 C C . THR B 1 96 ? -1.844 -36.531 -26.484 1 57.91 96 THR B C 1
ATOM 3746 O O . THR B 1 96 ? -1.71 -35.312 -26.359 1 57.91 96 THR B O 1
ATOM 3749 N N . SER B 1 97 ? -2.943 -37.156 -26.953 1 58.88 97 SER B N 1
ATOM 3750 C CA . SER B 1 97 ? -4.125 -36.344 -27.234 1 58.88 97 SER B CA 1
ATOM 3751 C C . SER B 1 97 ? -4.613 -35.625 -25.969 1 58.88 97 SER B C 1
ATOM 3753 O O . SER B 1 97 ? -5.059 -34.469 -26.047 1 58.88 97 SER B O 1
ATOM 3755 N N . ALA B 1 98 ? -4.508 -36.281 -24.891 1 58.34 98 ALA B N 1
ATOM 3756 C CA . ALA B 1 98 ? -4.949 -35.719 -23.609 1 58.34 98 ALA B CA 1
ATOM 3757 C C . ALA B 1 98 ? -4.102 -34.531 -23.219 1 58.34 98 ALA B C 1
ATOM 3759 O O . ALA B 1 98 ? -4.625 -33.5 -22.75 1 58.34 98 ALA B O 1
ATOM 3760 N N . ILE B 1 99 ? -2.91 -34.688 -23.484 1 58.25 99 ILE B N 1
ATOM 3761 C CA . ILE B 1 99 ? -1.966 -33.625 -23.156 1 58.25 99 ILE B CA 1
ATOM 3762 C C . ILE B 1 99 ? -2.289 -32.375 -23.969 1 58.25 99 ILE B C 1
ATOM 3764 O O . ILE B 1 99 ? -2.312 -31.266 -23.422 1 58.25 99 ILE B O 1
ATOM 3768 N N . ARG B 1 100 ? -2.699 -32.688 -25.219 1 58.16 100 ARG B N 1
ATOM 3769 C CA . ARG B 1 100 ? -3 -31.594 -26.141 1 58.16 100 ARG B CA 1
ATOM 3770 C C . ARG B 1 100 ? -4.312 -30.922 -25.766 1 58.16 100 ARG B C 1
ATOM 3772 O O . ARG B 1 100 ? -4.547 -29.766 -26.125 1 58.16 100 ARG B O 1
ATOM 3779 N N . SER B 1 101 ? -5.09 -31.688 -25.016 1 58.22 101 SER B N 1
ATOM 3780 C CA . SER B 1 101 ? -6.41 -31.156 -24.672 1 58.22 101 SER B CA 1
ATOM 3781 C C . SER B 1 101 ? -6.34 -30.203 -23.5 1 58.22 101 SER B C 1
ATOM 3783 O O . SER B 1 101 ? -7.371 -29.719 -23.016 1 58.22 101 SER B O 1
ATOM 3785 N N . GLY B 1 102 ? -5.242 -29.859 -23.125 1 67.69 102 GLY B N 1
ATOM 3786 C CA . GLY B 1 102 ? -5.125 -28.859 -22.078 1 67.69 102 GLY B CA 1
ATOM 3787 C C . GLY B 1 102 ? -5.262 -29.453 -20.688 1 67.69 102 GLY B C 1
ATOM 3788 O O . GLY B 1 102 ? -5.668 -28.766 -19.75 1 67.69 102 GLY B O 1
ATOM 3789 N N . ILE B 1 103 ? -5.117 -30.766 -20.656 1 76.25 103 ILE B N 1
ATOM 3790 C CA . ILE B 1 103 ? -5.223 -31.391 -19.328 1 76.25 103 ILE B CA 1
ATOM 3791 C C . ILE B 1 103 ? -3.965 -31.078 -18.516 1 76.25 103 ILE B C 1
ATOM 3793 O O . ILE B 1 103 ? -2.891 -30.859 -19.094 1 76.25 103 ILE B O 1
ATOM 3797 N N . ASN B 1 104 ? -4.129 -31.016 -17.25 1 75.62 104 ASN B N 1
ATOM 3798 C CA . ASN B 1 104 ? -3.01 -30.719 -16.359 1 75.62 104 ASN B CA 1
ATOM 3799 C C . ASN B 1 104 ? -2.176 -31.969 -16.062 1 75.62 104 ASN B C 1
ATOM 3801 O O . ASN B 1 104 ? -0.967 -31.875 -15.844 1 75.62 104 ASN B O 1
ATOM 3805 N N . SER B 1 105 ? -2.848 -33.062 -16.016 1 77.06 105 SER B N 1
ATOM 3806 C CA . SER B 1 105 ? -2.158 -34.312 -15.758 1 77.06 105 SER B CA 1
ATOM 3807 C C . SER B 1 105 ? -3.045 -35.531 -16.078 1 77.06 105 SER B C 1
ATOM 3809 O O . SER B 1 105 ? -4.223 -35.344 -16.406 1 77.06 105 SER B O 1
ATOM 3811 N N . PHE B 1 106 ? -2.41 -36.688 -16.062 1 78.12 106 PHE B N 1
ATOM 3812 C CA . PHE B 1 106 ? -3.168 -37.906 -16.234 1 78.12 106 PHE B CA 1
ATOM 3813 C C . PHE B 1 106 ? -2.758 -38.938 -15.188 1 78.12 106 PHE B C 1
ATOM 3815 O O . PHE B 1 106 ? -1.638 -38.906 -14.672 1 78.12 106 PHE B O 1
ATOM 3822 N N . ILE B 1 107 ? -3.713 -39.781 -14.836 1 80.88 107 ILE B N 1
ATOM 3823 C CA . ILE B 1 107 ? -3.52 -40.844 -13.883 1 80.88 107 ILE B CA 1
ATOM 3824 C C . ILE B 1 107 ? -3.957 -42.188 -14.508 1 80.88 107 ILE B C 1
ATOM 3826 O O . ILE B 1 107 ? -5.004 -42.25 -15.156 1 80.88 107 ILE B O 1
ATOM 3830 N N . LEU B 1 108 ? -3.178 -43.219 -14.289 1 78.62 108 LEU B N 1
ATOM 3831 C CA . LEU B 1 108 ? -3.465 -44.5 -14.914 1 78.62 108 LEU B CA 1
ATOM 3832 C C . LEU B 1 108 ? -4.402 -45.312 -14.047 1 78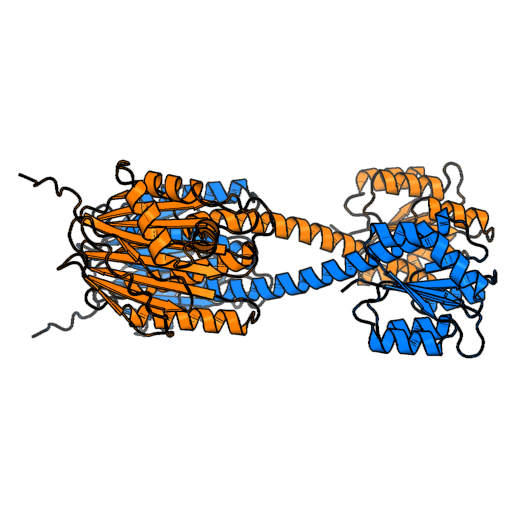.62 108 LEU B C 1
ATOM 3834 O O . LEU B 1 108 ? -4.332 -45.25 -12.812 1 78.62 108 LEU B O 1
ATOM 3838 N N . LYS B 1 109 ? -5.289 -46.125 -14.711 1 81.44 109 LYS B N 1
ATOM 3839 C CA . LYS B 1 109 ? -6.09 -47.156 -14.062 1 81.44 109 LYS B CA 1
ATOM 3840 C C . LYS B 1 109 ? -5.441 -48.531 -14.219 1 81.44 109 LYS B C 1
ATOM 3842 O O . LYS B 1 109 ? -4.973 -48.875 -15.305 1 81.44 109 LYS B O 1
ATOM 3847 N N . PRO B 1 110 ? -5.285 -49.375 -13.266 1 83.94 110 PRO B N 1
ATOM 3848 C CA . PRO B 1 110 ? -5.512 -49 -11.867 1 83.94 110 PRO B CA 1
ATOM 3849 C C . PRO B 1 110 ? -4.453 -48.031 -11.336 1 83.94 110 PRO B C 1
ATOM 3851 O O . PRO B 1 110 ? -3.348 -47.969 -11.883 1 83.94 110 PRO B O 1
ATOM 3854 N N . TRP B 1 111 ? -4.855 -47.25 -10.391 1 84.62 111 TRP B N 1
ATOM 3855 C CA . TRP B 1 111 ? -3.928 -46.25 -9.883 1 84.62 111 TRP B CA 1
ATOM 3856 C C . TRP B 1 111 ? -3.299 -46.719 -8.562 1 84.62 111 TRP B C 1
ATOM 3858 O O . TRP B 1 111 ? -3.859 -47.562 -7.859 1 84.62 111 TRP B O 1
ATOM 3868 N N . ASP B 1 112 ? -2.057 -46.25 -8.312 1 84.19 112 ASP B N 1
ATOM 3869 C CA . ASP B 1 112 ? -1.403 -46.312 -7.008 1 84.19 112 ASP B CA 1
ATOM 3870 C C . ASP B 1 112 ? -1.832 -45.156 -6.121 1 84.19 112 ASP B C 1
ATOM 3872 O O . ASP B 1 112 ? -1.91 -44 -6.582 1 84.19 112 ASP B O 1
ATOM 3876 N N . HIS B 1 113 ? -2.176 -45.5 -4.957 1 87.25 113 HIS B N 1
ATOM 3877 C CA . HIS B 1 113 ? -2.646 -44.5 -4.02 1 87.25 113 HIS B CA 1
ATOM 3878 C C . HIS B 1 113 ? -1.706 -43.281 -3.984 1 87.25 113 HIS B C 1
ATOM 3880 O O . HIS B 1 113 ? -2.152 -42.125 -4.066 1 87.25 113 HIS B O 1
ATOM 3886 N N . GLU B 1 114 ? -0.452 -43.531 -3.828 1 82.75 114 GLU B N 1
ATOM 3887 C CA . GLU B 1 114 ? 0.534 -42.469 -3.709 1 82.75 114 GLU B CA 1
ATOM 3888 C C . GLU B 1 114 ? 0.575 -41.594 -4.973 1 82.75 114 GLU B C 1
ATOM 3890 O O . GLU B 1 114 ? 0.695 -40.375 -4.895 1 82.75 114 GLU B O 1
ATOM 3895 N N . ASP B 1 115 ? 0.411 -42.25 -6.086 1 79.56 115 ASP B N 1
ATOM 3896 C CA . ASP B 1 115 ? 0.434 -41.531 -7.359 1 79.56 115 ASP B CA 1
ATOM 3897 C C . ASP B 1 115 ? -0.802 -40.656 -7.52 1 79.56 115 ASP B C 1
ATOM 3899 O O . ASP B 1 115 ? -0.703 -39.531 -7.98 1 79.56 115 ASP B O 1
ATOM 3903 N N . LEU B 1 116 ? -1.899 -41.219 -7.16 1 88.44 116 LEU B N 1
ATOM 3904 C CA . LEU B 1 116 ? -3.156 -40.469 -7.242 1 88.44 116 LEU B CA 1
ATOM 3905 C C . LEU B 1 116 ? -3.104 -39.188 -6.391 1 88.44 116 LEU B C 1
ATOM 3907 O O . LEU B 1 116 ? -3.391 -38.094 -6.883 1 88.44 116 LEU B O 1
ATOM 3911 N N . ILE B 1 117 ? -2.641 -39.344 -5.172 1 89.94 117 ILE B N 1
ATOM 3912 C CA . ILE B 1 117 ? -2.594 -38.25 -4.23 1 89.94 117 ILE B CA 1
ATOM 3913 C C . ILE B 1 117 ? -1.571 -37.188 -4.703 1 89.94 117 ILE B C 1
ATOM 3915 O O . ILE B 1 117 ? -1.808 -36 -4.602 1 89.94 117 ILE B O 1
ATOM 3919 N N . TYR B 1 118 ? -0.533 -37.688 -5.164 1 81.44 118 TYR B N 1
ATOM 3920 C CA . TYR B 1 118 ? 0.521 -36.812 -5.645 1 81.44 118 TYR B CA 1
ATOM 3921 C C . TYR B 1 118 ? 0.013 -35.906 -6.77 1 81.44 118 TYR B C 1
ATOM 3923 O O . TYR B 1 118 ? 0.191 -34.688 -6.734 1 81.44 118 TYR B O 1
ATOM 3931 N N . GLU B 1 119 ? -0.596 -36.5 -7.762 1 82.81 119 GLU B N 1
ATOM 3932 C CA . GLU B 1 119 ? -1.082 -35.75 -8.914 1 82.81 119 GLU B CA 1
ATOM 3933 C C . GLU B 1 119 ? -2.178 -34.781 -8.516 1 82.81 119 GLU B C 1
ATOM 3935 O O . GLU B 1 119 ? -2.227 -33.656 -9.023 1 82.81 119 GLU B O 1
ATOM 3940 N N . LEU B 1 120 ? -2.996 -35.188 -7.637 1 90.69 120 LEU B N 1
ATOM 3941 C CA . LEU B 1 120 ? -4.055 -34.312 -7.16 1 90.69 120 LEU B CA 1
ATOM 3942 C C . LEU B 1 120 ? -3.473 -33.125 -6.363 1 90.69 120 LEU B C 1
ATOM 3944 O O . LEU B 1 120 ? -3.941 -32 -6.48 1 90.69 120 LEU B O 1
ATOM 3948 N N . THR B 1 121 ? -2.512 -33.469 -5.594 1 88.56 121 THR B N 1
ATOM 3949 C CA . THR B 1 121 ? -1.867 -32.406 -4.801 1 88.56 121 THR B CA 1
ATOM 3950 C C . THR B 1 121 ? -1.176 -31.391 -5.707 1 88.56 121 THR B C 1
ATOM 3952 O O . THR B 1 121 ? -1.27 -30.188 -5.48 1 88.56 121 THR B O 1
ATOM 3955 N N . LYS B 1 122 ? -0.542 -31.906 -6.703 1 81.06 122 LYS B N 1
ATOM 3956 C CA . LYS B 1 122 ? 0.093 -31.016 -7.684 1 81.06 122 LYS B CA 1
ATOM 3957 C C . LYS B 1 122 ? -0.932 -30.109 -8.344 1 81.06 122 LYS B C 1
ATOM 3959 O O . LYS B 1 122 ? -0.703 -28.906 -8.477 1 81.06 122 LYS B O 1
ATOM 3964 N N . ALA B 1 123 ? -2.023 -30.672 -8.758 1 86.62 123 ALA B N 1
ATOM 3965 C CA . ALA B 1 123 ? -3.086 -29.906 -9.398 1 86.62 123 ALA B CA 1
ATOM 3966 C C . ALA B 1 123 ? -3.668 -28.875 -8.438 1 86.62 123 ALA B C 1
ATOM 3968 O O . ALA B 1 123 ? -3.902 -27.719 -8.828 1 86.62 123 ALA B O 1
ATOM 3969 N N . TYR B 1 124 ? -3.848 -29.281 -7.242 1 91.75 124 TYR B N 1
ATOM 3970 C CA . TYR B 1 124 ? -4.383 -28.391 -6.227 1 91.75 124 TYR B CA 1
ATOM 3971 C C . TYR B 1 124 ? -3.441 -27.219 -5.988 1 91.75 124 TYR B C 1
ATOM 3973 O O . TYR B 1 124 ? -3.883 -26.062 -5.906 1 91.75 124 TYR B O 1
ATOM 3981 N N . ASN B 1 125 ? -2.197 -27.562 -5.871 1 85.56 125 ASN B N 1
ATOM 3982 C CA . ASN B 1 125 ? -1.208 -26.5 -5.66 1 85.56 125 ASN B CA 1
ATOM 3983 C C . ASN B 1 125 ? -1.179 -25.531 -6.828 1 85.56 125 ASN B C 1
ATOM 3985 O O . ASN B 1 125 ? -1.025 -24.312 -6.629 1 85.56 125 ASN B O 1
ATOM 3989 N N . LEU B 1 126 ? -1.319 -26.109 -7.98 1 83.5 126 LEU B N 1
ATOM 3990 C CA . LEU B 1 126 ? -1.367 -25.266 -9.164 1 83.5 126 LEU B CA 1
ATOM 3991 C C . LEU B 1 126 ? -2.596 -24.359 -9.133 1 83.5 126 LEU B C 1
ATOM 3993 O O . LEU B 1 126 ? -2.508 -23.172 -9.453 1 83.5 126 LEU B O 1
ATOM 3997 N N . PHE B 1 127 ? -3.719 -24.859 -8.703 1 88.19 127 PHE B N 1
ATOM 3998 C CA . PHE B 1 127 ? -4.945 -24.094 -8.539 1 88.19 127 PHE B CA 1
ATOM 3999 C C . PHE B 1 127 ? -4.738 -22.953 -7.559 1 88.19 127 PHE B C 1
ATOM 4001 O O . PHE B 1 127 ? -5.078 -21.797 -7.859 1 88.19 127 PHE B O 1
ATOM 4008 N N . GLU B 1 128 ? -4.152 -23.25 -6.473 1 87.62 128 GLU B N 1
ATOM 4009 C CA . GLU B 1 128 ? -3.914 -22.25 -5.438 1 87.62 128 GLU B CA 1
ATOM 4010 C C . GLU B 1 128 ? -2.984 -21.141 -5.938 1 87.62 128 GLU B C 1
ATOM 4012 O O . GLU B 1 128 ? -3.199 -19.969 -5.648 1 87.62 128 GLU B O 1
ATOM 4017 N N . MET B 1 129 ? -2.041 -21.609 -6.664 1 85.19 129 MET B N 1
ATOM 4018 C CA . MET B 1 129 ? -1.09 -20.641 -7.207 1 85.19 129 MET B CA 1
ATOM 4019 C C . MET B 1 129 ? -1.775 -19.703 -8.188 1 85.19 129 MET B C 1
ATOM 4021 O O . MET B 1 129 ? -1.519 -18.484 -8.172 1 85.19 129 MET B O 1
ATOM 4025 N N . HIS B 1 130 ? -2.662 -20.234 -8.977 1 84.81 130 HIS B N 1
ATOM 4026 C CA . HIS B 1 130 ? -3.422 -19.406 -9.906 1 84.81 130 HIS B CA 1
ATOM 4027 C C . HIS B 1 130 ? -4.32 -18.422 -9.164 1 84.81 130 HIS B C 1
ATOM 4029 O O . HIS B 1 130 ? -4.406 -17.25 -9.531 1 84.81 130 HIS B O 1
ATOM 4035 N N . GLN B 1 131 ? -4.918 -18.906 -8.133 1 86.38 131 GLN B N 1
ATOM 4036 C CA . GLN B 1 131 ? -5.789 -18.062 -7.328 1 86.38 131 GLN B CA 1
ATOM 4037 C C . GLN B 1 131 ? -5 -16.922 -6.672 1 86.38 131 GLN B C 1
ATOM 4039 O O . GLN B 1 131 ? -5.43 -15.773 -6.684 1 86.38 131 GLN B O 1
ATOM 4044 N N . ARG B 1 132 ? -3.842 -17.281 -6.156 1 83.06 132 ARG B N 1
ATOM 4045 C CA . ARG B 1 132 ? -2.994 -16.297 -5.508 1 83.06 132 ARG B CA 1
ATOM 4046 C C . ARG B 1 132 ? -2.512 -15.25 -6.512 1 83.06 132 ARG B C 1
ATOM 4048 O O . ARG B 1 132 ? -2.438 -14.062 -6.191 1 83.06 132 ARG B O 1
ATOM 4055 N N . ASN B 1 133 ? -2.211 -15.703 -7.621 1 83.56 133 ASN B N 1
ATOM 4056 C CA . ASN B 1 133 ? -1.767 -14.781 -8.656 1 83.56 133 ASN B CA 1
ATOM 4057 C C . ASN B 1 133 ? -2.875 -13.812 -9.055 1 83.56 133 ASN B C 1
ATOM 4059 O O . ASN B 1 133 ? -2.621 -12.625 -9.266 1 83.56 133 ASN B O 1
ATOM 4063 N N . ARG B 1 134 ? -4.043 -14.297 -9.148 1 81.88 134 ARG B N 1
ATOM 4064 C CA . ARG B 1 134 ? -5.176 -13.438 -9.469 1 81.88 134 ARG B CA 1
ATOM 4065 C C . ARG B 1 134 ? -5.418 -12.422 -8.352 1 81.88 134 ARG B C 1
ATOM 4067 O O . ARG B 1 134 ? -5.656 -11.242 -8.625 1 81.88 134 ARG B O 1
ATOM 4074 N N . GLU B 1 135 ? -5.43 -12.898 -7.184 1 82.94 135 GLU B N 1
ATOM 4075 C CA . GLU B 1 135 ? -5.59 -12.016 -6.027 1 82.94 135 GLU B CA 1
ATOM 4076 C C . GLU B 1 135 ? -4.508 -10.945 -6 1 82.94 135 GLU B C 1
ATOM 4078 O O . GLU B 1 135 ? -4.785 -9.781 -5.695 1 82.94 135 GLU B O 1
ATOM 4083 N N . TYR B 1 136 ? -3.299 -11.352 -6.348 1 79.62 136 TYR B N 1
ATOM 4084 C CA . TYR B 1 136 ? -2.18 -10.414 -6.418 1 79.62 136 TYR B CA 1
ATOM 4085 C C . TYR B 1 136 ? -2.461 -9.305 -7.422 1 79.62 136 TYR B C 1
ATOM 4087 O O . TYR B 1 136 ? -2.291 -8.125 -7.113 1 79.62 136 TYR B O 1
ATOM 4095 N N . HIS B 1 137 ? -2.904 -9.711 -8.531 1 81.25 137 HIS B N 1
ATOM 4096 C CA . HIS B 1 137 ? -3.164 -8.727 -9.57 1 81.25 137 HIS B CA 1
ATOM 4097 C C . HIS B 1 137 ? -4.25 -7.742 -9.148 1 81.25 137 HIS B C 1
ATOM 4099 O O . HIS B 1 137 ? -4.141 -6.543 -9.406 1 81.25 137 HIS B O 1
ATOM 4105 N N . ARG B 1 138 ? -5.199 -8.266 -8.523 1 81.94 138 ARG B N 1
ATOM 4106 C CA . ARG B 1 138 ? -6.273 -7.406 -8.031 1 81.94 138 ARG B CA 1
ATOM 4107 C C . ARG B 1 138 ? -5.773 -6.469 -6.938 1 81.94 138 ARG B C 1
ATOM 4109 O O . ARG B 1 138 ? -6.102 -5.281 -6.934 1 81.94 138 ARG B O 1
ATOM 4116 N N . THR B 1 139 ? -4.992 -7.023 -6.012 1 83.06 139 THR B N 1
ATOM 4117 C CA . THR B 1 139 ? -4.43 -6.242 -4.918 1 83.06 139 THR B CA 1
ATOM 4118 C C . THR B 1 139 ? -3.562 -5.105 -5.449 1 83.06 139 THR B C 1
ATOM 4120 O O . THR B 1 139 ? -3.707 -3.957 -5.027 1 83.06 139 THR B O 1
ATOM 4123 N N . VAL B 1 140 ? -2.732 -5.449 -6.391 1 82 140 VAL B N 1
ATOM 4124 C CA . VAL B 1 140 ? -1.821 -4.461 -6.961 1 82 140 VAL B CA 1
ATOM 4125 C C . VAL B 1 140 ? -2.619 -3.346 -7.633 1 82 140 VAL B C 1
ATOM 4127 O O . VAL B 1 140 ? -2.322 -2.162 -7.449 1 82 140 VAL B O 1
ATOM 4130 N N . LYS B 1 141 ? -3.604 -3.725 -8.32 1 84.94 141 LYS B N 1
ATOM 4131 C CA . LYS B 1 141 ? -4.418 -2.734 -9.023 1 84.94 141 LYS B CA 1
ATOM 4132 C C . LYS B 1 141 ? -5.098 -1.786 -8.039 1 84.94 141 LYS B C 1
ATOM 4134 O O . LYS B 1 141 ? -5.051 -0.566 -8.211 1 84.94 141 LYS B O 1
ATOM 4139 N N . ASN B 1 142 ? -5.68 -2.293 -7.059 1 87.25 142 ASN B N 1
ATOM 4140 C CA . ASN B 1 142 ? -6.363 -1.496 -6.043 1 87.25 142 ASN B CA 1
ATOM 4141 C C . ASN B 1 142 ? -5.387 -0.591 -5.293 1 87.25 142 ASN B C 1
ATOM 4143 O O . ASN B 1 142 ? -5.691 0.576 -5.035 1 87.25 142 ASN B O 1
ATOM 4147 N N . GLU B 1 143 ? -4.289 -1.125 -5.012 1 88.88 143 GLU B N 1
ATOM 4148 C CA . GLU B 1 143 ? -3.305 -0.368 -4.242 1 88.88 143 GLU B CA 1
ATOM 4149 C C . GLU B 1 143 ? -2.701 0.759 -5.074 1 88.88 143 GLU B C 1
ATOM 4151 O O . GLU B 1 143 ? -2.4 1.833 -4.547 1 88.88 143 GLU B O 1
ATOM 4156 N N . LEU B 1 144 ? -2.594 0.497 -6.312 1 87.38 144 LEU B N 1
ATOM 4157 C CA . LEU B 1 144 ? -2.123 1.552 -7.203 1 87.38 144 LEU B CA 1
ATOM 4158 C C . LEU B 1 144 ? -3.129 2.695 -7.273 1 87.38 144 LEU B C 1
ATOM 4160 O O . LEU B 1 144 ? -2.744 3.867 -7.293 1 87.38 144 LEU B O 1
ATOM 4164 N N . ALA B 1 145 ? -4.332 2.365 -7.359 1 90.5 145 ALA B N 1
ATOM 4165 C CA . ALA B 1 145 ? -5.383 3.381 -7.375 1 90.5 145 ALA B CA 1
ATOM 4166 C C . ALA B 1 145 ? -5.375 4.203 -6.09 1 90.5 145 ALA B C 1
ATOM 4168 O O . ALA B 1 145 ? -5.492 5.43 -6.129 1 90.5 145 ALA B O 1
ATOM 4169 N N . LEU B 1 146 ? -5.258 3.564 -4.977 1 93.25 146 LEU B N 1
ATOM 4170 C CA . LEU B 1 146 ? -5.203 4.25 -3.691 1 93.25 146 LEU B CA 1
ATOM 4171 C C . LEU B 1 146 ? -3.953 5.117 -3.592 1 93.25 146 LEU B C 1
ATOM 4173 O O . LEU B 1 146 ? -4.004 6.227 -3.051 1 93.25 146 LEU B O 1
ATOM 4177 N N . ALA B 1 147 ? -2.867 4.539 -4.07 1 92.31 147 ALA B N 1
ATOM 4178 C CA . ALA B 1 147 ? -1.616 5.293 -4.082 1 92.31 147 ALA B CA 1
ATOM 4179 C C . ALA B 1 147 ? -1.772 6.605 -4.848 1 92.31 147 ALA B C 1
ATOM 4181 O O . ALA B 1 147 ? -1.23 7.637 -4.441 1 92.31 147 ALA B O 1
ATOM 4182 N N . ALA B 1 148 ? -2.498 6.566 -5.938 1 90.31 148 ALA B N 1
ATOM 4183 C CA . ALA B 1 148 ? -2.736 7.766 -6.73 1 90.31 148 ALA B CA 1
ATOM 4184 C C . ALA B 1 148 ? -3.531 8.797 -5.938 1 90.31 148 ALA B C 1
ATOM 4186 O O . ALA B 1 148 ? -3.232 9.992 -5.988 1 90.31 148 ALA B O 1
ATOM 4187 N N . VAL B 1 149 ? -4.516 8.43 -5.25 1 93.25 149 VAL B N 1
ATOM 4188 C CA . VAL B 1 149 ? -5.324 9.312 -4.422 1 93.25 149 VAL B CA 1
ATOM 4189 C C . VAL B 1 149 ? -4.461 9.922 -3.318 1 93.25 149 VAL B C 1
ATOM 4191 O O . VAL B 1 149 ? -4.516 11.133 -3.068 1 93.25 149 VAL B O 1
ATOM 4194 N N . LEU B 1 150 ? -3.732 9.094 -2.68 1 95.75 150 LEU B N 1
ATOM 4195 C CA . LEU B 1 150 ? -2.854 9.531 -1.602 1 95.75 150 LEU B CA 1
ATOM 4196 C C . LEU B 1 150 ? -1.808 10.516 -2.117 1 95.75 150 LEU B C 1
ATOM 4198 O O . LEU B 1 150 ? -1.499 11.508 -1.449 1 95.75 150 LEU B O 1
ATOM 4202 N N . ARG B 1 151 ? -1.309 10.281 -3.238 1 91.62 151 ARG B N 1
ATOM 4203 C CA . ARG B 1 151 ? -0.324 11.164 -3.848 1 91.62 151 ARG B CA 1
ATOM 4204 C C . ARG B 1 151 ? -0.917 12.547 -4.098 1 91.62 151 ARG B C 1
ATOM 4206 O O . ARG B 1 151 ? -0.213 13.555 -4.016 1 91.62 151 ARG B O 1
ATOM 4213 N N . GLY B 1 152 ? -2.164 12.586 -4.398 1 91.69 152 GLY B N 1
ATOM 4214 C CA . GLY B 1 152 ? -2.834 13.867 -4.551 1 91.69 152 GLY B CA 1
ATOM 4215 C C . GLY B 1 152 ? -2.711 14.75 -3.322 1 91.69 152 GLY B C 1
ATOM 4216 O O . GLY B 1 152 ? -2.732 15.977 -3.432 1 91.69 152 GLY B O 1
ATOM 4217 N N . GLU B 1 153 ? -2.533 14.07 -2.191 1 94.62 153 GLU B N 1
ATOM 4218 C CA . GLU B 1 153 ? -2.404 14.828 -0.951 1 94.62 153 GLU B CA 1
ATOM 4219 C C . GLU B 1 153 ? -0.942 15.141 -0.646 1 94.62 153 GLU B C 1
ATOM 4221 O O . GLU B 1 153 ? -0.641 16.141 0.009 1 94.62 153 GLU B O 1
ATOM 4226 N N . THR B 1 154 ? -0.038 14.305 -1.156 1 95.38 154 THR B N 1
ATOM 4227 C CA . THR B 1 154 ? 1.369 14.484 -0.816 1 95.38 154 THR B CA 1
ATOM 4228 C C . THR B 1 154 ? 2.084 15.297 -1.892 1 95.38 154 THR B C 1
ATOM 4230 O O . THR B 1 154 ? 3.215 15.75 -1.69 1 95.38 154 THR B O 1
ATOM 4233 N N . ALA B 1 155 ? 1.504 15.445 -2.986 1 92.12 155 ALA B N 1
ATOM 4234 C CA . ALA B 1 155 ? 2.01 16.266 -4.09 1 92.12 155 ALA B CA 1
ATOM 4235 C C . ALA B 1 155 ? 0.931 17.203 -4.613 1 92.12 155 ALA B C 1
ATOM 4237 O O . ALA B 1 155 ? 0.474 17.062 -5.75 1 92.12 155 ALA B O 1
ATOM 4238 N N . ARG B 1 156 ? 0.653 18.172 -3.834 1 89 156 ARG B N 1
ATOM 4239 C CA . ARG B 1 156 ? -0.435 19.094 -4.16 1 89 156 ARG B CA 1
ATOM 4240 C C . ARG B 1 156 ? 0.021 20.156 -5.16 1 89 156 ARG B C 1
ATOM 4242 O O . ARG B 1 156 ? 0.79 21.047 -4.812 1 89 156 ARG B O 1
ATOM 4249 N N . GLY B 1 157 ? -0.489 20.047 -6.375 1 89.75 157 GLY B N 1
ATOM 4250 C CA . GLY B 1 157 ? -0.192 21.047 -7.391 1 89.75 157 GLY B CA 1
ATOM 4251 C C . GLY B 1 157 ? -1.202 22.172 -7.426 1 89.75 157 GLY B C 1
ATOM 4252 O O . GLY B 1 157 ? -2.254 22.094 -6.789 1 89.75 157 GLY B O 1
ATOM 4253 N N . GLY B 1 158 ? -0.8 23.312 -8.055 1 93.38 158 GLY B N 1
ATOM 4254 C CA . GLY B 1 158 ? -1.71 24.422 -8.227 1 93.38 158 GLY B CA 1
ATOM 4255 C C . GLY B 1 158 ? -1.146 25.734 -7.719 1 93.38 158 GLY B C 1
ATOM 4256 O O . GLY B 1 158 ? 0.057 25.844 -7.473 1 93.38 158 GLY B O 1
ATOM 4257 N N . ASP B 1 159 ? -2.027 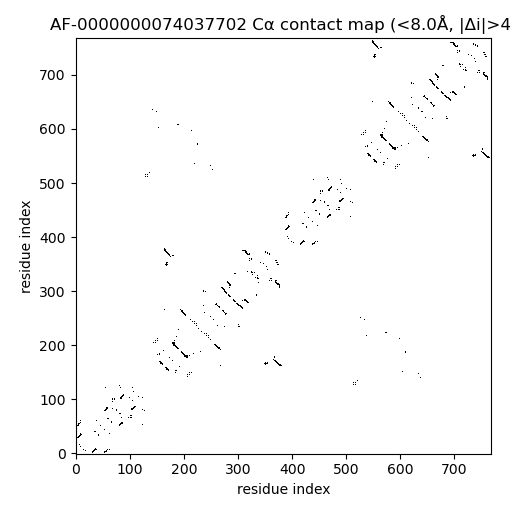26.766 -7.73 1 95.06 159 ASP B N 1
ATOM 4258 C CA . ASP B 1 159 ? -1.674 28.094 -7.223 1 95.06 159 ASP B CA 1
ATOM 4259 C C . ASP B 1 159 ? -2.242 28.312 -5.82 1 95.06 159 ASP B C 1
ATOM 4261 O O . ASP B 1 159 ? -3.393 27.969 -5.551 1 95.06 159 ASP B O 1
ATOM 4265 N N . TYR B 1 160 ? -1.418 28.859 -5.027 1 93.06 160 TYR B N 1
ATOM 4266 C CA . TYR B 1 160 ? -1.814 29.203 -3.666 1 93.06 160 TYR B CA 1
ATOM 4267 C C . TYR B 1 160 ? -1.465 30.656 -3.348 1 93.06 160 TYR B C 1
ATOM 4269 O O . TYR B 1 160 ? -0.413 31.156 -3.758 1 93.06 160 TYR B O 1
ATOM 4277 N N . ASN B 1 161 ? -2.424 31.297 -2.764 1 92.44 161 ASN B N 1
ATOM 4278 C CA . ASN B 1 161 ? -2.211 32.656 -2.256 1 92.44 161 ASN B CA 1
ATOM 4279 C C . ASN B 1 161 ? -2.383 32.719 -0.741 1 92.44 161 ASN B C 1
ATOM 4281 O O . ASN B 1 161 ? -3.486 32.5 -0.229 1 92.44 161 ASN B O 1
ATOM 4285 N N . HIS B 1 162 ? -1.3 33.031 -0.059 1 88.75 162 HIS B N 1
ATOM 4286 C CA . HIS B 1 162 ? -1.34 33.062 1.398 1 88.75 162 HIS B CA 1
ATOM 4287 C C . HIS B 1 162 ? -1.301 34.469 1.939 1 88.75 162 HIS B C 1
ATOM 4289 O O . HIS B 1 162 ? -0.994 34.688 3.115 1 88.75 162 HIS B O 1
ATOM 4295 N N . GLY B 1 163 ? -1.576 35.406 1.084 1 86.56 163 GLY B N 1
ATOM 4296 C CA . GLY B 1 163 ? -1.572 36.812 1.457 1 86.56 163 GLY B CA 1
ATOM 4297 C C . GLY B 1 163 ? -0.213 37.469 1.303 1 86.56 163 GLY B C 1
ATOM 4298 O O . GLY B 1 163 ? -0.06 38.406 0.536 1 86.56 163 GLY B O 1
ATOM 4299 N N . TRP B 1 164 ? 0.817 36.938 1.983 1 87.75 164 TRP B N 1
ATOM 4300 C CA . TRP B 1 164 ? 2.139 37.562 1.964 1 87.75 164 TRP B CA 1
ATOM 4301 C C . TRP B 1 164 ? 3.053 36.875 0.963 1 87.75 164 TRP B C 1
ATOM 4303 O O . TRP B 1 164 ? 4.137 37.375 0.648 1 87.75 164 TRP B O 1
ATOM 4313 N N . CYS B 1 165 ? 2.578 35.75 0.449 1 91.88 165 CYS B N 1
ATOM 4314 C CA . CYS B 1 165 ? 3.352 35.062 -0.569 1 91.88 165 CYS B CA 1
ATOM 4315 C C . CYS B 1 165 ? 2.439 34.25 -1.486 1 91.88 165 CYS B C 1
ATOM 4317 O O . CYS B 1 165 ? 1.34 33.875 -1.089 1 91.88 165 CYS B O 1
ATOM 4319 N N . ASP B 1 166 ? 2.879 34.062 -2.709 1 93.62 166 ASP B N 1
ATOM 4320 C CA . ASP B 1 166 ? 2.234 33.188 -3.709 1 93.62 166 ASP B CA 1
ATOM 4321 C C . ASP B 1 166 ? 3.07 31.953 -4 1 93.62 166 ASP B C 1
ATOM 4323 O O . ASP B 1 166 ? 4.301 32.031 -4.012 1 93.62 166 ASP B O 1
ATOM 4327 N N . VAL B 1 167 ? 2.363 30.891 -4.199 1 95.56 167 VAL B N 1
ATOM 4328 C CA . VAL B 1 167 ? 3.045 29.641 -4.516 1 95.56 167 VAL B CA 1
ATOM 4329 C C . VAL B 1 167 ? 2.43 29.016 -5.766 1 95.56 167 VAL B C 1
ATOM 4331 O O . VAL B 1 167 ? 1.216 29.094 -5.969 1 95.56 167 VAL B O 1
ATOM 4334 N N . GLY B 1 168 ? 3.24 28.547 -6.648 1 96.56 168 GLY B N 1
ATOM 4335 C CA . GLY B 1 168 ? 2.846 27.734 -7.793 1 96.56 168 GLY B CA 1
ATOM 4336 C C . GLY B 1 168 ? 3.609 26.422 -7.895 1 96.56 168 GLY B C 1
ATOM 4337 O O . GLY B 1 168 ? 4.832 26.406 -7.75 1 96.56 168 GLY B O 1
ATOM 4338 N N . CYS B 1 169 ? 2.906 25.375 -8.016 1 95.44 169 CYS B N 1
ATOM 4339 C CA . CYS B 1 169 ? 3.549 24.062 -8.133 1 95.44 169 CYS B CA 1
ATOM 4340 C C . CYS B 1 169 ? 2.936 23.25 -9.266 1 95.44 169 CYS B C 1
ATOM 4342 O O . CYS B 1 169 ? 1.724 23.297 -9.477 1 95.44 169 CYS B O 1
ATOM 4344 N N . ARG B 1 170 ? 3.797 22.562 -9.961 1 94.44 170 ARG B N 1
ATOM 4345 C CA . ARG B 1 170 ? 3.354 21.656 -11.023 1 94.44 170 ARG B CA 1
ATOM 4346 C C . ARG B 1 170 ? 4.156 20.359 -11 1 94.44 170 ARG B C 1
ATOM 4348 O O . ARG B 1 170 ? 5.355 20.375 -10.727 1 94.44 170 ARG B O 1
ATOM 4355 N N . HIS B 1 171 ? 3.434 19.297 -11.227 1 90.25 171 HIS B N 1
ATOM 4356 C CA . HIS B 1 171 ? 4 17.953 -11.273 1 90.25 171 HIS B CA 1
ATOM 4357 C C . HIS B 1 171 ? 3.549 17.219 -12.531 1 90.25 171 HIS B C 1
ATOM 4359 O O . HIS B 1 171 ? 2.359 17.203 -12.852 1 90.25 171 HIS B O 1
ATOM 4365 N N . VAL B 1 172 ? 4.457 16.672 -13.266 1 84.62 172 VAL B N 1
ATOM 4366 C CA . VAL B 1 172 ? 4.168 15.844 -14.438 1 84.62 172 VAL B CA 1
ATOM 4367 C C . VAL B 1 172 ? 4.75 14.445 -14.234 1 84.62 172 VAL B C 1
ATOM 4369 O O . VAL B 1 172 ? 5.973 14.266 -14.242 1 84.62 172 VAL B O 1
ATOM 4372 N N . PRO B 1 173 ? 3.82 13.445 -14.117 1 77.81 173 PRO B N 1
ATOM 4373 C CA . PRO B 1 173 ? 4.328 12.078 -13.977 1 77.81 173 PRO B CA 1
ATOM 4374 C C . PRO B 1 173 ? 4.961 11.547 -15.258 1 77.81 173 PRO B C 1
ATOM 4376 O O . PRO B 1 173 ? 4.586 11.961 -16.359 1 77.81 173 PRO B O 1
ATOM 4379 N N . SER B 1 174 ? 5.953 10.609 -15.078 1 72.88 174 SER B N 1
ATOM 4380 C CA . SER B 1 174 ? 6.551 9.945 -16.234 1 72.88 174 SER B CA 1
ATOM 4381 C C . SER B 1 174 ? 5.543 9.039 -16.922 1 72.88 174 SER B C 1
ATOM 4383 O O . SER B 1 174 ? 4.711 8.406 -16.266 1 72.88 174 SER B O 1
ATOM 4385 N N . PRO B 1 175 ? 5.43 9.117 -18.266 1 61.94 175 PRO B N 1
ATOM 4386 C CA . PRO B 1 175 ? 4.496 8.266 -19 1 61.94 175 PRO B CA 1
ATOM 4387 C C . PRO B 1 175 ? 4.707 6.781 -18.734 1 61.94 175 PRO B C 1
ATOM 4389 O O . PRO B 1 175 ? 3.773 5.984 -18.875 1 61.94 175 PRO B O 1
ATOM 4392 N N . GLU B 1 176 ? 5.961 6.418 -18.688 1 55.28 176 GLU B N 1
ATOM 4393 C CA . GLU B 1 176 ? 6.176 4.98 -18.562 1 55.28 176 GLU B CA 1
ATOM 4394 C C . GLU B 1 176 ? 5.969 4.516 -17.125 1 55.28 176 GLU B C 1
ATOM 4396 O O . GLU B 1 176 ? 6.258 5.254 -16.188 1 55.28 176 GLU B O 1
ATOM 4401 N N . GLN B 1 177 ? 5.043 3.561 -16.953 1 51.44 177 GLN B N 1
ATOM 4402 C CA . GLN B 1 177 ? 4.664 2.875 -15.727 1 51.44 177 GLN B CA 1
ATOM 4403 C C . GLN B 1 177 ? 5.887 2.58 -14.867 1 51.44 177 GLN B C 1
ATOM 4405 O O . GLN B 1 177 ? 5.762 2.066 -13.75 1 51.44 177 GLN B O 1
ATOM 4410 N N . THR B 1 178 ? 7.055 2.842 -15.461 1 50.38 178 THR B N 1
ATOM 4411 C CA . THR B 1 178 ? 8.25 2.426 -14.742 1 50.38 178 THR B CA 1
ATOM 4412 C C . THR B 1 178 ? 8.867 3.602 -13.984 1 50.38 178 THR B C 1
ATOM 4414 O O . THR B 1 178 ? 10.086 3.779 -13.992 1 50.38 178 THR B O 1
ATOM 4417 N N . SER B 1 179 ? 7.996 4.43 -13.586 1 57.28 179 SER B N 1
ATOM 4418 C CA . SER B 1 179 ? 8.656 5.492 -12.844 1 57.28 179 SER B CA 1
ATOM 4419 C C . SER B 1 179 ? 9.562 4.922 -11.758 1 57.28 179 SER B C 1
ATOM 4421 O O . SER B 1 179 ? 9.172 4 -11.031 1 57.28 179 SER B O 1
ATOM 4423 N N . ARG B 1 180 ? 10.93 5.168 -11.969 1 63.81 180 ARG B N 1
ATOM 4424 C CA . ARG B 1 180 ? 11.977 4.762 -11.031 1 63.81 180 ARG B CA 1
ATOM 4425 C C . ARG B 1 180 ? 11.883 5.539 -9.727 1 63.81 180 ARG B C 1
ATOM 4427 O O . ARG B 1 180 ? 12.789 5.488 -8.898 1 63.81 180 ARG B O 1
ATOM 4434 N N . GLY B 1 181 ? 10.633 6.164 -9.492 1 81.62 181 GLY B N 1
ATOM 4435 C CA . GLY B 1 181 ? 10.594 6.867 -8.219 1 81.62 181 GLY B CA 1
ATOM 4436 C C . GLY B 1 181 ? 9.352 7.711 -8.039 1 81.62 181 GLY B C 1
ATOM 4437 O O . GLY B 1 181 ? 8.586 7.906 -8.984 1 81.62 181 GLY B O 1
ATOM 4438 N N . VAL B 1 182 ? 9.125 8.172 -6.801 1 86.81 182 VAL B N 1
ATOM 4439 C CA . VAL B 1 182 ? 7.965 8.977 -6.43 1 86.81 182 VAL B CA 1
ATOM 4440 C C . VAL B 1 182 ? 8.422 10.32 -5.879 1 86.81 182 VAL B C 1
ATOM 4442 O O . VAL B 1 182 ? 9.305 10.383 -5.016 1 86.81 182 VAL B O 1
ATOM 4445 N N . ASP B 1 183 ? 7.867 11.422 -6.449 1 90.69 183 ASP B N 1
ATOM 4446 C CA . ASP B 1 183 ? 8.125 12.758 -5.914 1 90.69 183 ASP B CA 1
ATOM 4447 C C . ASP B 1 183 ? 7.02 13.188 -4.953 1 90.69 183 ASP B C 1
ATOM 4449 O O . ASP B 1 183 ? 5.844 12.898 -5.18 1 90.69 183 ASP B O 1
ATOM 4453 N N . LEU B 1 184 ? 7.406 13.82 -3.91 1 93.06 184 LEU B N 1
ATOM 4454 C CA . LEU B 1 184 ? 6.449 14.523 -3.062 1 93.06 184 LEU B CA 1
ATOM 4455 C C . LEU B 1 184 ? 6.84 15.984 -2.902 1 93.06 184 LEU B C 1
ATOM 4457 O O . LEU B 1 184 ? 8.023 16.328 -2.967 1 93.06 184 LEU B O 1
ATOM 4461 N N . PHE B 1 185 ? 5.906 16.859 -2.797 1 94.69 185 PHE B N 1
ATOM 4462 C CA . PHE B 1 185 ? 6.129 18.281 -2.562 1 94.69 185 PHE B CA 1
ATOM 4463 C C . PHE B 1 185 ? 4.984 18.875 -1.755 1 94.69 185 PHE B C 1
ATOM 4465 O O . PHE B 1 185 ? 3.814 18.594 -2.025 1 94.69 185 PHE B O 1
ATOM 4472 N N . GLN B 1 186 ? 5.32 19.594 -0.804 1 94.81 186 GLN B N 1
ATOM 4473 C CA . GLN B 1 186 ? 4.359 20.234 0.092 1 94.81 186 GLN B CA 1
ATOM 4474 C C . GLN B 1 186 ? 4.676 21.719 0.272 1 94.81 186 GLN B C 1
ATOM 4476 O O . GLN B 1 186 ? 5.844 22.094 0.351 1 94.81 186 GLN B O 1
ATOM 4481 N N . GLN B 1 187 ? 3.662 22.484 0.159 1 94.75 187 GLN B N 1
ATOM 4482 C CA . GLN B 1 187 ? 3.674 23.859 0.623 1 94.75 187 GLN B CA 1
ATOM 4483 C C . GLN B 1 187 ? 2.533 24.125 1.604 1 94.75 187 GLN B C 1
ATOM 4485 O O . GLN B 1 187 ? 1.363 23.938 1.267 1 94.75 187 GLN B O 1
ATOM 4490 N N . VAL B 1 188 ? 2.885 24.469 2.773 1 91.62 188 VAL B N 1
ATOM 4491 C CA . VAL B 1 188 ? 1.855 24.578 3.801 1 91.62 188 VAL B CA 1
ATOM 4492 C C . VAL B 1 188 ? 2.074 25.859 4.609 1 91.62 188 VAL B C 1
ATOM 4494 O O . VAL B 1 188 ? 3.127 26.031 5.227 1 91.62 188 VAL B O 1
ATOM 4497 N N . PRO B 1 189 ? 1.13 26.703 4.605 1 90.56 189 PRO B N 1
ATOM 4498 C CA . PRO B 1 189 ? 1.245 27.859 5.48 1 90.56 189 PRO B CA 1
ATOM 4499 C C . PRO B 1 189 ? 1.101 27.516 6.961 1 90.56 189 PRO B C 1
ATOM 4501 O O . PRO B 1 189 ? 0.295 26.656 7.316 1 90.56 189 PRO B O 1
ATOM 4504 N N . ILE B 1 190 ? 1.909 28.047 7.746 1 86 190 ILE B N 1
ATOM 4505 C CA . ILE B 1 190 ? 1.822 27.922 9.195 1 86 190 ILE B CA 1
ATOM 4506 C C . ILE B 1 190 ? 1.511 29.266 9.82 1 86 190 ILE B C 1
ATOM 4508 O O . ILE B 1 190 ? 2.4 30.109 9.969 1 86 190 ILE B O 1
ATOM 4512 N N . GLY B 1 191 ? 0.27 29.391 10.258 1 79.88 191 GLY B N 1
ATOM 4513 C CA . GLY B 1 191 ? -0.166 30.703 10.688 1 79.88 191 GLY B CA 1
ATOM 4514 C C . GLY B 1 191 ? -0.061 31.75 9.594 1 79.88 191 GLY B C 1
ATOM 4515 O O . GLY B 1 191 ? -0.29 31.453 8.422 1 79.88 191 GLY B O 1
ATOM 4516 N N . LYS B 1 192 ? 0.16 32.969 10.031 1 80.75 192 LYS B N 1
ATOM 4517 C CA . LYS B 1 192 ? 0.26 34.094 9.078 1 80.75 192 LYS B CA 1
ATOM 4518 C C . LYS B 1 192 ? 1.715 34.469 8.852 1 80.75 192 LYS B C 1
ATOM 4520 O O . LYS B 1 192 ? 1.994 35.438 8.141 1 80.75 192 LYS B O 1
ATOM 4525 N N . GLU B 1 193 ? 2.602 33.656 9.32 1 83.75 193 GLU B N 1
ATOM 4526 C CA . GLU B 1 193 ? 3.973 34.156 9.359 1 83.75 193 GLU B CA 1
ATOM 4527 C C . GLU B 1 193 ? 4.926 33.188 8.625 1 83.75 193 GLU B C 1
ATOM 4529 O O . GLU B 1 193 ? 6.031 33.594 8.25 1 83.75 193 GLU B O 1
ATOM 4534 N N . PHE B 1 194 ? 4.523 31.969 8.484 1 88.94 194 PHE B N 1
ATOM 4535 C CA . PHE B 1 194 ? 5.504 31 7.98 1 88.94 194 PHE B CA 1
ATOM 4536 C C . PHE B 1 194 ? 4.926 30.188 6.832 1 88.94 194 PHE B C 1
ATOM 4538 O O . PHE B 1 194 ? 3.713 30 6.754 1 88.94 194 PHE B O 1
ATOM 4545 N N . LEU B 1 195 ? 5.785 29.781 5.949 1 92.5 195 LEU B N 1
ATOM 4546 C CA . LEU B 1 195 ? 5.48 28.828 4.898 1 92.5 195 LEU B CA 1
ATOM 4547 C C . LEU B 1 195 ? 6.453 27.641 4.941 1 92.5 195 LEU B C 1
ATOM 4549 O O . LEU B 1 195 ? 7.664 27.828 4.82 1 92.5 195 LEU B O 1
ATOM 4553 N N . LEU B 1 196 ? 5.934 26.516 5.172 1 93.62 196 LEU B N 1
ATOM 4554 C CA . LEU B 1 196 ? 6.719 25.281 5.148 1 93.62 196 LEU B CA 1
ATOM 4555 C C . LEU B 1 196 ? 6.781 24.703 3.74 1 93.62 196 LEU B C 1
ATOM 4557 O O . LEU B 1 196 ? 5.762 24.625 3.049 1 93.62 196 LEU B O 1
ATOM 4561 N N . ILE B 1 197 ? 7.953 24.328 3.309 1 95.31 197 ILE B N 1
ATOM 4562 C CA . ILE B 1 197 ? 8.148 23.672 2.018 1 95.31 197 ILE B CA 1
ATOM 4563 C C . ILE B 1 197 ? 8.883 22.344 2.217 1 95.31 197 ILE B C 1
ATOM 4565 O O . ILE B 1 197 ? 9.906 22.297 2.9 1 95.31 197 ILE B O 1
ATOM 4569 N N . LEU B 1 198 ? 8.391 21.344 1.691 1 95.62 198 LEU B N 1
ATOM 4570 C CA . LEU B 1 198 ? 9.023 20.031 1.7 1 95.62 198 LEU B CA 1
ATOM 4571 C C . LEU B 1 198 ? 9.031 19.422 0.302 1 95.62 198 LEU B C 1
ATOM 4573 O O . LEU B 1 198 ? 8 19.391 -0.376 1 95.62 198 LEU B O 1
ATOM 4577 N N . ALA B 1 199 ? 10.172 19.047 -0.188 1 95.38 199 ALA B N 1
ATOM 4578 C CA . ALA B 1 199 ? 10.312 18.312 -1.436 1 95.38 199 ALA B CA 1
ATOM 4579 C C . ALA B 1 199 ? 11.148 17.047 -1.232 1 95.38 199 ALA B C 1
ATOM 4581 O O . ALA B 1 199 ? 12.148 17.078 -0.508 1 95.38 199 ALA B O 1
ATOM 4582 N N . ALA B 1 200 ? 10.719 15.977 -1.812 1 94.44 200 ALA B N 1
ATOM 4583 C CA . ALA B 1 200 ? 11.461 14.727 -1.658 1 94.44 200 ALA B CA 1
ATOM 4584 C C . ALA B 1 200 ? 11.305 13.844 -2.895 1 94.44 200 ALA B C 1
ATOM 4586 O O . ALA B 1 200 ? 10.344 13.984 -3.654 1 94.44 200 ALA B O 1
ATOM 4587 N N . HIS B 1 201 ? 12.273 13.039 -3.086 1 92.69 201 HIS B N 1
ATOM 4588 C CA . HIS B 1 201 ? 12.281 11.984 -4.098 1 92.69 201 HIS B CA 1
ATOM 4589 C C . HIS B 1 201 ? 12.562 10.625 -3.473 1 92.69 201 HIS B C 1
ATOM 4591 O O . HIS B 1 201 ? 13.57 10.438 -2.789 1 92.69 201 HIS B O 1
ATOM 4597 N N . LEU B 1 202 ? 11.648 9.742 -3.729 1 92.38 202 LEU B N 1
ATOM 4598 C CA . LEU B 1 202 ? 11.758 8.383 -3.205 1 92.38 202 LEU B CA 1
ATOM 4599 C C . LEU B 1 202 ? 12.016 7.387 -4.328 1 92.38 202 LEU B C 1
ATOM 4601 O O . LEU B 1 202 ? 11.18 7.23 -5.227 1 92.38 202 LEU B O 1
ATOM 4605 N N . ASP B 1 203 ? 13.109 6.625 -4.27 1 89.81 203 ASP B N 1
ATOM 4606 C CA . ASP B 1 203 ? 13.469 5.652 -5.297 1 89.81 203 ASP B CA 1
ATOM 4607 C C . ASP B 1 203 ? 12.797 4.305 -5.035 1 89.81 203 ASP B C 1
ATOM 4609 O O . ASP B 1 203 ? 13.461 3.346 -4.637 1 89.81 203 ASP B O 1
ATOM 4613 N N . CYS B 1 204 ? 11.57 4.23 -5.277 1 88.25 204 CYS B N 1
ATOM 4614 C CA . CYS B 1 204 ? 10.781 3.014 -5.121 1 88.25 204 CYS B CA 1
ATOM 4615 C C . CYS B 1 204 ? 9.5 3.086 -5.941 1 88.25 204 CYS B C 1
ATOM 4617 O O . CYS B 1 204 ? 9.289 4.051 -6.68 1 88.25 204 CYS B O 1
ATOM 4619 N N . ASP B 1 205 ? 8.703 2.012 -5.875 1 84.94 205 ASP B N 1
ATOM 4620 C CA . ASP B 1 205 ? 7.48 1.972 -6.676 1 84.94 205 ASP B CA 1
ATOM 4621 C C . ASP B 1 205 ? 6.426 2.926 -6.117 1 84.94 205 ASP B C 1
ATOM 4623 O O . ASP B 1 205 ? 6.613 3.506 -5.043 1 84.94 205 ASP B O 1
ATOM 4627 N N . GLY B 1 206 ? 5.371 3.074 -6.836 1 85.19 206 GLY B N 1
ATOM 4628 C CA . GLY B 1 206 ? 4.348 4.062 -6.531 1 85.19 206 GLY B CA 1
ATOM 4629 C C . GLY B 1 206 ? 3.648 3.812 -5.207 1 85.19 206 GLY B C 1
ATOM 4630 O O . GLY B 1 206 ? 3.354 4.75 -4.469 1 85.19 206 GLY B O 1
ATOM 4631 N N . VAL B 1 207 ? 3.338 2.574 -4.926 1 89.94 207 VAL B N 1
ATOM 4632 C CA . VAL B 1 207 ? 2.59 2.25 -3.717 1 89.94 207 VAL B CA 1
ATOM 4633 C C . VAL B 1 207 ? 3.451 2.52 -2.486 1 89.94 207 VAL B C 1
ATOM 4635 O O . VAL B 1 207 ? 3.047 3.262 -1.589 1 89.94 207 VAL B O 1
ATOM 4638 N N . ARG B 1 208 ? 4.664 1.965 -2.455 1 91.75 208 ARG B N 1
ATOM 4639 C CA . ARG B 1 208 ? 5.578 2.178 -1.337 1 91.75 208 ARG B CA 1
ATOM 4640 C C . ARG B 1 208 ? 5.934 3.652 -1.193 1 91.75 208 ARG B C 1
ATOM 4642 O O . ARG B 1 208 ? 5.953 4.188 -0.082 1 91.75 208 ARG B O 1
ATOM 4649 N N . GLY B 1 209 ? 6.23 4.273 -2.309 1 92.5 209 GLY B N 1
ATOM 4650 C CA . GLY B 1 209 ? 6.586 5.684 -2.291 1 92.5 209 GLY B CA 1
ATOM 4651 C C . GLY B 1 209 ? 5.496 6.566 -1.709 1 92.5 209 GLY B C 1
ATOM 4652 O O . GLY B 1 209 ? 5.785 7.52 -0.98 1 92.5 209 GLY B O 1
ATOM 4653 N N . SER B 1 210 ? 4.285 6.277 -2.105 1 93.81 210 SER B N 1
ATOM 4654 C CA . SER B 1 210 ? 3.168 7.066 -1.597 1 93.81 210 SER B CA 1
ATOM 4655 C C . SER B 1 210 ? 3.02 6.906 -0.087 1 93.81 210 SER B C 1
ATOM 4657 O O . SER B 1 210 ? 2.732 7.875 0.62 1 93.81 210 SER B O 1
ATOM 4659 N N . MET B 1 211 ? 3.193 5.746 0.432 1 95.94 211 MET B N 1
ATOM 4660 C CA . MET B 1 211 ? 3.07 5.496 1.865 1 95.94 211 MET B CA 1
ATOM 4661 C C . MET B 1 211 ? 4.188 6.195 2.637 1 95.94 211 MET B C 1
ATOM 4663 O O . MET B 1 211 ? 3.936 6.824 3.666 1 95.94 211 MET B O 1
ATOM 4667 N N . ILE B 1 212 ? 5.387 6.027 2.158 1 96.81 212 ILE B N 1
ATOM 4668 C CA . ILE B 1 212 ? 6.531 6.668 2.795 1 96.81 212 ILE B CA 1
ATOM 4669 C C . ILE B 1 212 ? 6.367 8.188 2.748 1 96.81 212 ILE B C 1
ATOM 4671 O O . ILE B 1 212 ? 6.59 8.875 3.748 1 96.81 212 ILE B O 1
ATOM 4675 N N . GLY B 1 213 ? 6.012 8.672 1.559 1 96.88 213 GLY B N 1
ATOM 4676 C CA . GLY B 1 213 ? 5.77 10.094 1.415 1 96.88 213 GLY B CA 1
ATOM 4677 C C . GLY B 1 213 ? 4.734 10.625 2.389 1 96.88 213 GLY B C 1
ATOM 4678 O O . GLY B 1 213 ? 4.934 11.68 2.998 1 96.88 213 GLY B O 1
ATOM 4679 N N . ALA B 1 214 ? 3.646 9.914 2.479 1 97.94 214 ALA B N 1
ATOM 4680 C CA . ALA B 1 214 ? 2.604 10.32 3.418 1 97.94 214 ALA B CA 1
ATOM 4681 C C . ALA B 1 214 ? 3.131 10.336 4.852 1 97.94 214 ALA B C 1
ATOM 4683 O O . ALA B 1 214 ? 2.793 11.227 5.633 1 97.94 214 ALA B O 1
ATOM 4684 N N . THR B 1 215 ? 3.93 9.352 5.215 1 97.88 215 THR B N 1
ATOM 4685 C CA . THR B 1 215 ? 4.535 9.289 6.543 1 97.88 215 THR B CA 1
ATOM 4686 C C . THR B 1 215 ? 5.391 10.531 6.805 1 97.88 215 THR B C 1
ATOM 4688 O O . THR B 1 215 ? 5.32 11.117 7.887 1 97.88 215 THR B O 1
ATOM 4691 N N . MET B 1 216 ? 6.164 10.875 5.879 1 97.44 216 MET B N 1
ATOM 4692 C CA . MET B 1 216 ? 7.043 12.031 5.992 1 97.44 216 MET B CA 1
ATOM 4693 C C . MET B 1 216 ? 6.23 13.312 6.184 1 97.44 216 MET B C 1
ATOM 4695 O O . MET B 1 216 ? 6.523 14.109 7.074 1 97.44 216 MET B O 1
ATOM 4699 N N . VAL B 1 217 ? 5.254 13.469 5.332 1 97.75 217 VAL B N 1
ATOM 4700 C CA . VAL B 1 217 ? 4.441 14.68 5.371 1 97.75 217 VAL B CA 1
ATOM 4701 C C . VAL B 1 217 ? 3.715 14.773 6.707 1 97.75 217 VAL B C 1
ATOM 4703 O O . VAL B 1 217 ? 3.715 15.828 7.352 1 97.75 217 VAL B O 1
ATOM 4706 N N . LEU B 1 218 ? 3.109 13.695 7.113 1 97.62 218 LEU B N 1
ATOM 4707 C CA . LEU B 1 218 ? 2.371 13.688 8.367 1 97.62 218 LEU B CA 1
ATOM 4708 C C . LEU B 1 218 ? 3.299 13.977 9.547 1 97.62 218 LEU B C 1
ATOM 4710 O O . LEU B 1 218 ? 2.947 14.742 10.453 1 97.62 218 LEU B O 1
ATOM 4714 N N . ARG B 1 219 ? 4.488 13.375 9.531 1 96.38 219 ARG B N 1
ATOM 4715 C CA . ARG B 1 219 ? 5.453 13.625 10.602 1 96.38 219 ARG B CA 1
ATOM 4716 C C . ARG B 1 219 ? 5.805 15.102 10.695 1 96.38 219 ARG B C 1
ATOM 4718 O O . ARG B 1 219 ? 5.852 15.672 11.789 1 96.38 219 ARG B O 1
ATOM 4725 N N . VAL B 1 220 ? 6.027 15.688 9.594 1 94.88 220 VAL B N 1
ATOM 4726 C CA . VAL B 1 220 ? 6.406 17.094 9.547 1 94.88 220 VAL B CA 1
ATOM 4727 C C . VAL B 1 220 ? 5.246 17.953 10.031 1 94.88 220 VAL B C 1
ATOM 4729 O O . VAL B 1 220 ? 5.434 18.859 10.859 1 94.88 220 VAL B O 1
ATOM 4732 N N . LEU B 1 221 ? 4.059 17.688 9.539 1 93.69 221 LEU B N 1
ATOM 4733 C CA . LEU B 1 221 ? 2.893 18.469 9.922 1 93.69 221 LEU B CA 1
ATOM 4734 C C . LEU B 1 221 ? 2.596 18.312 11.406 1 93.69 221 LEU B C 1
ATOM 4736 O O . LEU B 1 221 ? 2.305 19.297 12.094 1 93.69 221 LEU B O 1
ATOM 4740 N N . HIS B 1 222 ? 2.684 17.109 11.867 1 93.75 222 HIS B N 1
ATOM 4741 C CA . HIS B 1 222 ? 2.467 16.859 13.289 1 93.75 222 HIS B CA 1
ATOM 4742 C C . HIS B 1 222 ? 3.492 17.609 14.141 1 93.75 222 HIS B C 1
ATOM 4744 O O . HIS B 1 222 ? 3.143 18.203 15.164 1 93.75 222 HIS B O 1
ATOM 4750 N N . THR B 1 223 ? 4.734 17.562 13.703 1 91.62 223 THR B N 1
ATOM 4751 C CA . THR B 1 223 ? 5.809 18.219 14.43 1 91.62 223 THR B CA 1
ATOM 4752 C C . THR B 1 223 ? 5.551 19.734 14.531 1 91.62 223 THR B C 1
ATOM 4754 O O . THR B 1 223 ? 5.75 20.328 15.594 1 91.62 223 THR B O 1
ATOM 4757 N N . VAL B 1 224 ? 5.066 20.297 13.477 1 89.38 224 VAL B N 1
ATOM 4758 C CA . VAL B 1 224 ? 4.824 21.734 13.422 1 89.38 224 VAL B CA 1
ATOM 4759 C C . VAL B 1 224 ? 3.586 22.078 14.25 1 89.38 224 VAL B C 1
ATOM 4761 O O . VAL B 1 224 ? 3.59 23.047 15.008 1 89.38 224 VAL B O 1
ATOM 4764 N N . LEU B 1 225 ? 2.576 21.312 14.164 1 88.5 225 LEU B N 1
ATOM 4765 C CA . LEU B 1 225 ? 1.301 21.625 14.797 1 88.5 225 LEU B CA 1
ATOM 4766 C C . LEU B 1 225 ? 1.367 21.359 16.297 1 88.5 225 LEU B C 1
ATOM 4768 O O . LEU B 1 225 ? 0.721 22.062 17.078 1 88.5 225 LEU B O 1
ATOM 4772 N N . ASP B 1 226 ? 2.139 20.391 16.625 1 86.94 226 ASP B N 1
ATOM 4773 C CA . ASP B 1 226 ? 2.299 20.109 18.047 1 86.94 226 ASP B CA 1
ATOM 4774 C C . ASP B 1 226 ? 3.023 21.234 18.766 1 86.94 226 ASP B C 1
ATOM 4776 O O . ASP B 1 226 ? 2.895 21.406 19.969 1 86.94 226 ASP B O 1
ATOM 4780 N N . ARG B 1 227 ? 3.762 22 17.891 1 80.5 227 ARG B N 1
ATOM 4781 C CA . ARG B 1 227 ? 4.516 23.109 18.469 1 80.5 227 ARG B CA 1
ATOM 4782 C C . ARG B 1 227 ? 3.734 24.406 18.359 1 80.5 227 ARG B C 1
ATOM 4784 O O . ARG B 1 227 ? 3.229 24.75 17.297 1 80.5 227 ARG B O 1
ATOM 4791 N N . GLN B 1 228 ? 2.73 24.75 19.047 1 63.22 228 GLN B N 1
ATOM 4792 C CA . GLN B 1 228 ? 1.798 25.859 19.078 1 63.22 228 GLN B CA 1
ATOM 4793 C C . GLN B 1 228 ? 2.498 27.172 18.719 1 63.22 228 GLN B C 1
ATOM 4795 O O . GLN B 1 228 ? 1.854 28.141 18.297 1 63.22 228 GLN B O 1
ATOM 4800 N N . ASP B 1 229 ? 3.732 27.297 19 1 59.44 229 ASP B N 1
ATOM 4801 C CA . ASP B 1 229 ? 4.492 28.5 18.719 1 59.44 229 ASP B CA 1
ATOM 4802 C C . ASP B 1 229 ? 5.562 28.25 17.672 1 59.44 229 ASP B C 1
ATOM 4804 O O . ASP B 1 229 ? 6.52 27.516 17.906 1 59.44 229 ASP B O 1
ATOM 4808 N N . CYS B 1 230 ? 5.219 28.547 16.453 1 58.22 230 CYS B N 1
ATOM 4809 C CA . CYS B 1 230 ? 6.113 28.344 15.328 1 58.22 230 CYS B CA 1
ATOM 4810 C C . CYS B 1 230 ? 7.359 29.219 15.461 1 58.22 230 CYS B C 1
ATOM 4812 O O . CYS B 1 230 ? 8.281 29.109 14.648 1 58.22 230 CYS B O 1
ATOM 4814 N N . SER B 1 231 ? 7.297 30.078 16.391 1 56.84 231 SER B N 1
ATOM 4815 C CA . SER B 1 231 ? 8.492 30.891 16.547 1 56.84 231 SER B CA 1
ATOM 4816 C C . SER B 1 231 ? 9.727 30.031 16.781 1 56.84 231 SER B C 1
ATOM 4818 O O . SER B 1 231 ? 10.836 30.406 16.391 1 56.84 231 SER B O 1
ATOM 4820 N N . GLY B 1 232 ? 9.414 28.859 17.219 1 59.12 232 GLY B N 1
ATOM 4821 C CA . GLY B 1 232 ? 10.516 27.969 17.516 1 59.12 232 GLY B CA 1
ATOM 4822 C C . GLY B 1 232 ? 10.703 26.891 16.469 1 59.12 232 GLY B C 1
ATOM 4823 O O . GLY B 1 232 ? 11.438 25.922 16.688 1 59.12 232 GLY B O 1
ATOM 4824 N N . LEU B 1 233 ? 10.031 27.172 15.477 1 64.56 233 LEU B N 1
ATOM 4825 C CA . LEU B 1 233 ? 10.156 26.156 14.438 1 64.56 233 LEU B CA 1
ATOM 4826 C C . LEU B 1 233 ? 11.555 26.156 13.844 1 64.56 233 LEU B C 1
ATOM 4828 O O . LEU B 1 233 ? 11.992 27.172 13.273 1 64.56 233 LEU B O 1
ATOM 4832 N N . ASP B 1 234 ? 12.164 25.141 14.133 1 82.75 234 ASP B N 1
ATOM 4833 C CA . ASP B 1 234 ? 13.531 24.953 13.672 1 82.75 234 ASP B CA 1
ATOM 4834 C C . ASP B 1 234 ? 13.602 23.859 12.602 1 82.75 234 ASP B C 1
ATOM 4836 O O . ASP B 1 234 ? 13.133 22.75 12.812 1 82.75 234 ASP B O 1
ATOM 4840 N N . VAL B 1 235 ? 14.094 24.312 11.531 1 90.12 235 VAL B N 1
ATOM 4841 C CA . VAL B 1 235 ? 14.281 23.406 10.391 1 90.12 235 VAL B CA 1
ATOM 4842 C C . VAL B 1 235 ? 15.117 22.203 10.82 1 90.12 235 VAL B C 1
ATOM 4844 O O . VAL B 1 235 ? 14.906 21.094 10.336 1 90.12 235 VAL B O 1
ATOM 4847 N N . ALA B 1 236 ? 15.945 22.469 11.789 1 89.31 236 ALA B N 1
ATOM 4848 C CA . ALA B 1 236 ? 16.781 21.391 12.289 1 89.31 236 ALA B CA 1
ATOM 4849 C C . ALA B 1 236 ? 15.938 20.281 12.922 1 89.31 236 ALA B C 1
ATOM 4851 O O . ALA B 1 236 ? 16.266 19.094 12.805 1 89.31 236 ALA B O 1
ATOM 4852 N N . ILE B 1 237 ? 14.922 20.672 13.594 1 90.94 237 ILE B N 1
ATOM 4853 C CA . ILE B 1 237 ? 14.023 19.703 14.219 1 90.94 237 ILE B CA 1
ATOM 4854 C C . ILE B 1 237 ? 13.289 18.906 13.141 1 90.94 237 ILE B C 1
ATOM 4856 O O . ILE B 1 237 ? 13.156 17.688 13.25 1 90.94 237 ILE B O 1
ATOM 4860 N N . LEU B 1 238 ? 12.812 19.594 12.125 1 92.62 238 LEU B N 1
ATOM 4861 C CA . LEU B 1 238 ? 12.117 18.922 11.031 1 92.62 238 LEU B CA 1
ATOM 4862 C C . LEU B 1 238 ? 13.039 17.922 10.336 1 92.62 238 LEU B C 1
ATOM 4864 O O . LEU B 1 238 ? 12.633 16.812 10.016 1 92.62 238 LEU B O 1
ATOM 4868 N N . ALA B 1 239 ? 14.297 18.344 10.141 1 91.94 239 ALA B N 1
ATOM 4869 C CA . ALA B 1 239 ? 15.281 17.469 9.516 1 91.94 239 ALA B CA 1
ATOM 4870 C C . ALA B 1 239 ? 15.531 16.234 10.375 1 91.94 239 ALA B C 1
ATOM 4872 O O . ALA B 1 239 ? 15.68 15.125 9.852 1 91.94 239 ALA B O 1
ATOM 4873 N N . ALA B 1 240 ? 15.594 16.438 11.625 1 92.06 240 ALA B N 1
ATOM 4874 C CA . ALA B 1 240 ? 15.805 15.32 12.539 1 92.06 240 ALA B CA 1
ATOM 4875 C C . ALA B 1 240 ? 14.633 14.352 12.5 1 92.06 240 ALA B C 1
ATOM 4877 O O . ALA B 1 240 ? 14.82 13.133 12.531 1 92.06 240 ALA B O 1
ATOM 4878 N N . GLU B 1 241 ? 13.43 14.891 12.5 1 93.38 241 GLU B N 1
ATOM 4879 C CA . GLU B 1 241 ? 12.234 14.047 12.43 1 93.38 241 GLU B CA 1
ATOM 4880 C C . GLU B 1 241 ? 12.188 13.266 11.117 1 93.38 241 GLU B C 1
ATOM 4882 O O . GLU B 1 241 ? 11.797 12.102 11.102 1 93.38 241 GLU B O 1
ATOM 4887 N N . LEU B 1 242 ? 12.531 13.938 10.031 1 94.56 242 LEU B N 1
ATOM 4888 C CA . LEU B 1 242 ? 12.562 13.258 8.734 1 94.56 242 LEU B CA 1
ATOM 4889 C C . LEU B 1 242 ? 13.625 12.164 8.719 1 94.56 242 LEU B C 1
ATOM 4891 O O . LEU B 1 242 ? 13.398 11.086 8.156 1 94.56 242 LEU B O 1
ATOM 4895 N N . SER B 1 243 ? 14.742 12.406 9.359 1 92.38 243 SER B N 1
ATOM 4896 C CA . SER B 1 243 ? 15.781 11.391 9.484 1 92.38 243 SER B CA 1
ATOM 4897 C C . SER B 1 243 ? 15.273 10.18 10.266 1 92.38 243 SER B C 1
ATOM 4899 O O . SER B 1 243 ? 15.609 9.039 9.938 1 92.38 243 SER B O 1
ATOM 4901 N N . SER B 1 244 ? 14.516 10.453 11.289 1 93.81 244 SER B N 1
ATOM 4902 C CA . SER B 1 244 ? 13.93 9.367 12.07 1 93.81 244 SER B CA 1
ATOM 4903 C C . SER B 1 244 ? 13 8.516 11.211 1 93.81 244 SER B C 1
ATOM 4905 O O . SER B 1 244 ? 12.984 7.289 11.336 1 93.81 244 SER B O 1
ATOM 4907 N N . VAL B 1 245 ? 12.203 9.156 10.398 1 94.25 245 VAL B N 1
ATOM 4908 C CA . VAL B 1 245 ? 11.312 8.43 9.492 1 94.25 245 VAL B CA 1
ATOM 4909 C C . VAL B 1 245 ? 12.141 7.586 8.523 1 94.25 245 VAL B C 1
ATOM 4911 O O . VAL B 1 245 ? 11.828 6.414 8.297 1 94.25 245 VAL B O 1
ATOM 4914 N N . MET B 1 246 ? 13.172 8.164 7.977 1 93.44 246 MET B N 1
ATOM 4915 C CA . MET B 1 246 ? 14.039 7.453 7.043 1 93.44 246 MET B CA 1
ATOM 4916 C C . MET B 1 246 ? 14.68 6.242 7.715 1 93.44 246 MET B C 1
ATOM 4918 O O . MET B 1 246 ? 14.789 5.176 7.105 1 93.44 246 MET B O 1
ATOM 4922 N N . GLY B 1 247 ? 15.062 6.465 8.938 1 92.5 247 GLY B N 1
ATOM 4923 C CA . GLY B 1 247 ? 15.617 5.348 9.68 1 92.5 247 GLY B CA 1
ATOM 4924 C C . GLY B 1 247 ? 14.633 4.207 9.859 1 92.5 247 GLY B C 1
ATOM 4925 O O . GLY B 1 247 ? 14.992 3.039 9.695 1 92.5 247 GLY B O 1
ATOM 4926 N N . ALA B 1 248 ? 13.422 4.543 10.188 1 92.38 248 ALA B N 1
ATOM 4927 C CA . ALA B 1 248 ? 12.383 3.535 10.375 1 92.38 248 ALA B CA 1
ATOM 4928 C C . ALA B 1 248 ? 12.102 2.787 9.07 1 92.38 248 ALA B C 1
ATOM 4930 O O . ALA B 1 248 ? 11.93 1.566 9.078 1 92.38 248 ALA B O 1
ATOM 4931 N N . VAL B 1 249 ? 12.039 3.471 7.945 1 91.56 249 VAL B N 1
ATOM 4932 C CA . VAL B 1 249 ? 11.766 2.887 6.637 1 91.56 249 VAL B CA 1
ATOM 4933 C C . VAL B 1 249 ? 12.93 1.995 6.215 1 91.56 249 VAL B C 1
ATOM 4935 O O . VAL B 1 249 ? 12.727 0.876 5.742 1 91.56 249 VAL B O 1
ATOM 4938 N N . SER B 1 250 ? 14.148 2.475 6.398 1 90.44 250 SER B N 1
ATOM 4939 C CA . SER B 1 250 ? 15.344 1.766 5.961 1 90.44 250 SER B CA 1
ATOM 4940 C C . SER B 1 250 ? 15.516 0.456 6.719 1 90.44 250 SER B C 1
ATOM 4942 O O . SER B 1 250 ? 16.094 -0.5 6.195 1 90.44 250 SER B O 1
ATOM 4944 N N . ARG B 1 251 ? 15.102 0.472 7.91 1 88.38 251 ARG B N 1
ATOM 4945 C CA . ARG B 1 251 ? 15.172 -0.749 8.703 1 88.38 251 ARG B CA 1
ATOM 4946 C C . ARG B 1 251 ? 14.305 -1.849 8.094 1 88.38 251 ARG B C 1
ATOM 4948 O O . ARG B 1 251 ? 14.672 -3.027 8.141 1 88.38 251 ARG B O 1
ATOM 4955 N N . GLU B 1 252 ? 13.234 -1.414 7.5 1 83.62 252 GLU B N 1
ATOM 4956 C CA . GLU B 1 252 ? 12.297 -2.379 6.945 1 83.62 252 GLU B CA 1
ATOM 4957 C C . GLU B 1 252 ? 12.602 -2.672 5.48 1 83.62 252 GLU B C 1
ATOM 4959 O O . GLU B 1 252 ? 12.445 -3.805 5.02 1 83.62 252 GLU B O 1
ATOM 4964 N N . ILE B 1 253 ? 12.961 -1.648 4.777 1 88.06 253 ILE B N 1
ATOM 4965 C CA . ILE B 1 253 ? 13.258 -1.77 3.354 1 88.06 253 ILE B CA 1
ATOM 4966 C C . ILE B 1 253 ? 14.562 -1.035 3.037 1 88.06 253 ILE B C 1
ATOM 4968 O O . ILE B 1 253 ? 14.539 0.103 2.561 1 88.06 253 ILE B O 1
ATOM 4972 N N . PRO B 1 254 ? 15.602 -1.694 3.061 1 86 254 PRO B N 1
ATOM 4973 C CA . PRO B 1 254 ? 16.906 -1.041 2.918 1 86 254 PRO B CA 1
ATOM 4974 C C . PRO B 1 254 ? 17.172 -0.557 1.493 1 86 254 PRO B C 1
ATOM 4976 O O . PRO B 1 254 ? 18.031 0.295 1.277 1 86 254 PRO B O 1
ATOM 4979 N N . SER B 1 255 ? 16.5 -0.968 0.542 1 85.94 255 SER B N 1
ATOM 4980 C CA . SER B 1 255 ? 16.766 -0.662 -0.859 1 85.94 255 SER B CA 1
ATOM 4981 C C . SER B 1 255 ? 16.188 0.694 -1.251 1 85.94 255 SER B C 1
ATOM 4983 O O . SER B 1 255 ? 16.516 1.231 -2.311 1 85.94 255 SER B O 1
ATOM 4985 N N . VAL B 1 256 ? 15.414 1.252 -0.395 1 89.25 256 VAL B N 1
ATOM 4986 C CA . VAL B 1 256 ? 14.766 2.51 -0.749 1 89.25 256 VAL B CA 1
ATOM 4987 C C . VAL B 1 256 ? 15.695 3.678 -0.435 1 89.25 256 VAL B C 1
ATOM 4989 O O . VAL B 1 256 ? 16.203 3.793 0.683 1 89.25 256 VAL B O 1
ATOM 4992 N N . ILE B 1 257 ? 15.953 4.523 -1.332 1 91.38 257 ILE B N 1
ATOM 4993 C CA . ILE B 1 257 ? 16.734 5.738 -1.156 1 91.38 257 ILE B CA 1
ATOM 4994 C C . ILE B 1 257 ? 15.82 6.953 -1.114 1 91.38 257 ILE B C 1
ATOM 4996 O O . ILE B 1 257 ? 15.016 7.16 -2.023 1 91.38 257 ILE B O 1
ATOM 5000 N N . ILE B 1 258 ? 15.953 7.719 -0.078 1 93.31 258 ILE B N 1
ATOM 5001 C CA . ILE B 1 258 ? 15.117 8.898 0.11 1 93.31 258 ILE B CA 1
ATOM 5002 C C . ILE B 1 258 ? 15.984 10.156 0.085 1 93.31 258 ILE B C 1
ATOM 5004 O O . ILE B 1 258 ? 16.953 10.258 0.837 1 93.31 258 ILE B O 1
ATOM 5008 N N . ARG B 1 259 ? 15.758 11.086 -0.755 1 91.88 259 ARG B N 1
ATOM 5009 C CA . ARG B 1 259 ? 16.328 12.43 -0.782 1 91.88 259 ARG B CA 1
ATOM 5010 C C . ARG B 1 259 ? 15.266 13.484 -0.513 1 91.88 259 ARG B C 1
ATOM 5012 O O . ARG B 1 259 ? 14.133 13.359 -0.97 1 91.88 259 ARG B O 1
ATOM 5019 N N . TYR B 1 260 ? 15.586 14.461 0.321 1 93.62 260 TYR B N 1
ATOM 5020 C CA . TYR B 1 260 ? 14.578 15.469 0.628 1 93.62 260 TYR B CA 1
ATOM 5021 C C . TYR B 1 260 ? 15.234 16.812 0.912 1 93.62 260 TYR B C 1
ATOM 5023 O O . TYR B 1 260 ? 16.438 16.891 1.138 1 93.62 260 TYR B O 1
ATOM 5031 N N . THR B 1 261 ? 14.516 17.844 0.77 1 92.44 261 THR B N 1
ATOM 5032 C CA . THR B 1 261 ? 14.812 19.172 1.297 1 92.44 261 THR B CA 1
ATOM 5033 C C . THR B 1 261 ? 13.594 19.766 1.996 1 92.44 261 THR B C 1
ATOM 5035 O O . THR B 1 261 ? 12.453 19.516 1.59 1 92.44 261 THR B O 1
ATOM 5038 N N . VAL B 1 262 ? 13.82 20.375 3.109 1 93.62 262 VAL B N 1
ATOM 5039 C CA . VAL B 1 262 ? 12.75 21 3.885 1 93.62 262 VAL B CA 1
ATOM 5040 C C . VAL B 1 262 ? 13.18 22.406 4.305 1 93.62 262 VAL B C 1
ATOM 5042 O O . VAL B 1 262 ? 14.367 22.656 4.555 1 93.62 262 VAL B O 1
ATOM 5045 N N . GLY B 1 263 ? 12.242 23.266 4.258 1 91.69 263 GLY B N 1
ATOM 5046 C CA . GLY B 1 263 ? 12.562 24.625 4.641 1 91.69 263 GLY B CA 1
ATOM 5047 C C . GLY B 1 263 ? 11.367 25.406 5.152 1 91.69 263 GLY B C 1
ATOM 5048 O O . GLY B 1 263 ? 10.219 25 4.953 1 91.69 263 GLY B O 1
ATOM 5049 N N . ILE B 1 264 ? 11.656 26.469 5.848 1 92.5 264 ILE B N 1
ATOM 5050 C CA . ILE B 1 264 ? 10.648 27.375 6.383 1 92.5 264 ILE B CA 1
ATOM 5051 C C . ILE B 1 264 ? 10.953 28.812 5.938 1 92.5 264 ILE B C 1
ATOM 5053 O O . ILE B 1 264 ? 12.062 29.312 6.16 1 92.5 264 ILE B O 1
ATOM 5057 N N . LEU B 1 265 ? 10.023 29.344 5.27 1 92.25 265 LEU B N 1
ATOM 5058 C CA . LEU B 1 265 ? 10.094 30.766 4.922 1 92.25 265 LEU B CA 1
ATOM 5059 C C . LEU B 1 265 ? 9.391 31.609 5.973 1 92.25 265 LEU B C 1
ATOM 5061 O O . LEU B 1 265 ? 8.203 31.406 6.25 1 92.25 265 LEU B O 1
ATOM 5065 N N . ASP B 1 266 ? 10.156 32.469 6.539 1 89.88 266 ASP B N 1
ATOM 5066 C CA . ASP B 1 266 ? 9.641 33.406 7.555 1 89.88 266 ASP B CA 1
ATOM 5067 C C . ASP B 1 266 ? 9.289 34.75 6.945 1 89.88 266 ASP B C 1
ATOM 5069 O O . ASP B 1 266 ? 10.141 35.406 6.367 1 89.88 266 ASP B O 1
ATOM 5073 N N . ASN B 1 267 ? 8.062 35.188 7.117 1 87.12 267 ASN B N 1
ATOM 5074 C CA . ASN B 1 267 ? 7.562 36.438 6.539 1 87.12 267 ASN B CA 1
ATOM 5075 C C . ASN B 1 267 ? 8.25 37.656 7.148 1 87.12 267 ASN B C 1
ATOM 5077 O O . ASN B 1 267 ? 8.344 38.719 6.504 1 87.12 267 ASN B O 1
ATOM 5081 N N . LYS B 1 268 ? 8.547 37.562 8.414 1 81.62 268 LYS B N 1
ATOM 5082 C CA . LYS B 1 268 ? 9.25 38.688 9.047 1 81.62 268 LYS B CA 1
ATOM 5083 C C . LYS B 1 268 ? 10.703 38.75 8.586 1 81.62 268 LYS B C 1
ATOM 5085 O O . LYS B 1 268 ? 11.531 37.938 9 1 81.62 268 LYS B O 1
ATOM 5090 N N . GLY B 1 269 ? 11.141 39.969 7.648 1 74.75 269 GLY B N 1
ATOM 5091 C CA . GLY B 1 269 ? 12.453 39.875 7.031 1 74.75 269 GLY B CA 1
ATOM 5092 C C . GLY B 1 269 ? 12.711 38.5 6.406 1 74.75 269 GLY B C 1
ATOM 5093 O O . GLY B 1 269 ? 13.461 37.688 6.961 1 74.75 269 GLY B O 1
ATOM 5094 N N . PRO B 1 270 ? 12 38.531 5.406 1 76.12 270 PRO B N 1
ATOM 5095 C CA . PRO B 1 270 ? 11.828 37.125 4.996 1 76.12 270 PRO B CA 1
ATOM 5096 C C . PRO B 1 270 ? 13.164 36.375 4.863 1 76.12 270 PRO B C 1
ATOM 5098 O O . PRO B 1 270 ? 14.055 36.844 4.152 1 76.12 270 PRO B O 1
ATOM 5101 N N . VAL B 1 271 ? 13.297 35.469 5.625 1 88.56 271 VAL B N 1
ATOM 5102 C CA . VAL B 1 271 ? 14.445 34.562 5.629 1 88.56 271 VAL B CA 1
ATOM 5103 C C . VAL B 1 271 ? 13.969 33.156 5.391 1 88.56 271 VAL B C 1
ATOM 5105 O O . VAL B 1 271 ? 12.953 32.719 5.945 1 88.56 271 VAL B O 1
ATOM 5108 N N . PHE B 1 272 ? 14.648 32.531 4.496 1 91.19 272 PHE B N 1
ATOM 5109 C CA . PHE B 1 272 ? 14.359 31.109 4.23 1 91.19 272 PHE B CA 1
ATOM 5110 C C . PHE B 1 272 ? 15.445 30.219 4.82 1 91.19 272 PHE B C 1
ATOM 5112 O O . PHE B 1 272 ? 16.609 30.328 4.461 1 91.19 272 PHE B O 1
ATOM 5119 N N . ARG B 1 273 ? 15.062 29.359 5.773 1 89.88 273 ARG B N 1
ATOM 5120 C CA . ARG B 1 273 ? 15.953 28.375 6.379 1 89.88 273 ARG B CA 1
ATOM 5121 C C . ARG B 1 273 ? 15.633 26.969 5.875 1 89.88 273 ARG B C 1
ATOM 5123 O O . ARG B 1 273 ? 14.461 26.609 5.754 1 89.88 273 ARG B O 1
ATOM 5130 N N . TYR B 1 274 ? 16.625 26.266 5.5 1 91 274 TYR B N 1
ATOM 5131 C CA . TYR B 1 274 ? 16.344 24.969 4.898 1 91 274 TYR B CA 1
ATOM 5132 C C . TYR B 1 274 ? 17.438 23.969 5.203 1 91 274 TYR B C 1
ATOM 5134 O O . TYR B 1 274 ? 18.547 24.344 5.598 1 91 274 TYR B O 1
ATOM 5142 N N . ALA B 1 275 ? 17.125 22.734 5.141 1 90.19 275 ALA B N 1
ATOM 5143 C CA . ALA B 1 275 ? 18.016 21.578 5.266 1 90.19 275 ALA B CA 1
ATOM 5144 C C . ALA B 1 275 ? 17.594 20.453 4.332 1 90.19 275 ALA B C 1
ATOM 5146 O O . ALA B 1 275 ? 16.5 20.469 3.777 1 90.19 275 ALA B O 1
ATOM 5147 N N . GLY B 1 276 ? 18.516 19.516 4.086 1 89.69 276 GLY B N 1
ATOM 5148 C CA . GLY B 1 276 ? 18.172 18.422 3.182 1 89.69 276 GLY B CA 1
ATOM 5149 C C . GLY B 1 276 ? 19.109 17.234 3.275 1 89.69 276 GLY B C 1
ATOM 5150 O O . GLY B 1 276 ? 20.016 17.219 4.109 1 89.69 276 GLY B O 1
ATOM 5151 N N . ASN B 1 277 ? 18.75 16.281 2.5 1 89.31 277 ASN B N 1
ATOM 5152 C CA . ASN B 1 277 ? 19.516 15.055 2.35 1 89.31 277 ASN B CA 1
ATOM 5153 C C . ASN B 1 277 ? 19.578 14.609 0.891 1 89.31 277 ASN B C 1
ATOM 5155 O O . ASN B 1 277 ? 18.828 13.734 0.468 1 89.31 277 ASN B O 1
ATOM 5159 N N . GLY B 1 278 ? 20.5 15.148 0.138 1 88.06 278 GLY B N 1
ATOM 5160 C CA . GLY B 1 278 ? 20.797 14.68 -1.208 1 88.06 278 GLY B CA 1
ATOM 5161 C C . GLY B 1 278 ? 19.828 15.219 -2.248 1 88.06 278 GLY B C 1
ATOM 5162 O O . GLY B 1 278 ? 19.953 14.898 -3.436 1 88.06 278 GLY B O 1
ATOM 5163 N N . TYR B 1 279 ? 18.797 15.945 -1.905 1 90.38 279 TYR B N 1
ATOM 5164 C CA . TYR B 1 279 ? 17.891 16.578 -2.859 1 90.38 279 TYR B CA 1
ATOM 5165 C C . TYR B 1 279 ? 18.516 17.828 -3.459 1 90.38 279 TYR B C 1
ATOM 5167 O O . TYR B 1 279 ? 19.375 18.469 -2.832 1 90.38 279 TYR B O 1
ATOM 5175 N N . PRO B 1 280 ? 18.125 18.172 -4.676 1 87.12 280 PRO B N 1
ATOM 5176 C CA . PRO B 1 280 ? 18.656 19.406 -5.25 1 87.12 280 PRO B CA 1
ATOM 5177 C C . PRO B 1 280 ? 18.359 20.641 -4.387 1 87.12 280 PRO B C 1
ATOM 5179 O O . PRO B 1 280 ? 17.281 20.719 -3.799 1 87.12 280 PRO B O 1
ATOM 5182 N N . PRO B 1 281 ? 19.188 21.547 -4.387 1 81.31 281 PRO B N 1
ATOM 5183 C CA . PRO B 1 281 ? 19 22.703 -3.518 1 81.31 281 PRO B CA 1
ATOM 5184 C C . PRO B 1 281 ? 17.938 23.672 -4.047 1 81.31 281 PRO B C 1
ATOM 5186 O O . PRO B 1 281 ? 17.609 23.625 -5.238 1 81.31 281 PRO B O 1
ATOM 5189 N N . PHE B 1 282 ? 17.484 24.516 -3.162 1 89.25 282 PHE B N 1
ATOM 5190 C CA . PHE B 1 282 ? 16.625 25.641 -3.537 1 89.25 282 PHE B CA 1
ATOM 5191 C C . PHE B 1 282 ? 17.406 26.672 -4.336 1 89.25 282 PHE B C 1
ATOM 5193 O O . PHE B 1 282 ? 18.594 26.875 -4.102 1 89.25 282 PHE B O 1
ATOM 5200 N N . VAL B 1 283 ? 16.734 27.297 -5.246 1 88.81 283 VAL B N 1
ATOM 5201 C CA . VAL B 1 283 ? 17.328 28.359 -6.051 1 88.81 283 VAL B CA 1
ATOM 5202 C C . VAL B 1 283 ? 16.562 29.656 -5.836 1 88.81 283 VAL B C 1
ATOM 5204 O O . VAL B 1 283 ? 15.328 29.688 -5.93 1 88.81 283 VAL B O 1
ATOM 5207 N N . VAL B 1 284 ? 17.281 30.703 -5.496 1 90 284 VAL B N 1
ATOM 5208 C CA . VAL B 1 284 ? 16.672 32.031 -5.414 1 90 284 VAL B CA 1
ATOM 5209 C C . VAL B 1 284 ? 16.938 32.812 -6.703 1 90 284 VAL B C 1
ATOM 5211 O O . VAL B 1 284 ? 18.078 33 -7.09 1 90 284 VAL B O 1
ATOM 5214 N N . VAL B 1 285 ? 15.906 33.125 -7.355 1 88.44 285 VAL B N 1
ATOM 5215 C CA . VAL B 1 285 ? 15.992 33.875 -8.594 1 88.44 285 VAL B CA 1
ATOM 5216 C C . VAL B 1 285 ? 15.672 35.344 -8.305 1 88.44 285 VAL B C 1
ATOM 5218 O O . VAL B 1 285 ? 14.523 35.719 -8.023 1 88.44 285 VAL B O 1
ATOM 5221 N N . ARG B 1 286 ? 16.734 36.219 -8.461 1 83.75 286 ARG B N 1
ATOM 5222 C CA . ARG B 1 286 ? 16.578 37.656 -8.195 1 83.75 286 ARG B CA 1
ATOM 5223 C C . ARG B 1 286 ? 16.375 38.438 -9.484 1 83.75 286 ARG B C 1
ATOM 5225 O O . ARG B 1 286 ? 16.75 37.969 -10.562 1 83.75 286 ARG B O 1
ATOM 5232 N N . ARG B 1 287 ? 15.594 39.562 -9.547 1 69.38 287 ARG B N 1
ATOM 5233 C CA . ARG B 1 287 ? 15.32 40.406 -10.719 1 69.38 287 ARG B CA 1
ATOM 5234 C C . ARG B 1 287 ? 16.609 40.844 -11.398 1 69.38 287 ARG B C 1
ATOM 5236 O O . ARG B 1 287 ? 16.703 40.875 -12.625 1 69.38 287 ARG B O 1
ATOM 5243 N N . ASP B 1 288 ? 17.453 41.531 -10.625 1 59.19 288 ASP B N 1
ATOM 5244 C CA . ASP B 1 288 ? 18.609 42.125 -11.273 1 59.19 288 ASP B CA 1
ATOM 5245 C C . ASP B 1 288 ? 19.75 41.125 -11.43 1 59.19 288 ASP B C 1
ATOM 5247 O O . ASP B 1 288 ? 20.625 41.312 -12.273 1 59.19 288 ASP B O 1
ATOM 5251 N N . ASP B 1 289 ? 20.219 40.375 -10.438 1 52.34 289 ASP B N 1
ATOM 5252 C CA . ASP B 1 289 ? 21.547 39.781 -10.344 1 52.34 289 ASP B CA 1
ATOM 5253 C C . ASP B 1 289 ? 21.484 38.281 -10.617 1 52.34 289 ASP B C 1
ATOM 5255 O O . ASP B 1 289 ? 20.438 37.656 -10.438 1 52.34 289 ASP B O 1
ATOM 5259 N N . TYR B 1 290 ? 22.438 37.781 -11.539 1 45.88 290 TYR B N 1
ATOM 5260 C CA . TYR B 1 290 ? 22.859 36.375 -11.602 1 45.88 290 TYR B CA 1
ATOM 5261 C C . TYR B 1 290 ? 23.016 35.781 -10.211 1 45.88 290 TYR B C 1
ATOM 5263 O O . TYR B 1 290 ? 24.125 35.531 -9.75 1 45.88 290 TYR B O 1
ATOM 5271 N N . GLY B 1 291 ? 22.406 36.125 -9.25 1 44.72 291 GLY B N 1
ATOM 5272 C CA . GLY B 1 291 ? 22.734 35.75 -7.879 1 44.72 291 GLY B CA 1
ATOM 5273 C C . GLY B 1 291 ? 22.969 34.25 -7.695 1 44.72 291 GLY B C 1
ATOM 5274 O O . GLY B 1 291 ? 22.438 33.438 -8.453 1 44.72 291 GLY B O 1
ATOM 5275 N N . GLU B 1 292 ? 24.219 34.031 -7.219 1 45.69 292 GLU B N 1
ATOM 5276 C CA . GLU B 1 292 ? 24.859 32.781 -6.848 1 45.69 292 GLU B CA 1
ATOM 5277 C C . GLU B 1 292 ? 23.906 31.875 -6.051 1 45.69 292 GLU B C 1
ATOM 5279 O O . GLU B 1 292 ? 23.266 32.344 -5.102 1 45.69 292 GLU B O 1
ATOM 5284 N N . ILE B 1 293 ? 23.359 31.016 -6.75 1 49.41 293 ILE B N 1
ATOM 5285 C CA . ILE B 1 293 ? 22.672 29.859 -6.176 1 49.41 293 ILE B CA 1
ATOM 5286 C C . ILE B 1 293 ? 23.594 29.156 -5.184 1 49.41 293 ILE B C 1
ATOM 5288 O O . ILE B 1 293 ? 24.734 28.844 -5.504 1 49.41 293 ILE B O 1
ATOM 5292 N N . GLU B 1 294 ? 23.625 29.578 -3.965 1 46.16 294 GLU B N 1
ATOM 5293 C CA . GLU B 1 294 ? 24.438 28.75 -3.084 1 46.16 294 GLU B CA 1
ATOM 5294 C C . GLU B 1 294 ? 23.953 27.297 -3.082 1 46.16 294 GLU B C 1
ATOM 5296 O O . GLU B 1 294 ? 22.812 27.031 -2.705 1 46.16 294 GLU B O 1
ATOM 5301 N N . THR B 1 295 ? 24.422 26.609 -4.094 1 48.03 295 THR B N 1
ATOM 5302 C CA . THR B 1 295 ? 24.219 25.156 -4.082 1 48.03 295 THR B CA 1
ATOM 5303 C C . THR B 1 295 ? 24.781 24.547 -2.807 1 48.03 295 THR B C 1
ATOM 5305 O O . THR B 1 295 ? 25.969 24.719 -2.498 1 48.03 295 THR B O 1
ATOM 5308 N N . VAL B 1 296 ? 24.359 24.594 -1.678 1 45.34 296 VAL B N 1
ATOM 5309 C CA . VAL B 1 296 ? 25.047 24.016 -0.537 1 45.34 296 VAL B CA 1
ATOM 5310 C C . VAL B 1 296 ? 24.859 22.5 -0.529 1 45.34 296 VAL B C 1
ATOM 5312 O O . VAL B 1 296 ? 23.734 22.016 -0.604 1 45.34 296 VAL B O 1
ATOM 5315 N N . PRO B 1 297 ? 26.031 21.969 -0.796 1 47.78 297 PRO B N 1
ATOM 5316 C CA . PRO B 1 297 ? 26.016 20.516 -0.546 1 47.78 297 PRO B CA 1
ATOM 5317 C C . PRO B 1 297 ? 25.281 20.156 0.739 1 47.78 297 PRO B C 1
ATOM 5319 O O . PRO B 1 297 ? 25.438 20.828 1.762 1 47.78 297 PRO B O 1
ATOM 5322 N N . GLU B 1 298 ? 24.172 19.688 0.652 1 51.25 298 GLU B N 1
ATOM 5323 C CA . GLU B 1 298 ? 23.391 19.297 1.818 1 51.25 298 GLU B CA 1
ATOM 5324 C C . GLU B 1 298 ? 24.094 18.219 2.631 1 51.25 298 GLU B C 1
ATOM 5326 O O . GLU B 1 298 ? 24.594 17.234 2.07 1 51.25 298 GLU B O 1
ATOM 5331 N N . HIS B 1 299 ? 24.938 18.594 3.574 1 52.47 299 HIS B N 1
ATOM 5332 C CA . HIS B 1 299 ? 25.188 17.578 4.598 1 52.47 299 HIS B CA 1
ATOM 5333 C C . HIS B 1 299 ? 23.922 17.312 5.414 1 52.47 299 HIS B C 1
ATOM 5335 O O . HIS B 1 299 ? 23.188 18.234 5.746 1 52.47 299 HIS B O 1
ATOM 5341 N N . PRO B 1 300 ? 23.688 16.062 5.508 1 58.41 300 PRO B N 1
ATOM 5342 C CA . PRO B 1 300 ? 22.531 15.719 6.328 1 58.41 300 PRO B CA 1
ATOM 5343 C C . PRO B 1 300 ? 22.469 16.484 7.641 1 58.41 300 PRO B C 1
ATOM 5345 O O . PRO B 1 300 ? 23.453 16.5 8.391 1 58.41 300 PRO B O 1
ATOM 5348 N N . GLY B 1 301 ? 21.5 17.297 7.797 1 63.75 301 GLY B N 1
ATOM 5349 C CA . GLY B 1 301 ? 21.156 17.859 9.094 1 63.75 301 GLY B CA 1
ATOM 5350 C C . GLY B 1 301 ? 21.656 19.281 9.273 1 63.75 301 GLY B C 1
ATOM 5351 O O . GLY B 1 301 ? 21.344 19.938 10.266 1 63.75 301 GLY B O 1
ATOM 5352 N N . ARG B 1 302 ? 22.5 19.797 8.344 1 78.81 302 ARG B N 1
ATOM 5353 C CA . ARG B 1 302 ? 22.953 21.172 8.539 1 78.81 302 ARG B CA 1
ATOM 5354 C C . ARG B 1 302 ? 21.922 22.172 8.016 1 78.81 302 ARG B C 1
ATOM 5356 O O . ARG B 1 302 ? 21.406 22 6.902 1 78.81 302 ARG B O 1
ATOM 5363 N N . VAL B 1 303 ? 21.641 23.188 8.812 1 87.62 303 VAL B N 1
ATOM 5364 C CA . VAL B 1 303 ? 20.656 24.203 8.453 1 87.62 303 VAL B CA 1
ATOM 5365 C C . VAL B 1 303 ? 21.359 25.359 7.742 1 87.62 303 VAL B C 1
ATOM 5367 O O . VAL B 1 303 ? 22.438 25.781 8.148 1 87.62 303 VAL B O 1
ATOM 5370 N N . ARG B 1 304 ? 20.844 25.797 6.684 1 86.12 304 ARG B N 1
ATOM 5371 C CA . ARG B 1 304 ? 21.281 26.969 5.945 1 86.12 304 ARG B CA 1
ATOM 5372 C C . ARG B 1 304 ? 20.172 28.016 5.871 1 86.12 304 ARG B C 1
ATOM 5374 O O . ARG B 1 304 ? 19.016 27.719 6.156 1 86.12 304 ARG B O 1
ATOM 5381 N N . SER B 1 305 ? 20.609 29.266 5.621 1 88.25 305 SER B N 1
ATOM 5382 C CA . SER B 1 305 ? 19.609 30.328 5.52 1 88.25 305 SER B CA 1
ATOM 5383 C C . SER B 1 305 ? 19.938 31.281 4.379 1 88.25 305 SER B C 1
ATOM 5385 O O . SER B 1 305 ? 21.109 31.438 4.016 1 88.25 305 SER B O 1
ATOM 5387 N N . VAL B 1 306 ? 18.953 31.812 3.795 1 86.69 306 VAL B N 1
ATOM 5388 C CA . VAL B 1 306 ? 19.109 32.812 2.746 1 86.69 306 VAL B CA 1
ATOM 5389 C C . VAL B 1 306 ? 18.078 33.906 2.924 1 86.69 306 VAL B C 1
ATOM 5391 O O . VAL B 1 306 ? 16.922 33.625 3.268 1 86.69 306 VAL B O 1
ATOM 5394 N N . GLN B 1 307 ? 18.562 35.125 2.781 1 88.62 307 GLN B N 1
ATOM 5395 C CA . GLN B 1 307 ? 17.641 36.25 2.818 1 88.62 307 GLN B CA 1
ATOM 5396 C C . GLN B 1 307 ? 16.844 36.344 1.525 1 88.62 307 GLN B C 1
ATOM 5398 O O . GLN B 1 307 ? 17.391 36.188 0.433 1 88.62 307 GLN B O 1
ATOM 5403 N N . ILE B 1 308 ? 15.531 36.531 1.699 1 89 308 ILE B N 1
ATOM 5404 C CA . ILE B 1 308 ? 14.641 36.656 0.553 1 89 308 ILE B CA 1
ATOM 5405 C C . ILE B 1 308 ? 14.125 38.094 0.48 1 89 308 ILE B C 1
ATOM 5407 O O . ILE B 1 308 ? 13.625 38.656 1.47 1 89 308 ILE B O 1
ATOM 5411 N N . GLU B 1 309 ? 14.32 38.688 -0.669 1 84.94 309 GLU B N 1
ATOM 5412 C CA . GLU B 1 309 ? 13.828 40.062 -0.885 1 84.94 309 GLU B CA 1
ATOM 5413 C C . GLU B 1 309 ? 12.5 40.031 -1.634 1 84.94 309 GLU B C 1
ATOM 5415 O O . GLU B 1 309 ? 12.109 39.031 -2.215 1 84.94 309 GLU B O 1
ATOM 5420 N N . GLU B 1 310 ? 11.797 41.188 -1.502 1 83.81 310 GLU B N 1
ATOM 5421 C CA . GLU B 1 310 ? 10.539 41.312 -2.24 1 83.81 310 GLU B CA 1
ATOM 5422 C C . GLU B 1 310 ? 10.758 41.125 -3.738 1 83.81 310 GLU B C 1
ATOM 5424 O O . GLU B 1 310 ? 11.68 41.719 -4.316 1 83.81 310 GLU B O 1
ATOM 5429 N N . GLY B 1 311 ? 9.992 40.25 -4.328 1 80.12 311 GLY B N 1
ATOM 5430 C CA . GLY B 1 311 ? 10.094 40 -5.758 1 80.12 311 GLY B CA 1
ATOM 5431 C C . GLY B 1 311 ? 10.969 38.812 -6.09 1 80.12 311 GLY B C 1
ATOM 5432 O O . GLY B 1 311 ? 10.922 38.281 -7.207 1 80.12 311 GLY B O 1
ATOM 5433 N N . ASP B 1 312 ? 11.773 38.375 -5.152 1 86.06 312 ASP B N 1
ATOM 5434 C CA . ASP B 1 312 ? 12.57 37.188 -5.367 1 86.06 312 ASP B CA 1
ATOM 5435 C C . ASP B 1 312 ? 11.68 35.969 -5.594 1 86.06 312 ASP B C 1
ATOM 5437 O O . ASP B 1 312 ? 10.555 35.906 -5.09 1 86.06 312 ASP B O 1
ATOM 5441 N N . LEU B 1 313 ? 12.156 35.125 -6.391 1 90.88 313 LEU B N 1
ATOM 5442 C CA . LEU B 1 313 ? 11.477 33.844 -6.582 1 90.88 313 LEU B CA 1
ATOM 5443 C C . LEU B 1 313 ? 12.297 32.688 -5.992 1 90.88 313 LEU B C 1
ATOM 5445 O O . LEU B 1 313 ? 13.477 32.531 -6.316 1 90.88 313 LEU B O 1
ATOM 5449 N N . LEU B 1 314 ? 11.727 32.031 -5.086 1 92.25 314 LEU B N 1
ATOM 5450 C CA . LEU B 1 314 ? 12.312 30.781 -4.566 1 92.25 314 LEU B CA 1
ATOM 5451 C C . LEU B 1 314 ? 11.844 29.578 -5.371 1 92.25 314 LEU B C 1
ATOM 5453 O O . LEU B 1 314 ? 10.633 29.375 -5.539 1 92.25 314 LEU B O 1
ATOM 5457 N N . ALA B 1 315 ? 12.789 28.797 -5.871 1 93.62 315 ALA B N 1
ATOM 5458 C CA . ALA B 1 315 ? 12.445 27.672 -6.734 1 93.62 315 ALA B CA 1
ATOM 5459 C C . ALA B 1 315 ? 13.07 26.375 -6.223 1 93.62 315 ALA B C 1
ATOM 5461 O O . ALA B 1 315 ? 14.211 26.375 -5.75 1 93.62 315 ALA B O 1
ATOM 5462 N N . VAL B 1 316 ? 12.32 25.297 -6.27 1 93.38 316 VAL B N 1
ATOM 5463 C CA . VAL B 1 316 ? 12.844 23.953 -6.031 1 93.38 316 VAL B CA 1
ATOM 5464 C C . VAL B 1 316 ? 12.328 23 -7.102 1 93.38 316 VAL B C 1
ATOM 5466 O O . VAL B 1 316 ? 11.148 23.031 -7.453 1 93.38 316 VAL B O 1
ATOM 5469 N N . ALA B 1 317 ? 13.25 22.234 -7.656 1 93.31 317 ALA B N 1
ATOM 5470 C CA . ALA B 1 317 ? 12.914 21.359 -8.773 1 93.31 317 ALA B CA 1
ATOM 5471 C C . ALA B 1 317 ? 13.367 19.922 -8.484 1 93.31 317 ALA B C 1
ATOM 5473 O O . ALA B 1 317 ? 14.383 19.703 -7.812 1 93.31 317 ALA B O 1
ATOM 5474 N N . SER B 1 318 ? 12.633 19 -9.031 1 91.06 318 SER B N 1
ATOM 5475 C CA . SER B 1 318 ? 13 17.594 -8.906 1 91.06 318 SER B CA 1
ATOM 5476 C C . SER B 1 318 ? 14.266 17.281 -9.703 1 91.06 318 SER B C 1
ATOM 5478 O O . SER B 1 318 ? 14.578 17.969 -10.672 1 91.06 318 SER B O 1
ATOM 5480 N N . PRO B 1 319 ? 14.953 16.188 -9.266 1 87.12 319 PRO B N 1
ATOM 5481 C CA . PRO B 1 319 ? 16.125 15.773 -10.039 1 87.12 319 PRO B CA 1
ATOM 5482 C C . PRO B 1 319 ? 15.797 15.5 -11.508 1 87.12 319 PRO B C 1
ATOM 5484 O O . PRO B 1 319 ? 16.578 15.844 -12.391 1 87.12 319 PRO B O 1
ATOM 5487 N N . GLY B 1 320 ? 14.68 14.883 -11.742 1 85.69 320 GLY B N 1
ATOM 5488 C CA . GLY B 1 320 ? 14.281 14.594 -13.109 1 85.69 320 GLY B CA 1
ATOM 5489 C C . GLY B 1 320 ? 14.148 15.836 -13.969 1 85.69 320 GLY B C 1
ATOM 5490 O O . GLY B 1 320 ? 14.516 15.82 -15.148 1 85.69 320 GLY B O 1
ATOM 5491 N N . LEU B 1 321 ? 13.562 16.875 -13.43 1 90.38 321 LEU B N 1
ATOM 5492 C CA . LEU B 1 321 ? 13.422 18.109 -14.18 1 90.38 321 LEU B CA 1
ATOM 5493 C C . LEU B 1 321 ? 14.781 18.734 -14.461 1 90.38 321 LEU B C 1
ATOM 5495 O O . LEU B 1 321 ? 15.039 19.188 -15.578 1 90.38 321 LEU B O 1
ATOM 5499 N N . LEU B 1 322 ? 15.641 18.812 -13.492 1 89.5 322 LEU B N 1
ATOM 5500 C CA . LEU B 1 322 ? 16.969 19.391 -13.664 1 89.5 322 LEU B CA 1
ATOM 5501 C C . LEU B 1 322 ? 17.75 18.656 -14.742 1 89.5 322 LEU B C 1
ATOM 5503 O O . LEU B 1 322 ? 18.453 19.281 -15.539 1 89.5 322 LEU B O 1
ATOM 5507 N N . GLU B 1 323 ? 17.609 17.344 -14.727 1 85.5 323 GLU B N 1
ATOM 5508 C CA . GLU B 1 323 ? 18.266 16.531 -15.75 1 85.5 323 GLU B CA 1
ATOM 5509 C C . GLU B 1 323 ? 17.719 16.859 -17.141 1 85.5 323 GLU B C 1
ATOM 5511 O O . GLU B 1 323 ? 18.469 16.891 -18.125 1 85.5 323 GLU B O 1
ATOM 5516 N N . SER B 1 324 ? 16.484 17.047 -17.203 1 87.5 324 SER B N 1
ATOM 5517 C CA . SER B 1 324 ? 15.844 17.312 -18.484 1 87.5 324 SER B CA 1
ATOM 5518 C C . SER B 1 324 ? 16.203 18.688 -19.016 1 87.5 324 SER B C 1
ATOM 5520 O O . SER B 1 324 ? 16.156 18.922 -20.234 1 87.5 324 SER B O 1
ATOM 5522 N N . LEU B 1 325 ? 16.516 19.656 -18.094 1 88.62 325 LEU B N 1
ATOM 5523 C CA . LEU B 1 325 ? 16.844 21.016 -18.484 1 88.62 325 LEU B CA 1
ATOM 5524 C C . LEU B 1 325 ? 18.328 21.141 -18.828 1 88.62 325 LEU B C 1
ATOM 5526 O O . LEU B 1 325 ? 18.734 22.125 -19.453 1 88.62 325 LEU B O 1
ATOM 5530 N N . ALA B 1 326 ? 19.062 20.141 -18.406 1 81.75 326 ALA B N 1
ATOM 5531 C CA . ALA B 1 326 ? 20.5 20.203 -18.578 1 81.75 326 ALA B CA 1
ATOM 5532 C C . ALA B 1 326 ? 20.891 20.156 -20.047 1 81.75 326 ALA B C 1
ATOM 5534 O O . ALA B 1 326 ? 20.234 19.484 -20.844 1 81.75 326 ALA B O 1
ATOM 5535 N N . SER B 1 327 ? 21.812 21.031 -20.438 1 76.75 327 SER B N 1
ATOM 5536 C CA . SER B 1 327 ? 22.406 21.047 -21.781 1 76.75 327 SER B CA 1
ATOM 5537 C C . SER B 1 327 ? 23.906 20.828 -21.719 1 76.75 327 SER B C 1
ATOM 5539 O O . SER B 1 327 ? 24.547 21.078 -20.688 1 76.75 327 SER B O 1
ATOM 5541 N N . PRO B 1 328 ? 24.453 20.156 -22.766 1 75.5 328 PRO B N 1
ATOM 5542 C CA . PRO B 1 328 ? 25.906 19.953 -22.812 1 75.5 328 PRO B CA 1
ATOM 5543 C C . PRO B 1 328 ? 26.688 21.25 -22.562 1 75.5 328 PRO B C 1
ATOM 5545 O O . PRO B 1 328 ? 27.812 21.219 -22.062 1 75.5 328 PRO B O 1
ATOM 5548 N N . GLU B 1 329 ? 26.094 22.344 -22.734 1 73.31 329 GLU B N 1
ATOM 5549 C CA . GLU B 1 329 ? 26.781 23.641 -22.625 1 73.31 329 GLU B CA 1
ATOM 5550 C C . GLU B 1 329 ? 26.75 24.141 -21.188 1 73.31 329 GLU B C 1
ATOM 5552 O O . GLU B 1 329 ? 27.578 24.953 -20.797 1 73.31 329 GLU B O 1
ATOM 5557 N N . ASP B 1 330 ? 25.844 23.766 -20.438 1 70.25 330 ASP B N 1
ATOM 5558 C CA . ASP B 1 330 ? 25.688 24.219 -19.062 1 70.25 330 ASP B CA 1
ATOM 5559 C C . ASP B 1 330 ? 25.156 23.109 -18.172 1 70.25 330 ASP B C 1
ATOM 5561 O O . ASP B 1 330 ? 23.953 22.812 -18.203 1 70.25 330 ASP B O 1
ATOM 5565 N N . LEU B 1 331 ? 26.062 22.703 -17.375 1 68.88 331 LEU B N 1
ATOM 5566 C CA . LEU B 1 331 ? 25.719 21.547 -16.562 1 68.88 331 LEU B CA 1
ATOM 5567 C C . LEU B 1 331 ? 25.391 21.969 -15.125 1 68.88 331 LEU B C 1
ATOM 5569 O O . LEU B 1 331 ? 25.109 21.125 -14.273 1 68.88 331 LEU B O 1
ATOM 5573 N N . ASN B 1 332 ? 25.469 23.312 -14.984 1 80.5 332 ASN B N 1
ATOM 5574 C CA . ASN B 1 332 ? 25.109 23.797 -13.656 1 80.5 332 ASN B CA 1
ATOM 5575 C C . ASN B 1 332 ? 23.594 23.859 -13.477 1 80.5 332 ASN B C 1
ATOM 5577 O O . ASN B 1 332 ? 22.969 24.859 -13.805 1 80.5 332 ASN B O 1
ATOM 5581 N N . ALA B 1 333 ? 23 22.906 -12.805 1 82.44 333 ALA B N 1
ATOM 5582 C CA . ALA B 1 333 ? 21.562 22.688 -12.742 1 82.44 333 ALA B CA 1
ATOM 5583 C C . ALA B 1 333 ? 20.859 23.875 -12.102 1 82.44 333 ALA B C 1
ATOM 5585 O O . ALA B 1 333 ? 19.859 24.375 -12.633 1 82.44 333 ALA B O 1
ATOM 5586 N N . PRO B 1 334 ? 21.375 24.422 -11.023 1 80.44 334 PRO B N 1
ATOM 5587 C CA . PRO B 1 334 ? 20.719 25.594 -10.422 1 80.44 334 PRO B CA 1
ATOM 5588 C C . PRO B 1 334 ? 20.688 26.797 -11.352 1 80.44 334 PRO B C 1
ATOM 5590 O O . PRO B 1 334 ? 19.688 27.531 -11.398 1 80.44 334 PRO B O 1
ATOM 5593 N N . ARG B 1 335 ? 21.781 26.984 -12.062 1 83.56 335 ARG B N 1
ATOM 5594 C CA . ARG B 1 335 ? 21.859 28.109 -12.977 1 83.56 335 ARG B CA 1
ATOM 5595 C C . ARG B 1 335 ? 20.891 27.938 -14.141 1 83.56 335 ARG B C 1
ATOM 5597 O O . ARG B 1 335 ? 20.25 28.891 -14.562 1 83.56 335 ARG B O 1
ATOM 5604 N N . VAL B 1 336 ? 20.859 26.766 -14.633 1 85.75 336 VAL B N 1
ATOM 5605 C CA . VAL B 1 336 ? 19.969 26.484 -15.75 1 85.75 336 VAL B CA 1
ATOM 5606 C C . VAL B 1 336 ? 18.516 26.672 -15.312 1 85.75 336 VAL B C 1
ATOM 5608 O O . VAL B 1 336 ? 17.719 27.25 -16.047 1 85.75 336 VAL B O 1
ATOM 5611 N N . LEU B 1 337 ? 18.203 26.188 -14.156 1 89.94 337 LEU B N 1
ATOM 5612 C CA . LEU B 1 337 ? 16.859 26.344 -13.633 1 89.94 337 LEU B CA 1
ATOM 5613 C C . LEU B 1 337 ? 16.5 27.828 -13.508 1 89.94 337 LEU B C 1
ATOM 5615 O O . LEU B 1 337 ? 15.406 28.25 -13.906 1 89.94 337 LEU B O 1
ATOM 5619 N N . ALA B 1 338 ? 17.406 28.609 -12.938 1 88.81 338 ALA B N 1
ATOM 5620 C CA . ALA B 1 338 ? 17.172 30.031 -12.742 1 88.81 338 ALA B CA 1
ATOM 5621 C C . ALA B 1 338 ? 16.891 30.734 -14.07 1 88.81 338 ALA B C 1
ATOM 5623 O O . ALA B 1 338 ? 16.016 31.594 -14.156 1 88.81 338 ALA B O 1
ATOM 5624 N N . LYS B 1 339 ? 17.656 30.359 -15.055 1 87.56 339 LYS B N 1
ATOM 5625 C CA . LYS B 1 339 ? 17.484 30.953 -16.375 1 87.56 339 LYS B CA 1
ATOM 5626 C C . LYS B 1 339 ? 16.094 30.672 -16.938 1 87.56 339 LYS B C 1
ATOM 5628 O O . LYS B 1 339 ? 15.414 31.578 -17.422 1 87.56 339 LYS B O 1
ATOM 5633 N N . HIS B 1 340 ? 15.68 29.453 -16.875 1 91.31 340 HIS B N 1
ATOM 5634 C CA . HIS B 1 340 ? 14.383 29.062 -17.406 1 91.31 340 HIS B CA 1
ATOM 5635 C C . HIS B 1 340 ? 13.242 29.75 -16.656 1 91.31 340 HIS B C 1
ATOM 5637 O O . HIS B 1 340 ? 12.234 30.125 -17.25 1 91.31 340 HIS B O 1
ATOM 5643 N N . VAL B 1 341 ? 13.398 29.828 -15.367 1 91.56 341 VAL B N 1
ATOM 5644 C CA . VAL B 1 341 ? 12.383 30.484 -14.555 1 91.56 341 VAL B CA 1
ATOM 5645 C C . VAL B 1 341 ? 12.281 31.953 -14.922 1 91.56 341 VAL B C 1
ATOM 5647 O O . VAL B 1 341 ? 11.18 32.5 -15.039 1 91.56 341 VAL B O 1
ATOM 5650 N N . ARG B 1 342 ? 13.406 32.594 -15.141 1 89.06 342 ARG B N 1
ATOM 5651 C CA . ARG B 1 342 ? 13.438 34 -15.523 1 89.06 342 ARG B CA 1
ATOM 5652 C C . ARG B 1 342 ? 12.75 34.219 -16.875 1 89.06 342 ARG B C 1
ATOM 5654 O O . ARG B 1 342 ? 12.109 35.25 -17.078 1 89.06 342 ARG B O 1
ATOM 5661 N N . ASP B 1 343 ? 12.977 33.25 -17.719 1 90.25 343 ASP B N 1
ATOM 5662 C CA . ASP B 1 343 ? 12.43 33.344 -19.062 1 90.25 343 ASP B CA 1
ATOM 5663 C C . ASP B 1 343 ? 10.906 33.344 -19.047 1 90.25 343 ASP B C 1
ATOM 5665 O O . ASP B 1 343 ? 10.266 33.781 -20.016 1 90.25 343 ASP B O 1
ATOM 5669 N N . THR B 1 344 ? 10.328 32.875 -17.953 1 91.75 344 THR B N 1
ATOM 5670 C CA . THR B 1 344 ? 8.867 32.812 -17.875 1 91.75 344 THR B CA 1
ATOM 5671 C C . THR B 1 344 ? 8.305 34 -17.094 1 91.75 344 THR B C 1
ATOM 5673 O O . THR B 1 344 ? 7.145 33.969 -16.688 1 91.75 344 THR B O 1
ATOM 5676 N N . GLY B 1 345 ? 9.023 35.031 -16.891 1 87.81 345 GLY B N 1
ATOM 5677 C CA . GLY B 1 345 ? 8.688 36.156 -16.047 1 87.81 345 GLY B CA 1
ATOM 5678 C C . GLY B 1 345 ? 7.441 36.906 -16.484 1 87.81 345 GLY B C 1
ATOM 5679 O O . GLY B 1 345 ? 6.801 37.594 -15.695 1 87.81 345 GLY B O 1
ATOM 5680 N N . GLN B 1 346 ? 7.031 36.75 -17.719 1 88.5 346 GLN B N 1
ATOM 5681 C CA . GLN B 1 346 ? 5.871 37.438 -18.25 1 88.5 346 GLN B CA 1
ATOM 5682 C C . GLN B 1 346 ? 4.57 36.781 -17.797 1 88.5 346 GLN B C 1
ATOM 5684 O O . GLN B 1 346 ? 3.504 37.406 -17.859 1 88.5 346 GLN B O 1
ATOM 5689 N N . GLU B 1 347 ? 4.645 35.594 -17.375 1 91.56 347 GLU B N 1
ATOM 5690 C CA . GLU B 1 347 ? 3.475 34.844 -16.906 1 91.56 347 GLU B CA 1
ATOM 5691 C C . GLU B 1 347 ? 3.162 35.156 -15.453 1 91.56 347 GLU B C 1
ATOM 5693 O O . GLU B 1 347 ? 3.99 34.938 -14.57 1 91.56 347 GLU B O 1
ATOM 5698 N N . PRO B 1 348 ? 1.932 35.656 -15.219 1 90.38 348 PRO B N 1
ATOM 5699 C CA . PRO B 1 348 ? 1.598 36.031 -13.844 1 90.38 348 PRO B CA 1
ATOM 5700 C C . PRO B 1 348 ? 1.373 34.844 -12.938 1 90.38 348 PRO B C 1
ATOM 5702 O O . PRO B 1 348 ? 1.742 34.875 -11.758 1 90.38 348 PRO B O 1
ATOM 5705 N N . SER B 1 349 ? 0.768 33.812 -13.461 1 93.94 349 SER B N 1
ATOM 5706 C CA . SER B 1 349 ? 0.495 32.625 -12.664 1 93.94 349 SER B CA 1
ATOM 5707 C C . SER B 1 349 ? 1.765 31.797 -12.438 1 93.94 349 SER B C 1
ATOM 5709 O O . SER B 1 349 ? 2.416 31.375 -13.391 1 93.94 349 SER B O 1
ATOM 5711 N N . LEU B 1 350 ? 2.088 31.578 -11.195 1 95.25 350 LEU B N 1
ATOM 5712 C CA . LEU B 1 350 ? 3.303 30.844 -10.883 1 95.25 350 LEU B CA 1
ATOM 5713 C C . LEU B 1 350 ? 3.182 29.391 -11.328 1 95.25 350 LEU B C 1
ATOM 5715 O O . LEU B 1 350 ? 4.168 28.781 -11.75 1 95.25 350 LEU B O 1
ATOM 5719 N N . SER B 1 351 ? 2.002 28.812 -11.195 1 95.19 351 SER B N 1
ATOM 5720 C CA . SER B 1 351 ? 1.82 27.453 -11.656 1 95.19 351 SER B CA 1
ATOM 5721 C C . SER B 1 351 ? 1.98 27.344 -13.164 1 95.19 351 SER B C 1
ATOM 5723 O O . SER B 1 351 ? 2.498 26.344 -13.68 1 95.19 351 SER B O 1
ATOM 5725 N N . ARG B 1 352 ? 1.542 28.359 -13.852 1 95.75 352 ARG B N 1
ATOM 5726 C CA . ARG B 1 352 ? 1.726 28.375 -15.297 1 95.75 352 ARG B CA 1
ATOM 5727 C C . ARG B 1 352 ? 3.195 28.562 -15.664 1 95.75 352 ARG B C 1
ATOM 5729 O O . ARG B 1 352 ? 3.672 27.984 -16.641 1 95.75 352 ARG B O 1
ATOM 5736 N N . ARG B 1 353 ? 3.867 29.422 -14.906 1 95.69 353 ARG B N 1
ATOM 5737 C CA . ARG B 1 353 ? 5.309 29.531 -15.094 1 95.69 353 ARG B CA 1
ATOM 5738 C C . ARG B 1 353 ? 5.996 28.188 -14.93 1 95.69 353 ARG B C 1
ATOM 5740 O O . ARG B 1 353 ? 6.848 27.812 -15.734 1 95.69 353 ARG B O 1
ATOM 5747 N N . ALA B 1 354 ? 5.648 27.5 -13.852 1 95.69 354 ALA B N 1
ATOM 5748 C CA . ALA B 1 354 ? 6.207 26.172 -13.609 1 95.69 354 ALA B CA 1
ATOM 5749 C C . ALA B 1 354 ? 5.91 25.234 -14.781 1 95.69 354 ALA B C 1
ATOM 5751 O O . ALA B 1 354 ? 6.777 24.453 -15.188 1 95.69 354 ALA B O 1
ATOM 5752 N N . GLU B 1 355 ? 4.73 25.297 -15.289 1 94.69 355 GLU B N 1
ATOM 5753 C CA . GLU B 1 355 ? 4.324 24.469 -16.422 1 94.69 355 GLU B CA 1
ATOM 5754 C C . GLU B 1 355 ? 5.195 24.75 -17.641 1 94.69 355 GLU B C 1
ATOM 5756 O O . GLU B 1 355 ? 5.582 23.828 -18.359 1 94.69 355 GLU B O 1
ATOM 5761 N N . LEU B 1 356 ? 5.422 25.969 -17.875 1 95.19 356 LEU B N 1
ATOM 5762 C CA . LEU B 1 356 ? 6.238 26.375 -19 1 95.19 356 LEU B CA 1
ATOM 5763 C C . LEU B 1 356 ? 7.668 25.875 -18.859 1 95.19 356 LEU B C 1
ATOM 5765 O O . LEU B 1 356 ? 8.281 25.422 -19.828 1 95.19 356 LEU B O 1
ATOM 5769 N N . VAL B 1 357 ? 8.211 25.953 -17.688 1 94.12 357 VAL B N 1
ATOM 5770 C CA . VAL B 1 357 ? 9.562 25.469 -17.438 1 94.12 357 VAL B CA 1
ATOM 5771 C C . VAL B 1 357 ? 9.609 23.953 -17.641 1 94.12 357 VAL B C 1
ATOM 5773 O O . VAL B 1 357 ? 10.562 23.422 -18.234 1 94.12 357 VAL B O 1
ATOM 5776 N N . LEU B 1 358 ? 8.609 23.25 -17.125 1 92.56 358 LEU B N 1
ATOM 5777 C CA . LEU B 1 358 ? 8.539 21.797 -17.312 1 92.56 358 LEU B CA 1
ATOM 5778 C C . LEU B 1 358 ? 8.484 21.438 -18.781 1 92.56 358 LEU B C 1
ATOM 5780 O O . LEU B 1 358 ? 9.102 20.453 -19.203 1 92.56 358 LEU B O 1
ATOM 5784 N N . ALA B 1 359 ? 7.793 22.219 -19.531 1 90.44 359 ALA B N 1
ATOM 5785 C CA . ALA B 1 359 ? 7.629 21.969 -20.969 1 90.44 359 ALA B CA 1
ATOM 5786 C C . ALA B 1 359 ? 8.93 22.203 -21.719 1 90.44 359 ALA B C 1
ATOM 5788 O O . ALA B 1 359 ? 9.148 21.641 -22.797 1 90.44 359 ALA B O 1
ATOM 5789 N N . ALA B 1 360 ? 9.781 23.062 -21.156 1 89.69 360 ALA B N 1
ATOM 5790 C CA . ALA B 1 360 ? 11.047 23.406 -21.797 1 89.69 360 ALA B CA 1
ATOM 5791 C C . ALA B 1 360 ? 12.047 22.25 -21.672 1 89.69 360 ALA B C 1
ATOM 5793 O O . ALA B 1 360 ? 13.023 22.203 -22.438 1 89.69 360 ALA B O 1
ATOM 5794 N N . GLY B 1 361 ? 11.82 21.375 -20.703 1 84.06 361 GLY B N 1
ATOM 5795 C CA . GLY B 1 361 ? 12.711 20.234 -20.547 1 84.06 361 GLY B CA 1
ATOM 5796 C C . GLY B 1 361 ? 12.562 19.188 -21.625 1 84.06 361 GLY B C 1
ATOM 5797 O O . GLY B 1 361 ? 11.516 19.125 -22.281 1 84.06 361 GLY B O 1
ATOM 5798 N N . SER B 1 362 ? 13.695 18.484 -21.953 1 77.94 362 SER B N 1
ATOM 5799 C CA . SER B 1 362 ? 13.664 17.406 -22.938 1 77.94 362 SER B CA 1
ATOM 5800 C C . SER B 1 362 ? 12.609 16.359 -22.562 1 77.94 362 SER B C 1
ATOM 5802 O O . SER B 1 362 ? 12.43 16.047 -21.391 1 77.94 362 SER B O 1
ATOM 5804 N N . PRO B 1 363 ? 11.875 16.078 -23.688 1 63.69 363 PRO B N 1
ATOM 5805 C CA . PRO B 1 363 ? 10.914 15.008 -23.438 1 63.69 363 PRO B CA 1
ATOM 5806 C C . PRO B 1 363 ? 11.594 13.695 -23.047 1 63.69 363 PRO B C 1
ATOM 5808 O O . PRO B 1 363 ? 12.648 13.352 -23.594 1 63.69 363 PRO B O 1
ATOM 5811 N N . GLY B 1 364 ? 11.828 13.469 -21.812 1 59.25 364 GLY B N 1
ATOM 5812 C CA . GLY B 1 364 ? 12.422 12.195 -21.422 1 59.25 364 GLY B CA 1
ATOM 5813 C C . GLY B 1 364 ? 11.492 11.344 -20.594 1 59.25 364 GLY B C 1
ATOM 5814 O O . GLY B 1 364 ? 10.602 11.859 -19.906 1 59.25 364 GLY B O 1
ATOM 5815 N N . GLU B 1 365 ? 11.406 10.125 -21.016 1 58.56 365 GLU B N 1
ATOM 5816 C CA . GLU B 1 365 ? 10.43 9.086 -20.703 1 58.56 365 GLU B CA 1
ATOM 5817 C C . GLU B 1 365 ? 10.508 8.664 -19.234 1 58.56 365 GLU B C 1
ATOM 5819 O O . GLU B 1 365 ? 9.57 8.07 -18.703 1 58.56 365 GLU B O 1
ATOM 5824 N N . LEU B 1 366 ? 11.562 8.992 -18.391 1 59.06 366 LEU B N 1
ATOM 5825 C CA . LEU B 1 366 ? 11.656 7.992 -17.328 1 59.06 366 LEU B CA 1
ATOM 5826 C C . LEU B 1 366 ? 11.516 8.633 -15.961 1 59.06 366 LEU B C 1
ATOM 5828 O O . LEU B 1 366 ? 11.68 7.965 -14.938 1 59.06 366 LEU B O 1
ATOM 5832 N N . THR B 1 367 ? 11.32 9.992 -15.875 1 69.5 367 THR B N 1
ATOM 5833 C CA . THR B 1 367 ? 11.25 10.398 -14.477 1 69.5 367 THR B CA 1
ATOM 5834 C C . THR B 1 367 ? 10.148 11.438 -14.266 1 69.5 367 THR B C 1
ATOM 5836 O O . THR B 1 367 ? 9.789 12.164 -15.195 1 69.5 367 THR B O 1
ATOM 5839 N N . ASP B 1 368 ? 9.555 11.461 -13.141 1 79.5 368 ASP B N 1
ATOM 5840 C CA . ASP B 1 368 ? 8.625 12.5 -12.703 1 79.5 368 ASP B CA 1
ATOM 5841 C C . ASP B 1 368 ? 9.305 13.867 -12.664 1 79.5 368 ASP B C 1
ATOM 5843 O O . ASP B 1 368 ? 10.508 13.961 -12.398 1 79.5 368 ASP B O 1
ATOM 5847 N N . LYS B 1 369 ? 8.664 14.922 -13.156 1 88.25 369 LYS B N 1
ATOM 5848 C CA . LYS B 1 369 ? 9.18 16.281 -13.102 1 88.25 369 LYS B CA 1
ATOM 5849 C C . LYS B 1 369 ? 8.297 17.172 -12.227 1 88.25 369 LYS B C 1
ATOM 5851 O O . LYS B 1 369 ? 7.07 17.172 -12.367 1 88.25 369 LYS B O 1
ATOM 5856 N N . THR B 1 370 ? 8.938 17.812 -11.328 1 92.62 370 THR B N 1
ATOM 5857 C CA . THR B 1 370 ? 8.211 18.688 -10.406 1 92.62 370 THR B CA 1
ATOM 5858 C C . THR B 1 370 ? 8.938 20.016 -10.242 1 92.62 370 THR B C 1
ATOM 5860 O O . THR B 1 370 ? 10.164 20.062 -10.195 1 92.62 370 THR B O 1
ATOM 5863 N N . LEU B 1 371 ? 8.211 21.109 -10.234 1 95.75 371 LEU B N 1
ATOM 5864 C CA . LEU B 1 371 ? 8.742 22.438 -9.938 1 95.75 371 LEU B CA 1
ATOM 5865 C C . LEU B 1 371 ? 7.816 23.203 -9 1 95.75 371 LEU B C 1
ATOM 5867 O O . LEU B 1 371 ? 6.602 23.219 -9.203 1 95.75 371 LEU B O 1
ATOM 5871 N N . LEU B 1 372 ? 8.336 23.703 -7.945 1 96.44 372 LEU B N 1
ATOM 5872 C CA . LEU B 1 372 ? 7.625 24.562 -7.004 1 96.44 372 LEU B CA 1
ATOM 5873 C C . LEU B 1 372 ? 8.25 25.953 -6.961 1 96.44 372 LEU B C 1
ATOM 5875 O O . LEU B 1 372 ? 9.469 26.094 -6.848 1 96.44 372 LEU B O 1
ATOM 5879 N N . LEU B 1 373 ? 7.438 26.969 -7.137 1 95.81 373 LEU B N 1
ATOM 5880 C CA . LEU B 1 373 ? 7.855 28.375 -7.113 1 95.81 373 LEU B CA 1
ATOM 5881 C C . LEU B 1 373 ? 7.16 29.125 -5.988 1 95.81 373 LEU B C 1
ATOM 5883 O O . LEU B 1 373 ? 5.961 28.953 -5.766 1 95.81 373 LEU B O 1
ATOM 5887 N N . VAL B 1 374 ? 7.91 29.922 -5.281 1 95 374 VAL B N 1
ATOM 5888 C CA . VAL B 1 374 ? 7.367 30.781 -4.234 1 95 374 VAL B CA 1
ATOM 5889 C C . VAL B 1 374 ? 7.812 32.219 -4.469 1 95 374 VAL B C 1
ATOM 5891 O O . VAL B 1 374 ? 8.992 32.469 -4.711 1 95 374 VAL B O 1
ATOM 5894 N N . GLN B 1 375 ? 6.906 33.094 -4.43 1 92.88 375 GLN B N 1
ATOM 5895 C CA . GLN B 1 375 ? 7.215 34.531 -4.562 1 92.88 375 GLN B CA 1
ATOM 5896 C C . GLN B 1 375 ? 6.641 35.312 -3.4 1 92.88 375 GLN B C 1
ATOM 5898 O O . GLN B 1 375 ? 5.457 35.188 -3.076 1 92.88 375 GLN B O 1
ATOM 5903 N N . THR B 1 376 ? 7.566 36.125 -2.791 1 87.88 376 THR B N 1
ATOM 5904 C CA . THR B 1 376 ? 7.102 36.969 -1.699 1 87.88 376 THR B CA 1
ATOM 5905 C C . THR B 1 376 ? 6.617 38.312 -2.23 1 87.88 376 THR B C 1
ATOM 5907 O O . THR B 1 376 ? 7.082 38.781 -3.271 1 87.88 376 THR B O 1
ATOM 5910 N N . GLY B 1 377 ? 5.703 39.125 -1.582 1 76.75 377 GLY B N 1
ATOM 5911 C CA . GLY B 1 377 ? 5.266 40.469 -1.919 1 76.75 377 GLY B CA 1
ATOM 5912 C C . GLY B 1 377 ? 3.824 40.531 -2.391 1 76.75 377 GLY B C 1
ATOM 5913 O O . GLY B 1 377 ? 3.426 41.469 -3.082 1 76.75 377 GLY B O 1
ATOM 5914 N N . GLY B 1 378 ? 2.922 39.562 -2.246 1 55.28 378 GLY B N 1
ATOM 5915 C CA . GLY B 1 378 ? 1.555 39.75 -2.713 1 55.28 378 GLY B CA 1
ATOM 5916 C C . GLY B 1 378 ? 0.886 40.969 -2.143 1 55.28 378 GLY B C 1
ATOM 5917 O O . GLY B 1 378 ? 1.309 41.5 -1.109 1 55.28 378 GLY B O 1
ATOM 5918 N N . ALA B 1 379 ? 0.184 41.844 -2.938 1 44.59 379 ALA B N 1
ATOM 5919 C CA . ALA B 1 379 ? -0.531 43.094 -2.633 1 44.59 379 ALA B CA 1
ATOM 5920 C C . ALA B 1 379 ? -1.393 42.938 -1.383 1 44.59 379 ALA B C 1
ATOM 5922 O O . ALA B 1 379 ? -2.336 42.125 -1.369 1 44.59 379 ALA B O 1
ATOM 5923 N N . GLY B 1 380 ? -1.014 42.844 -0.172 1 39.53 380 GLY B N 1
ATOM 5924 C CA . GLY B 1 380 ? -1.959 43.219 0.871 1 39.53 380 GLY B CA 1
ATOM 5925 C C . GLY B 1 380 ? -2.955 44.281 0.429 1 39.53 380 GLY B C 1
ATOM 5926 O O . GLY B 1 380 ? -2.568 45.375 0.05 1 39.53 380 GLY B O 1
ATOM 5927 N N . GLU B 1 381 ? -3.957 44 -0.312 1 35.03 381 GLU B N 1
ATOM 5928 C CA . GLU B 1 381 ? -4.977 45.062 -0.236 1 35.03 381 GLU B CA 1
ATOM 5929 C C . GLU B 1 381 ? -5.109 45.594 1.186 1 35.03 381 GLU B C 1
ATOM 5931 O O . GLU B 1 381 ? -5.285 44.812 2.133 1 35.03 381 GLU B O 1
ATOM 5936 N N . ALA B 1 382 ? -4.566 46.781 1.604 1 33.69 382 ALA B N 1
ATOM 5937 C CA . ALA B 1 382 ? -4.887 47.719 2.688 1 33.69 382 ALA B CA 1
ATOM 5938 C C . ALA B 1 382 ? -6.371 47.656 3.037 1 33.69 382 ALA B C 1
ATOM 5940 O O . ALA B 1 382 ? -7.223 47.938 2.186 1 33.69 382 ALA B O 1
ATOM 5941 N N . HIS B 1 383 ? -6.98 46.812 3.799 1 27.11 383 HIS B N 1
ATOM 5942 C CA . HIS B 1 383 ? -8.172 47.344 4.449 1 27.11 383 HIS B CA 1
ATOM 5943 C C . HIS B 1 383 ? -7.949 48.781 4.914 1 27.11 383 HIS B C 1
ATOM 5945 O O . HIS B 1 383 ? -7.086 49.062 5.758 1 27.11 383 HIS B O 1
ATOM 5951 N N . CYS B 1 384 ? -8.156 49.75 3.977 1 20.73 384 CYS B N 1
ATOM 5952 C CA . CYS B 1 384 ? -8.852 50.906 4.559 1 20.73 384 CYS B CA 1
ATOM 5953 C C . CYS B 1 384 ? -10.172 50.469 5.188 1 20.73 384 CYS B C 1
ATOM 5955 O O . CYS B 1 384 ? -10.906 49.688 4.617 1 20.73 384 CYS B O 1
#

Nearest PDB structures (foldseek):
  3jte-assembly1_A  TM=9.227E-01  e=6.588E-10  Acetivibrio thermocellus ATCC 27405
  6swl-assembly2_B  TM=9.296E-01  e=4.784E-09  Geobacillus stearothermophilus
  8tef-assembly2_D  TM=7.433E-01  e=4.160E-08  Flavobacterium johnsoniae UW101
  8pdc-assembly1_A  TM=8.685E-01  e=6.596E-07  Thermochaetoides thermophila
  4dad-assembly1_A-2  TM=8.451E-01  e=3.547E-06  Burkholderia pseudomallei

Secondary structure (DSSP, 8-state):
--EEEEEE-S-HHHHHHHHHHHHHHHHTTTEEEEEESSHHHHHHHHHHHGGGEEEEEEES--SSS-HHHHHHHHHHH-TTSEEEEEE----HHHHHHHHHTT-SEEEESSPPHHHHHHHHHHHHHHHHHHHHHHHHHHHHHHHHHHHHHHHHHHB--EEEE-SSEEEEEEEE--SSS--S-EEEEEEEEETTTEEEEEEEEE-S-HHHHHHHHHHHHHHHHHHHHHSS-GGG--HHHHHHHHHHHHHHHHHH-TT--EEEEEEEEETTTTEEEEEEEBSPPPEEE-SSS----------TT--EEEE--TT-EEEEE-HHHHHHH-BTTB--HHHHHHHHHHHTTT-S-HHHHHHHHHHHS---SS--EEEEEEEE--------/--EEEEEE-S-HHHHHHHHHHHHHHHHTTTEEEEEESSHHHHHHHHHHHGGGEEEEEEES--SSS-HHHHHHHHHHH-TTSEEEEEE----HHHHHHHHHTT-SEEEESSPPHHHHHHHHHHHHHHHHHHHHHHHHHHHHHHHHHHHHHHHHHHB--EEEE-SSEEEEEEEE--SSS--S-EEEEEEEEETTTEEEEEEEEE-S-HHHHHHHHHHHHHHHHHHHHHSS-GGG--HHHHHHHHHHHHHHHHHH-TT--EEEEEEEEETTTTEEEEEEEBSPPPEEE-SS-----------TT--EEEE--TT-EEEEE-HHHHHHH-BTTB--HHHHHHHHHHHTTT-S-HHHHHHHHHHHS---SS--EEEEEEEE--------